Protein 2WZG (pdb70)

B-factor: mean 35.74, std 8.58, range [9.98, 70.54]

Solvent-accessible surface area: 23612 Å² total; per-residue (Å²): 122,120,135,58,38,86,18,72,112,61,0,38,61,5,2,91,123,29,105,138,16,69,6,106,57,0,0,68,66,3,83,115,71,10,63,86,32,0,0,86,10,0,60,131,51,11,0,0,19,31,2,1,54,112,19,27,164,41,83,77,11,56,137,82,0,33,74,5,0,91,18,0,1,131,93,16,0,62,61,3,43,121,79,15,15,26,65,47,1,0,11,4,26,0,0,84,48,30,83,126,77,39,171,59,131,174,30,29,106,10,67,0,2,73,25,98,1,93,27,52,8,67,2,97,1,79,2,44,14,0,2,0,8,52,9,8,103,111,66,112,62,16,0,41,81,128,16,33,67,22,2,65,92,0,47,108,53,1,99,70,6,87,0,28,0,0,11,3,31,93,28,19,54,100,92,2,16,140,74,1,120,64,16,0,134,162,27,113,3,36,34,38,39,0,44,101,26,188,25,145,15,39,0,22,74,24,0,90,30,0,11,87,39,48,59,118,4,7,0,25,24,0,0,11,13,0,0,14,1,0,40,88,7,0,59,42,0,1,5,0,39,11,64,11,68,11,55,72,104,62,43,52,173,56,72,54,2,0,0,0,0,0,0,0,0,1,2,0,0,64,4,30,86,36,82,86,120,115,144,115,83,34,2,32,3,25,12,16,7,5,0,0,0,0,0,70,39,186,49,0,66,86,0,0,68,60,0,3,97,64,0,67,97,13,14,89,70,3,13,92,34,0,130,125,16,41,0,18,102,0,26,34,6,78,98,3,83,160,98,55,73,66,2,25,80,0,0,47,15,0,15,67,10,13,149,32,87,19,0,44,101,0,8,91,9,2,6,55,79,7,0,64,92,6,17,187,11,139,109,104,36,9,117,108,0,56,82,51,39,110,121,28,86,41,78,47,0,6,79,52,1,64,87,26,162,217,63,98,48,178,21,46,86,92,14,4,72,55,1,84,135,48,24,36,43,2,1,61,18,0,3,59,51,0,1,0,36,15,1,1,37,72,14,3,34,10,59,93,58,4,42,38,60,37,162,189,94,133,61,24,45,17,0,41,37,42,4,15,0,2,35,1,1,0,2,0,34,88,17,0,1,1,57,12,117,92,43,32,194,28,71,27,43,77,162,127,133,97,42,49,33,126

InterPro domains:
  IPR031757 Lgt1, glycosyltransferase domain [PF16849] (116-523)
  IPR055021 Glucosyltransferase Lgt1, N-terminal domain [PF22375] (9-108)

Secondary structure (DSSP, 8-state):
-HHHHHHHHHHHHHTTT--SS-HHHHHHHHGGG--HHHHGGGSTTSHHHHHHHHHHTSTTHHHHHHHHHHHIIIIIIHHHHHHT--HHHHHHHHHHH-TTT---PPPP--EETTEE--SS--EEEESSEEEEE---SSTT-SS-HHHHHHHHHHHHHSTT-EEEEEE-GGGS-HHHHHHHHHHHHHHTPEEEEGGG-----THHHHHHHHHHTTTTT--HHHHHHHHTT-TTT-SSEEEE-TTPPB-GGG--TTSEEEESSSEEEEEEEEEPPPBTTTTB-EEEEEEEEEEEEE-SSHHHHHHHHHHHHHHHHHHH-HHHHTTTSGGGGSHHHHHHHHHT--HHHHHHHHHHHHHS--HHHHHHHH-HHHHHHHTT--HHHHHHHHHHGGG--HHHHHHHHHH----HHHHHHHHHHHHHTTHHHHHTHHHHTTTSHHHHHHHTTHHHHTEEE----SSS--S-SHHHHHHHHTBHHHHSSB---SSPPTTEETT--TTS--

CATH classification: 1.10.1740.130 (+1 more: 1.20.120.990)

Organism: Legionella pneumophila (strain Lens) (NCBI:txid297245)

Foldseek 3Di:
DVLLVVQLVLQCVQQPVDPLDDVVVLCVLCVVQGDSLLSVQSHFLHLLVVLLVVLSVDPPSHVVNSVLCNCLRVPQRVVCLVQLADSQLSRQSSCVVCVVRHPDDDQDFAFWLNRTFDSPLPFKAFQQEEEEEDEDQAQAALDDPLLLVLLVQCCVLSVRGAYEYEYANVNHDPVNNVVVVVSCVVSVHHYHHLVDFDAPFPLSVVLVCLNVCSVQQHWNVLSRLSLCLTCSNDAHHKYAHSNWHFQSVLQRPVSMGTFRAQKFFAKAWAWEQQDPDVRFTKIWMATFHNIMTGTNDPRRNVSSNLLSVLLSVCQQPVCVLCCPAPQVQFPQSVVCNVVVPGLSNVRNLLVCLLVPLAPLSVCNGGPLVVLCVLLVADPVLSVVCVVCVVVDDRVRVLVSSVVRVPPSVVSSVVSSVSVVVCSCRNRVCSRCSNSTRVSSCVSTPDRVSRMDGDDDDDGHQHSHDRVSSCVNGRHRASNHRTDDPPDDHHHHYPVHDPTRDD

Radius of gyration: 28.12 Å; Cα contacts (8 Å, |Δi|>4): 866; chains: 1; bounding box: 93×55×51 Å

Sequence (502 aa):
SNELSKLRMRRFFSALNHTSEEIDLHTLFDNLKSNLTLGSSIEHLQEGSSVTYAIIQELLKGADAQKKIESFLKGAIKNVIHPPGVIKGLTPNEINWNVAKAYPEEYYEHEKLPDVTFGGFKVRDSNEFKFKTNVQTSIWFSIKPEELFMPSSKQQEALKRRREQYPGCKIRLIYSSSLLNPEANNRQMKAFAKKQNISSLIDIDSVKTDSPLYPLIKAELANLGMGGNPAAASDLCRWIPELFNEGFYVDIDLPVDSSKIVEGHQITGGVPIMLNMGSIISEPIAPHHRRQEAVCMMNTDIIAYANDRETQVMMDDTTVALHLKNIYDDPYTALKDTPLAQTAFFNNRCEEEGKNNIFELRRKGLQDAFRSDSLLELYVFLGPAKKFKEVFKKLKETQIKYIDDHISEFNEEHDLLLHLISSDNLDFGRAKVMYMDIAKEHYSAFYKPLVEEISGPGAIYNALGGASNFTTTHRRSTGPMLPTTPPRVLQVFCDAHDDKGPFVSDNIARWQTNVRELSWLPS

Structure (mmCIF, N/CA/C/O backbone):
data_2WZG
#
_entry.id   2WZG
#
_cell.length_a   122.750
_cell.length_b   122.750
_cell.length_c   103.416
_cell.angle_alpha   90.00
_cell.angle_beta   90.00
_cell.angle_gamma   120.00
#
_symmetry.space_group_name_H-M   'H 3'
#
loop_
_entity.id
_entity.type
_entity.pdbx_description
1 polymer GLUCOSYLTRANSFERASE
2 non-polymer 'MAGNESIUM ION'
3 non-polymer "URIDINE-5'-DIPHOSPHATE-GLUCOSE"
4 water water
#
loop_
_atom_site.group_PDB
_atom_site.id
_atom_site.type_symbol
_atom_site.label_atom_id
_atom_site.label_alt_id
_atom_site.label_comp_id
_atom_site.label_asym_id
_atom_site.label_entity_id
_atom_site.label_seq_id
_atom_site.pdbx_PDB_ins_code
_atom_site.Cartn_x
_atom_site.Cartn_y
_atom_site.Cartn_z
_atom_site.occupancy
_atom_site.B_iso_or_equiv
_atom_site.auth_seq_id
_atom_site.auth_comp_id
_atom_site.auth_asym_id
_atom_site.auth_atom_id
_atom_site.pdbx_PDB_model_num
ATOM 1 N N . SER A 1 6 ? 15.572 52.248 9.537 1.00 66.38 6 SER A N 1
ATOM 2 C CA .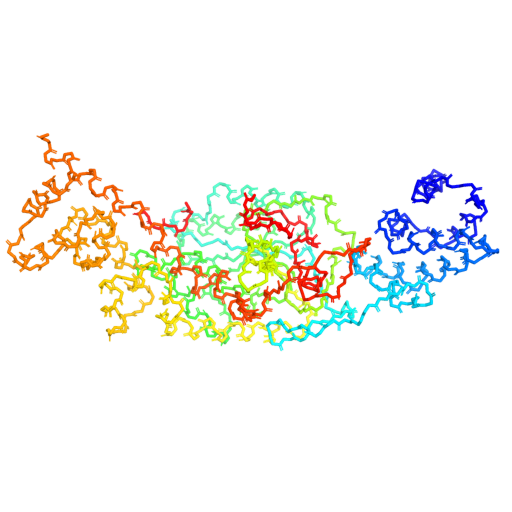 SER A 1 6 ? 16.217 51.651 10.685 1.00 66.19 6 SER A CA 1
ATOM 3 C C . SER A 1 6 ? 15.304 51.516 11.883 1.00 65.80 6 SER A C 1
ATOM 4 O O . SER A 1 6 ? 15.604 50.808 12.808 1.00 66.04 6 SER A O 1
ATOM 7 N N . ASN A 1 7 ? 14.158 52.167 11.824 1.00 65.15 7 ASN A N 1
ATOM 8 C CA . ASN A 1 7 ? 13.016 51.743 12.576 1.00 64.43 7 ASN A CA 1
ATOM 9 C C . ASN A 1 7 ? 12.598 50.459 11.919 1.00 63.36 7 ASN A C 1
ATOM 10 O O . ASN A 1 7 ? 12.193 49.523 12.572 1.00 63.39 7 ASN A O 1
ATOM 15 N N . GLU A 1 8 ? 12.697 50.424 10.599 1.00 61.99 8 GLU A N 1
ATOM 16 C CA . GLU A 1 8 ? 12.313 49.235 9.848 1.00 60.48 8 GLU A CA 1
ATOM 17 C C . GLU A 1 8 ? 13.166 48.059 10.293 1.00 58.83 8 GLU A C 1
ATOM 18 O O . GLU A 1 8 ? 12.656 46.953 10.477 1.00 58.39 8 GLU A O 1
ATOM 24 N N . LEU A 1 9 ? 14.459 48.316 10.498 1.00 56.78 9 LEU A N 1
ATOM 25 C CA . LEU A 1 9 ? 15.382 47.283 10.975 1.00 54.84 9 LEU A CA 1
ATOM 26 C C . LEU A 1 9 ? 15.060 46.874 12.419 1.00 53.37 9 LEU A C 1
ATOM 27 O O . LEU A 1 9 ? 15.073 45.692 12.767 1.00 52.59 9 LEU A O 1
ATOM 32 N N . SER A 1 10 ? 14.763 47.868 13.252 1.00 52.15 10 SER A N 1
ATOM 33 C CA . SER A 1 10 ? 14.394 47.627 14.651 1.00 50.84 10 SER A CA 1
ATOM 34 C C . SER A 1 10 ? 13.112 46.778 14.803 1.00 49.54 10 SER A C 1
ATOM 35 O O . SER A 1 10 ? 13.004 45.935 15.703 1.00 48.91 10 SER A O 1
ATOM 38 N N . LYS A 1 11 ? 12.152 47.000 13.910 1.00 48.39 11 LYS A N 1
ATOM 39 C CA . LYS A 1 11 ? 10.859 46.300 13.953 1.00 47.54 11 LYS A CA 1
ATOM 40 C C . LYS A 1 11 ? 11.071 44.834 13.589 1.00 45.49 11 LYS A C 1
ATOM 41 O O . LYS A 1 11 ? 10.608 43.923 14.266 1.00 44.94 11 LYS A O 1
ATOM 47 N N . LEU A 1 12 ? 11.801 44.631 12.506 1.00 43.55 12 LEU A N 1
ATOM 48 C CA . LEU A 1 12 ? 12.177 43.315 12.066 1.00 41.57 12 LEU A CA 1
ATOM 49 C C . LEU A 1 12 ? 12.907 42.588 13.194 1.00 40.07 12 LEU A C 1
ATOM 50 O O . LEU A 1 12 ? 12.594 41.447 13.517 1.00 39.77 12 LEU A O 1
ATOM 55 N N . ARG A 1 13 ? 13.887 43.241 13.810 1.00 38.70 13 ARG A N 1
ATOM 56 C CA . ARG A 1 13 ? 14.615 42.622 14.925 1.00 37.25 13 ARG A CA 1
ATOM 57 C C . ARG A 1 13 ? 13.676 42.237 16.079 1.00 36.56 13 ARG A C 1
ATOM 58 O O . ARG A 1 13 ? 13.789 41.169 16.658 1.00 34.98 13 ARG A O 1
ATOM 66 N N . MET A 1 14 ? 12.739 43.114 16.416 1.00 37.47 14 MET A N 1
ATOM 67 C CA . MET A 1 14 ? 11.808 42.819 17.506 1.00 37.97 14 MET A CA 1
ATOM 68 C C . MET A 1 14 ? 10.945 41.574 17.202 1.00 36.83 14 MET A C 1
ATOM 69 O O . MET A 1 14 ? 10.730 40.721 18.061 1.00 36.80 14 MET A O 1
ATOM 74 N N . ARG A 1 15 ? 10.436 41.490 15.977 1.00 36.34 15 ARG A N 1
ATOM 75 C CA A ARG A 1 15 ? 9.634 40.341 15.554 0.50 35.62 15 ARG A CA 1
ATOM 76 C CA B ARG A 1 15 ? 9.635 40.334 15.577 0.50 35.43 15 ARG A CA 1
ATOM 77 C C . ARG A 1 15 ? 10.434 39.043 15.617 1.00 34.93 15 ARG A C 1
ATOM 78 O O . ARG A 1 15 ? 9.930 38.012 16.042 1.00 34.40 15 ARG A O 1
ATOM 93 N N . PHE A 1 16 ? 11.695 39.108 15.197 1.00 34.26 16 PHE A N 1
ATOM 94 C CA . PHE A 1 16 ? 12.551 37.921 15.188 1.00 33.63 16 PHE A CA 1
ATOM 95 C C . PHE A 1 16 ? 12.757 37.405 16.596 1.00 33.58 16 PHE A C 1
ATOM 96 O O . PHE A 1 16 ? 12.640 36.208 16.846 1.00 33.23 16 PHE A O 1
ATOM 104 N N . PHE A 1 17 ? 13.066 38.317 17.520 1.00 33.99 17 PHE A N 1
ATOM 105 C CA . PHE A 1 17 ? 13.275 37.955 18.914 1.00 34.76 17 PHE A CA 1
ATOM 106 C C . PHE A 1 17 ? 12.002 37.364 19.542 1.00 35.37 17 PHE A C 1
ATOM 107 O O . PHE A 1 17 ? 12.093 36.368 20.240 1.00 36.07 17 PHE A O 1
ATOM 115 N N . SER A 1 18 ? 10.835 37.963 19.291 1.00 36.62 18 SER A N 1
ATOM 116 C CA . SER A 1 18 ? 9.539 37.351 19.719 1.00 38.17 18 SER A CA 1
ATOM 117 C C . SER A 1 18 ? 9.331 35.969 19.101 1.00 37.99 18 SER A C 1
ATOM 118 O O . SER A 1 18 ? 9.143 34.985 19.808 1.00 37.89 18 SER A O 1
ATOM 121 N N . ALA A 1 19 ? 9.355 35.920 17.767 1.00 38.40 19 ALA A N 1
ATOM 122 C CA . ALA A 1 19 ? 9.160 34.662 17.019 1.00 38.82 19 ALA A CA 1
ATOM 123 C C . ALA A 1 19 ? 9.937 33.513 17.652 1.00 38.97 19 ALA A C 1
ATOM 124 O O . ALA A 1 19 ? 9.403 32.429 17.886 1.00 38.43 19 ALA A O 1
ATOM 126 N N . LEU A 1 20 ? 11.202 33.762 17.953 1.00 39.63 20 LEU A N 1
ATOM 127 C CA . LEU A 1 20 ? 12.066 32.718 18.477 1.00 40.14 20 LEU A CA 1
ATOM 128 C C . LEU A 1 20 ? 12.117 32.704 20.000 1.00 40.49 20 LEU A C 1
ATOM 129 O O . LEU A 1 20 ? 13.048 32.183 20.592 1.00 40.89 20 LEU A O 1
ATOM 134 N N . ASN A 1 21 ? 11.121 33.301 20.634 1.00 41.69 21 ASN A N 1
ATOM 135 C CA . ASN A 1 21 ? 10.918 33.078 22.062 1.00 42.77 21 ASN A CA 1
ATOM 136 C C . ASN A 1 21 ? 11.993 33.685 22.966 1.00 42.84 21 ASN A C 1
ATOM 137 O O . ASN A 1 21 ? 12.223 33.206 24.079 1.00 42.75 21 ASN A O 1
ATOM 142 N N . HIS A 1 22 ? 12.671 34.724 22.487 1.00 43.17 22 HIS A N 1
ATOM 143 C CA . HIS A 1 22 ? 13.720 35.379 23.280 1.00 42.67 22 HIS A CA 1
ATOM 144 C C . HIS A 1 22 ? 14.735 34.423 23.882 1.00 43.01 22 HIS A C 1
ATOM 145 O O . HIS A 1 22 ? 15.338 34.738 24.895 1.00 43.42 22 HIS A O 1
ATOM 152 N N . THR A 1 23 ? 14.951 33.267 23.267 1.00 43.08 23 THR A N 1
ATOM 153 C CA . THR A 1 23 ? 15.879 32.284 23.844 1.00 43.15 23 THR A CA 1
ATOM 154 C C . THR A 1 23 ? 17.317 32.800 24.089 1.00 43.92 23 THR A C 1
ATOM 155 O O . THR A 1 23 ? 17.777 33.757 23.458 1.00 43.82 23 THR A O 1
ATOM 159 N N . SER A 1 24 ? 18.018 32.146 25.010 1.00 44.75 24 SER A N 1
ATOM 160 C CA . SER A 1 24 ? 19.417 32.468 25.309 1.00 45.34 24 SER A CA 1
ATOM 161 C C . SER A 1 24 ? 20.230 31.173 25.340 1.00 45.00 24 SER A C 1
ATOM 162 O O . SER A 1 24 ? 21.321 31.108 25.926 1.00 45.66 24 SER A O 1
ATOM 165 N N . GLU A 1 25 ? 19.672 30.118 24.756 1.00 44.33 25 GLU A N 1
ATOM 166 C CA A GLU A 1 25 ? 20.451 28.917 24.535 0.50 43.95 25 GLU A CA 1
ATOM 167 C CA B GLU A 1 25 ? 20.434 28.907 24.517 0.50 43.85 25 GLU A CA 1
ATOM 168 C C . GLU A 1 25 ? 21.310 29.170 23.300 1.00 43.58 25 GLU A C 1
ATOM 169 O O . GLU A 1 25 ? 22.247 28.438 23.034 1.00 44.18 25 GLU A O 1
ATOM 180 N N . ILE A 1 26 ? 20.976 30.222 22.554 1.00 42.30 26 ILE A N 1
ATOM 181 C CA . ILE A 1 26 ? 21.872 30.755 21.522 1.00 40.88 26 ILE A CA 1
ATOM 182 C C . ILE A 1 26 ? 21.826 32.286 21.541 1.00 40.36 26 ILE A C 1
ATOM 183 O O . ILE A 1 26 ? 21.030 32.896 22.269 1.00 39.77 26 ILE A O 1
ATOM 188 N N . ASP A 1 27 ? 22.682 32.900 20.731 1.00 39.10 27 ASP A N 1
ATOM 189 C CA . ASP A 1 27 ? 22.771 34.339 20.654 1.00 37.94 27 ASP A CA 1
ATOM 190 C C . ASP A 1 27 ? 21.925 34.822 19.489 1.00 36.63 27 ASP A C 1
ATOM 191 O O . ASP A 1 27 ? 22.324 34.717 18.334 1.00 35.40 27 ASP A O 1
ATOM 196 N N . LEU A 1 28 ? 20.754 35.361 19.793 1.00 35.24 28 LEU A N 1
ATOM 197 C CA . LEU A 1 28 ? 19.824 35.738 18.740 1.00 34.75 28 LEU A CA 1
ATOM 198 C C . LEU A 1 28 ? 20.316 36.968 18.035 1.00 34.19 28 LEU A C 1
ATOM 199 O O . LEU A 1 28 ? 19.945 37.230 16.900 1.00 34.30 28 LEU A O 1
ATOM 204 N N . HIS A 1 29 ? 21.153 37.741 18.717 1.00 34.63 29 HIS A N 1
ATOM 205 C CA . HIS A 1 29 ? 21.719 38.934 18.080 1.00 34.59 29 HIS A CA 1
ATOM 206 C C . HIS A 1 29 ? 22.562 38.596 16.889 1.00 33.25 29 HIS A C 1
ATOM 207 O O . HIS A 1 29 ? 22.347 39.135 15.818 1.00 32.96 29 HIS A O 1
ATOM 214 N N . THR A 1 30 ? 23.519 37.705 17.074 1.00 32.66 30 THR A N 1
ATOM 215 C CA . THR A 1 30 ? 24.359 37.320 15.954 1.00 32.44 30 THR A CA 1
ATOM 216 C C . THR A 1 30 ? 23.592 36.474 14.926 1.00 30.93 30 THR A C 1
ATOM 217 O O . THR A 1 30 ? 23.807 36.599 13.741 1.00 30.22 30 THR A O 1
ATOM 221 N N . LEU A 1 31 ? 22.663 35.640 15.369 1.00 30.33 31 LEU A N 1
ATOM 222 C CA . LEU A 1 31 ? 21.832 34.935 14.393 1.00 29.20 31 LEU A CA 1
ATOM 223 C C . LEU A 1 31 ? 21.095 35.932 13.501 1.00 28.78 31 LEU A C 1
ATOM 224 O O . LEU A 1 31 ? 21.165 35.834 12.273 1.00 28.34 31 LEU A O 1
ATOM 229 N N . PHE A 1 32 ? 20.413 36.902 14.119 1.00 28.85 32 PHE A N 1
ATOM 230 C CA . PHE A 1 32 ? 19.645 37.905 13.386 1.00 29.77 32 PHE A CA 1
ATOM 231 C C . PHE A 1 32 ? 20.499 38.640 12.358 1.00 30.10 32 PHE A C 1
ATOM 232 O O . PHE A 1 32 ? 20.113 38.808 11.204 1.00 30.20 32 PHE A O 1
ATOM 240 N N . ASP A 1 33 ? 21.631 39.141 12.841 1.00 30.70 33 ASP A N 1
ATOM 241 C CA . ASP A 1 33 ? 22.605 39.862 12.039 1.00 30.77 33 ASP A CA 1
ATOM 242 C C . ASP A 1 33 ? 23.058 39.032 10.849 1.00 30.74 33 ASP A C 1
ATOM 243 O O . ASP A 1 33 ? 23.285 39.578 9.786 1.00 30.88 33 ASP A O 1
ATOM 248 N N . ASN A 1 34 ? 23.212 37.724 11.049 1.00 31.15 34 ASN A N 1
ATOM 249 C CA . ASN A 1 34 ? 23.673 36.824 9.986 1.00 31.10 34 ASN A CA 1
ATOM 250 C C . ASN A 1 34 ? 22.563 36.420 8.999 1.00 31.81 34 ASN A C 1
ATOM 251 O O . ASN A 1 34 ? 22.853 35.889 7.939 1.00 31.61 34 ASN A O 1
ATOM 256 N N . LEU A 1 35 ? 21.305 36.698 9.337 1.00 32.10 35 LEU A N 1
ATOM 257 C CA . LEU A 1 35 ? 20.178 36.396 8.433 1.00 32.83 35 LEU A CA 1
ATOM 258 C C . LEU A 1 35 ? 19.569 37.639 7.792 1.00 33.94 35 LEU A C 1
ATOM 259 O O . LEU A 1 35 ? 18.854 37.547 6.789 1.00 33.88 35 LEU A O 1
ATOM 264 N N . LYS A 1 36 ? 19.858 38.807 8.371 1.00 35.14 36 LYS A N 1
ATOM 265 C CA . LYS A 1 36 ? 19.081 40.011 8.064 1.00 36.64 36 LYS A CA 1
ATOM 266 C C . LYS A 1 36 ? 19.179 40.475 6.618 1.00 37.48 36 LYS A C 1
ATOM 267 O O . LYS A 1 36 ? 18.253 41.130 6.128 1.00 37.81 36 LYS A O 1
ATOM 273 N N . SER A 1 37 ? 20.274 40.143 5.933 1.00 38.69 37 SER A N 1
ATOM 274 C CA . SER A 1 37 ? 20.400 40.490 4.499 1.00 40.29 37 SER A CA 1
ATOM 275 C C . SER A 1 37 ? 19.250 39.892 3.697 1.00 41.24 37 SER A C 1
ATOM 276 O O . SER A 1 37 ? 18.847 40.436 2.661 1.00 41.86 37 SER A O 1
ATOM 279 N N . ASN A 1 38 ? 18.702 38.798 4.217 1.00 41.99 38 ASN A N 1
ATOM 280 C CA . ASN A 1 38 ? 17.686 38.007 3.547 1.00 43.14 38 ASN A CA 1
ATOM 281 C C . ASN A 1 38 ? 16.446 37.779 4.404 1.00 42.78 38 ASN A C 1
ATOM 282 O O . ASN A 1 38 ? 15.788 36.748 4.278 1.00 43.20 38 ASN A O 1
ATOM 287 N N . LEU A 1 39 ? 16.132 38.716 5.288 1.00 42.29 39 LEU A N 1
ATOM 288 C CA . LEU A 1 39 ? 15.057 38.507 6.250 1.00 41.74 39 LEU A CA 1
ATOM 289 C C . LEU A 1 39 ? 14.029 39.586 6.018 1.00 41.50 39 LEU A C 1
ATOM 290 O O . LEU A 1 39 ? 14.367 40.765 6.063 1.00 41.40 39 LEU A O 1
ATOM 295 N N . THR A 1 40 ? 12.785 39.195 5.744 1.00 40.88 40 THR A N 1
ATOM 296 C CA . THR A 1 40 ? 11.687 40.158 5.661 1.00 39.95 40 THR A CA 1
ATOM 297 C C . THR A 1 40 ? 10.647 39.872 6.748 1.00 39.45 40 THR A C 1
ATOM 298 O O . THR A 1 40 ? 10.649 38.800 7.376 1.00 38.01 40 THR A O 1
ATOM 302 N N . LEU A 1 41 ? 9.790 40.851 7.021 1.00 38.75 41 LEU A N 1
ATOM 303 C CA . LEU A 1 41 ? 8.784 40.681 8.065 1.00 38.28 41 LEU A CA 1
ATOM 304 C C . LEU A 1 41 ? 7.908 39.461 7.720 1.00 37.57 41 LEU A C 1
ATOM 305 O O . LEU A 1 41 ? 7.547 38.659 8.598 1.00 36.80 41 LEU A O 1
ATOM 310 N N . GLY A 1 42 ? 7.615 39.317 6.427 1.00 36.78 42 GLY A N 1
ATOM 311 C CA . GLY A 1 42 ? 6.729 38.265 5.939 1.00 35.91 42 GLY A CA 1
ATOM 312 C C . GLY A 1 42 ? 7.248 36.904 6.335 1.00 35.44 42 GLY A C 1
ATOM 313 O O . GLY A 1 42 ? 6.497 36.019 6.728 1.00 35.83 42 GLY A O 1
ATOM 314 N N . SER A 1 43 ? 8.559 36.746 6.281 1.00 34.27 43 SER A N 1
ATOM 315 C CA A SER A 1 43 ? 9.185 35.458 6.541 0.50 34.33 43 SER A CA 1
ATOM 316 C CA B SER A 1 43 ? 9.162 35.447 6.542 0.50 33.44 43 SER A CA 1
ATOM 317 C C . SER A 1 43 ? 9.127 35.082 8.026 1.00 33.81 43 SER A C 1
ATOM 318 O O . SER A 1 43 ? 9.016 33.899 8.387 1.00 32.63 43 SER A O 1
ATOM 323 N N . ILE A 1 44 ? 9.199 36.096 8.887 1.00 33.99 44 ILE A N 1
ATOM 324 C CA . ILE A 1 44 ? 9.284 35.854 10.316 1.00 34.15 44 ILE A CA 1
ATOM 325 C C . ILE A 1 44 ? 8.051 35.119 10.862 1.00 33.96 44 ILE A C 1
ATOM 326 O O . ILE A 1 44 ? 8.150 34.335 11.814 1.00 33.27 44 ILE A O 1
ATOM 331 N N . GLU A 1 45 ? 6.905 35.327 10.225 1.00 34.20 45 GLU A N 1
ATOM 332 C CA . GLU A 1 45 ? 5.676 34.673 10.648 1.00 34.24 45 GLU A CA 1
ATOM 333 C C . GLU A 1 45 ? 5.867 33.167 10.704 1.00 33.32 45 GLU A C 1
ATOM 334 O O . GLU A 1 45 ? 5.342 32.487 11.575 1.00 32.52 45 GLU A O 1
ATOM 340 N N . HIS A 1 46 ? 6.654 32.657 9.768 1.00 32.47 46 HIS A N 1
ATOM 341 C CA . HIS A 1 46 ? 6.829 31.221 9.602 1.00 31.47 46 HIS A CA 1
ATOM 342 C C . HIS A 1 46 ? 7.934 30.640 10.446 1.00 31.49 46 HIS A C 1
ATOM 343 O O . HIS A 1 46 ? 8.267 29.467 10.309 1.00 30.49 46 HIS A O 1
ATOM 350 N N . LEU A 1 47 ? 8.487 31.475 11.325 1.00 30.93 47 LEU A N 1
ATOM 351 C CA . LEU A 1 47 ? 9.476 31.046 12.304 1.00 31.99 47 LEU A CA 1
ATOM 352 C C . LEU A 1 47 ? 8.875 30.923 13.713 1.00 32.08 47 LEU A C 1
ATOM 353 O O . LEU A 1 47 ? 9.559 30.464 14.631 1.00 33.32 47 LEU A O 1
ATOM 358 N N . GLN A 1 48 ? 7.612 31.324 13.886 1.00 32.43 48 GLN A N 1
ATOM 359 C CA . GLN A 1 48 ? 6.952 31.354 15.205 1.00 32.78 48 GLN A CA 1
ATOM 360 C C . GLN A 1 48 ? 6.577 29.987 15.771 1.00 33.16 48 GLN A C 1
ATOM 361 O O . GLN A 1 48 ? 6.396 29.020 15.035 1.00 32.87 48 GLN A O 1
ATOM 367 N N . GLU A 1 49 ? 6.432 29.932 17.088 1.00 33.10 49 GLU A N 1
ATOM 368 C CA . GLU A 1 49 ? 5.965 28.740 17.772 1.00 34.34 49 GLU A CA 1
ATOM 369 C C . GLU A 1 49 ? 4.677 28.233 17.114 1.00 34.08 49 GLU A C 1
ATOM 370 O O . GLU A 1 49 ? 3.788 29.019 16.796 1.00 33.87 49 GLU A O 1
ATOM 376 N N . GLY A 1 50 ? 4.587 26.926 16.900 1.00 34.02 50 GLY A N 1
ATOM 377 C CA . GLY A 1 50 ? 3.493 26.367 16.109 1.00 34.22 50 GLY A CA 1
ATOM 378 C C . GLY A 1 50 ? 3.920 26.032 14.688 1.00 33.53 50 GLY A C 1
ATOM 379 O O . GLY A 1 50 ? 3.228 25.283 13.995 1.00 34.29 50 GLY A O 1
ATOM 380 N N . SER A 1 51 ? 5.056 26.592 14.247 1.00 32.49 51 SER A N 1
ATOM 381 C CA A SER A 1 51 ? 5.551 26.316 12.905 0.50 31.27 51 SER A CA 1
ATOM 382 C CA B SER A 1 51 ? 5.619 26.347 12.922 0.50 32.03 51 SER A CA 1
ATOM 383 C C . SER A 1 51 ? 6.457 25.087 12.874 1.00 30.96 51 SER A C 1
ATOM 384 O O . SER A 1 51 ? 6.999 24.670 13.873 1.00 31.33 51 SER A O 1
ATOM 389 N N . VAL A 1 52 ? 6.585 24.499 11.697 1.00 30.50 52 VAL A N 1
ATOM 390 C CA . VAL A 1 52 ? 7.515 23.411 11.502 1.00 29.02 52 VAL A CA 1
ATOM 391 C C . VAL A 1 52 ? 8.938 23.970 11.722 1.00 28.43 52 VAL A C 1
ATOM 392 O O . VAL A 1 52 ? 9.763 23.326 12.370 1.00 27.22 52 VAL A O 1
ATOM 396 N N . THR A 1 53 ? 9.199 25.180 11.214 1.00 27.91 53 THR A N 1
ATOM 397 C CA . THR A 1 53 ? 10.555 25.780 11.316 1.00 28.43 53 THR A CA 1
ATOM 398 C C . THR A 1 53 ? 10.939 25.966 12.790 1.00 28.53 53 THR A C 1
ATOM 399 O O . THR A 1 53 ? 12.038 25.587 13.238 1.00 28.66 53 THR A O 1
ATOM 403 N N . TYR A 1 54 ? 10.003 26.501 13.560 1.00 28.88 54 TYR A N 1
ATOM 404 C CA . TYR A 1 54 ? 10.161 26.592 15.004 1.00 28.43 54 TYR A CA 1
ATOM 405 C C . TYR A 1 54 ? 10.470 25.242 15.682 1.00 29.03 54 TYR A C 1
ATOM 406 O O . TYR A 1 54 ? 11.324 25.155 16.574 1.00 28.97 54 TYR A O 1
ATOM 415 N N . ALA A 1 55 ? 9.765 24.185 15.286 1.00 28.70 55 ALA A N 1
ATOM 416 C CA . ALA A 1 55 ? 9.934 22.895 15.927 1.00 28.78 55 ALA A CA 1
ATOM 417 C C . ALA A 1 55 ? 11.353 22.348 15.735 1.00 28.77 55 ALA A C 1
ATOM 418 O O . ALA A 1 55 ? 11.918 21.709 16.634 1.00 28.38 55 ALA A O 1
ATOM 420 N N . ILE A 1 56 ? 11.905 22.582 14.548 1.00 28.86 56 ILE A N 1
ATOM 421 C CA . ILE A 1 56 ? 13.242 22.086 14.214 1.00 28.83 56 ILE A CA 1
ATOM 422 C C . ILE A 1 56 ? 14.269 22.870 15.024 1.00 29.40 56 ILE A C 1
ATOM 423 O O . ILE A 1 56 ? 15.178 22.297 15.585 1.00 30.30 56 ILE A O 1
ATOM 428 N N . ILE A 1 57 ? 14.095 24.183 15.102 1.00 29.99 57 ILE A N 1
ATOM 429 C CA . ILE A 1 57 ? 14.959 25.012 15.942 1.00 30.69 57 ILE A CA 1
ATOM 430 C C . ILE A 1 57 ? 15.029 24.461 17.356 1.00 31.16 57 ILE A C 1
ATOM 431 O O . ILE A 1 57 ? 16.119 24.298 17.901 1.00 30.85 57 ILE A O 1
ATOM 436 N N . GLN A 1 58 ? 13.876 24.120 17.940 1.00 32.09 58 GLN A N 1
ATOM 437 C CA . GLN A 1 58 ? 13.857 23.626 19.321 1.00 32.44 58 GLN A CA 1
ATOM 438 C C . GLN A 1 58 ? 14.661 22.343 19.475 1.00 33.48 58 GLN A C 1
ATOM 439 O O . GLN A 1 58 ? 15.303 22.112 20.510 1.00 32.87 58 GLN A O 1
ATOM 445 N N . GLU A 1 59 ? 14.631 21.486 18.451 1.00 34.73 59 GLU A N 1
ATOM 446 C CA . GLU A 1 59 ? 15.428 20.270 18.514 1.00 35.52 59 GLU A CA 1
ATOM 447 C C . GLU A 1 59 ? 16.912 20.548 18.296 1.00 35.69 59 GLU A C 1
ATOM 448 O O . GLU A 1 59 ? 17.763 19.949 18.945 1.00 35.69 59 GLU A O 1
ATOM 454 N N . LEU A 1 60 ? 17.220 21.463 17.390 1.00 36.50 60 LEU A N 1
ATOM 455 C CA . LEU A 1 60 ? 18.611 21.836 17.139 1.00 37.68 60 LEU A CA 1
ATOM 456 C C . LEU A 1 60 ? 19.238 22.483 18.368 1.00 38.51 60 LEU A C 1
ATOM 457 O O . LEU A 1 60 ? 20.420 22.276 18.646 1.00 38.71 60 LEU A O 1
ATOM 462 N N . LEU A 1 61 ? 18.445 23.265 19.096 1.00 39.71 61 LEU A N 1
ATOM 463 C CA . LEU A 1 61 ? 18.878 23.874 20.360 1.00 41.77 61 LEU A CA 1
ATOM 464 C C . LEU A 1 61 ? 19.460 22.885 21.381 1.00 43.13 61 LEU A C 1
ATOM 465 O O . LEU A 1 61 ? 20.341 23.244 22.167 1.00 44.06 61 LEU A O 1
ATOM 470 N N . LYS A 1 62 ? 18.946 21.659 21.402 1.00 44.56 62 LYS A N 1
ATOM 471 C CA . LYS A 1 62 ? 19.353 20.687 22.407 1.00 46.21 62 LYS A CA 1
ATOM 472 C C . LYS A 1 62 ? 20.654 20.021 22.021 1.00 46.77 62 LYS A C 1
ATOM 473 O O . LYS A 1 62 ? 21.176 19.197 22.757 1.00 47.13 62 LYS A O 1
ATOM 479 N N . GLY A 1 63 ? 21.168 20.375 20.851 1.00 47.52 63 GLY A N 1
ATOM 480 C CA . GLY A 1 63 ? 22.320 19.687 20.299 1.00 48.04 63 GLY A CA 1
ATOM 481 C C . GLY A 1 63 ? 23.554 20.560 20.260 1.00 48.27 63 GLY A C 1
ATOM 482 O O . GLY A 1 63 ? 23.496 21.761 20.553 1.00 48.61 63 GLY A O 1
ATOM 483 N N . ALA A 1 64 ? 24.674 19.950 19.887 1.00 48.41 64 ALA A N 1
ATOM 484 C CA . ALA A 1 64 ? 25.951 20.647 19.821 1.00 48.00 64 ALA A CA 1
ATOM 485 C C . ALA A 1 64 ? 25.978 21.545 18.600 1.00 47.45 64 ALA A C 1
ATOM 486 O O . ALA A 1 64 ? 25.272 21.287 17.610 1.00 47.77 64 ALA A O 1
ATOM 488 N N . ASP A 1 65 ? 26.763 22.617 18.674 1.00 46.26 65 ASP A N 1
ATOM 489 C CA . ASP A 1 65 ? 27.007 23.436 17.490 1.00 45.04 65 ASP A CA 1
ATOM 490 C C . ASP A 1 65 ? 25.715 24.097 17.011 1.00 43.30 65 ASP A C 1
ATOM 491 O O . ASP A 1 65 ? 25.567 24.420 15.832 1.00 43.07 65 ASP A O 1
ATOM 496 N N . ALA A 1 66 ? 24.809 24.340 17.949 1.00 41.46 66 ALA A N 1
ATOM 497 C CA . ALA A 1 66 ? 23.466 24.830 17.642 1.00 39.49 66 ALA A CA 1
ATOM 498 C C . ALA A 1 66 ? 23.429 26.193 16.969 1.00 38.74 66 ALA A C 1
ATOM 499 O O . ALA A 1 66 ? 22.611 26.416 16.076 1.00 38.37 66 ALA A O 1
ATOM 501 N N . GLN A 1 67 ? 24.290 27.110 17.406 1.00 37.67 67 GLN A N 1
ATOM 502 C CA . GLN A 1 67 ? 24.390 28.430 16.783 1.00 37.16 67 GLN A CA 1
ATOM 503 C C . GLN A 1 67 ? 24.603 28.306 15.274 1.00 37.49 67 GLN A C 1
ATOM 504 O O . GLN A 1 67 ? 23.873 28.889 14.467 1.00 37.15 67 GLN A O 1
ATOM 510 N N . LYS A 1 68 ? 25.630 27.552 14.891 1.00 36.65 68 LYS A N 1
ATOM 511 C CA . LYS A 1 68 ? 25.950 27.361 13.478 1.00 36.94 68 LYS A CA 1
ATOM 512 C C . LYS A 1 68 ? 24.911 26.531 12.709 1.00 35.14 68 LYS A C 1
ATOM 513 O O . LYS A 1 68 ? 24.537 26.889 11.607 1.00 34.71 68 LYS A O 1
ATOM 519 N N . LYS A 1 69 ? 24.463 25.430 13.304 1.00 34.65 69 LYS A N 1
ATOM 520 C CA . LYS A 1 69 ? 23.474 24.556 12.674 1.00 34.47 69 LYS A CA 1
ATOM 521 C C . LYS A 1 69 ? 22.151 25.303 12.417 1.00 33.50 69 LYS A C 1
ATOM 522 O O . LYS A 1 69 ? 21.526 25.154 11.361 1.00 32.11 69 LYS A O 1
ATOM 528 N N . ILE A 1 70 ? 21.735 26.109 13.393 1.00 33.21 70 ILE A N 1
ATOM 529 C CA . ILE A 1 70 ? 20.480 26.828 13.257 1.00 32.58 70 ILE A CA 1
ATOM 530 C C . ILE A 1 70 ? 20.615 27.949 12.214 1.00 32.18 70 ILE A C 1
ATOM 531 O O . ILE A 1 70 ? 19.695 28.177 11.404 1.00 31.29 70 ILE A O 1
ATOM 536 N N . GLU A 1 71 ? 21.765 28.634 12.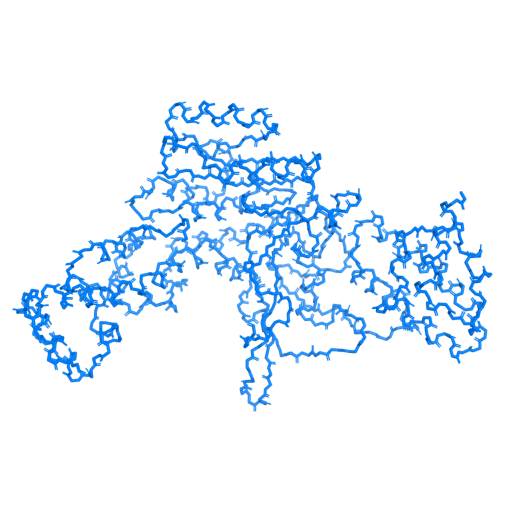205 1.00 31.50 71 GLU A N 1
ATOM 537 C CA . GLU A 1 71 ? 21.993 29.643 11.177 1.00 31.95 71 GLU A CA 1
ATOM 538 C C . GLU A 1 71 ? 21.923 29.035 9.775 1.00 31.48 71 GLU A C 1
ATOM 539 O O . GLU A 1 71 ? 21.296 29.582 8.862 1.00 31.21 71 GLU A O 1
ATOM 545 N N . SER A 1 72 ? 22.605 27.918 9.567 1.00 31.68 72 SER A N 1
ATOM 546 C CA . SER A 1 72 ? 22.615 27.395 8.200 1.00 32.26 72 SER A CA 1
ATOM 547 C C . SER A 1 72 ? 21.264 26.791 7.803 1.00 31.35 72 SER A C 1
ATOM 548 O O . SER A 1 72 ? 20.845 26.904 6.650 1.00 32.00 72 SER A O 1
ATOM 551 N N . PHE A 1 73 ? 20.579 26.172 8.760 1.00 30.71 73 PHE A N 1
ATOM 552 C CA . PHE A 1 73 ? 19.193 25.718 8.563 1.00 29.85 73 PHE A CA 1
ATOM 553 C C . PHE A 1 73 ? 18.319 26.883 8.111 1.00 29.73 73 PHE A C 1
ATOM 554 O O . PHE A 1 73 ? 17.658 26.827 7.052 1.00 28.48 73 PHE A O 1
ATOM 562 N N . LEU A 1 74 ? 18.350 27.967 8.886 1.00 29.42 74 LEU A N 1
ATOM 563 C CA . LEU A 1 74 ? 17.496 29.127 8.600 1.00 29.75 74 LEU A CA 1
ATOM 564 C C . LEU A 1 74 ? 17.868 29.844 7.310 1.00 29.76 74 LEU A C 1
ATOM 565 O O . LEU A 1 74 ? 17.004 30.247 6.533 1.00 29.53 74 LEU A O 1
ATOM 570 N N . LYS A 1 75 ? 19.157 29.974 7.035 1.00 29.46 75 LYS A N 1
ATOM 571 C CA . LYS A 1 75 ? 19.543 30.593 5.778 1.00 30.48 75 LYS A CA 1
ATOM 572 C C . LYS A 1 75 ? 18.912 29.908 4.584 1.00 30.00 75 LYS A C 1
ATOM 573 O O . LYS A 1 75 ? 18.310 30.557 3.725 1.00 29.97 75 LYS A O 1
ATOM 579 N N . GLY A 1 76 ? 19.094 28.595 4.509 1.00 30.22 76 GLY A N 1
ATOM 580 C CA . GLY A 1 76 ? 18.472 27.797 3.428 1.00 30.85 76 GLY A CA 1
ATOM 581 C C . GLY A 1 76 ? 16.948 27.762 3.460 1.00 29.86 76 GLY A C 1
ATOM 582 O O . GLY A 1 76 ? 16.291 27.909 2.416 1.00 29.85 76 GLY A O 1
ATOM 583 N N . ALA A 1 77 ? 16.382 27.543 4.651 1.00 29.96 77 ALA A N 1
ATOM 584 C CA . ALA A 1 77 ? 14.920 27.424 4.783 1.00 29.47 77 ALA A CA 1
ATOM 585 C C . ALA A 1 77 ? 14.283 28.723 4.351 1.00 30.13 77 ALA A C 1
ATOM 586 O O . ALA A 1 77 ? 13.300 28.740 3.596 1.00 30.39 77 ALA A O 1
ATOM 588 N N . ILE A 1 78 ? 14.856 29.837 4.789 1.00 29.89 78 ILE A N 1
ATOM 589 C CA . ILE A 1 78 ? 14.329 31.124 4.348 1.00 30.11 78 ILE A CA 1
ATOM 590 C C . ILE A 1 78 ? 14.484 31.367 2.840 1.00 30.57 78 ILE A C 1
ATOM 591 O O . ILE A 1 78 ? 13.527 31.751 2.154 1.00 31.09 78 ILE A O 1
ATOM 596 N N . LYS A 1 79 ? 15.684 31.145 2.318 1.00 30.51 79 LYS A N 1
ATOM 597 C CA . LYS A 1 79 ? 15.959 31.472 0.927 1.00 31.69 79 LYS A CA 1
ATOM 598 C C . LYS A 1 79 ? 15.272 30.515 -0.039 1.00 31.19 79 LYS A C 1
ATOM 599 O O . LYS A 1 79 ? 14.752 30.936 -1.063 1.00 31.16 79 LYS A O 1
ATOM 605 N N . ASN A 1 80 ? 15.247 29.239 0.304 1.00 30.50 80 ASN A N 1
ATOM 606 C CA . ASN A 1 80 ? 14.798 28.230 -0.641 1.00 31.44 80 ASN A CA 1
ATOM 607 C C . ASN A 1 80 ? 13.310 27.866 -0.496 1.00 31.05 80 ASN A C 1
ATOM 608 O O . ASN A 1 80 ? 12.688 27.445 -1.477 1.00 31.38 80 ASN A O 1
ATOM 613 N N . VAL A 1 81 ? 12.737 28.058 0.699 1.00 30.15 81 VAL A N 1
ATOM 614 C CA . VAL A 1 81 ? 11.378 27.579 0.973 1.00 29.62 81 VAL A CA 1
ATOM 615 C C . VAL A 1 81 ? 10.421 28.679 1.415 1.00 29.83 81 VAL A C 1
ATOM 616 O O . VAL A 1 81 ? 9.392 28.918 0.771 1.00 29.95 81 VAL A O 1
ATOM 620 N N . ILE A 1 82 ? 10.766 29.358 2.506 1.00 29.90 82 ILE A N 1
ATOM 621 C CA . ILE A 1 82 ? 9.853 30.299 3.139 1.00 30.13 82 ILE A CA 1
ATOM 622 C C . ILE A 1 82 ? 9.650 31.553 2.309 1.00 30.73 82 ILE A C 1
ATOM 623 O O . ILE A 1 82 ? 8.502 31.925 1.990 1.00 30.59 82 ILE A O 1
ATOM 628 N N . HIS A 1 83 ? 10.751 32.204 1.926 1.00 30.97 83 HIS A N 1
ATOM 629 C CA . HIS A 1 83 ? 10.606 33.436 1.179 1.00 31.14 83 HIS A CA 1
ATOM 630 C C . HIS A 1 83 ? 9.878 33.233 -0.167 1.00 30.46 83 HIS A C 1
ATOM 631 O O . HIS A 1 83 ? 8.954 33.977 -0.503 1.00 30.58 83 HIS A O 1
ATOM 638 N N . PRO A 1 84 ? 10.304 32.237 -0.951 1.00 30.30 84 PRO A N 1
ATOM 639 C CA A PRO A 1 84 ? 9.586 32.030 -2.203 0.50 30.32 84 PRO A CA 1
ATOM 640 C CA B PRO A 1 84 ? 9.595 31.991 -2.205 0.50 30.30 84 PRO A CA 1
ATOM 641 C C . PRO A 1 84 ? 8.105 31.711 -1.967 1.00 30.25 84 PRO A C 1
ATOM 642 O O . PRO A 1 84 ? 7.259 32.142 -2.747 1.00 30.29 84 PRO A O 1
ATOM 649 N N . GLY A 1 85 ? 7.793 31.001 -0.885 1.00 30.41 85 GLY A N 1
ATOM 650 C CA . GLY A 1 85 ? 6.399 30.675 -0.572 1.00 30.57 85 GLY A CA 1
ATOM 651 C C . GLY A 1 85 ? 5.572 31.868 -0.146 1.00 31.23 85 GLY A C 1
ATOM 652 O O . GLY A 1 85 ? 4.403 31.986 -0.521 1.00 30.68 85 GLY A O 1
ATOM 653 N N . VAL A 1 86 ? 6.146 32.740 0.683 1.00 32.43 86 VAL A N 1
ATOM 654 C CA . VAL A 1 86 ? 5.464 33.984 1.050 1.00 32.79 86 VAL A CA 1
ATOM 655 C C . VAL A 1 86 ? 5.149 34.791 -0.213 1.00 34.02 86 VAL A C 1
ATOM 656 O O . VAL A 1 86 ? 4.014 35.206 -0.432 1.00 33.62 86 VAL A O 1
ATOM 660 N N . ILE A 1 87 ? 6.150 34.959 -1.082 1.00 35.06 87 ILE A N 1
ATOM 661 C CA . ILE A 1 87 ? 5.985 35.703 -2.347 1.00 35.84 87 ILE A CA 1
ATOM 662 C C . ILE A 1 87 ? 4.881 35.130 -3.254 1.00 35.52 87 ILE A C 1
ATOM 663 O O . ILE A 1 87 ? 4.204 35.875 -3.967 1.00 34.90 87 ILE A O 1
ATOM 668 N N . LYS A 1 88 ? 4.716 33.813 -3.200 1.00 34.84 88 LYS A N 1
ATOM 669 C CA . LYS A 1 88 ? 3.836 33.078 -4.087 1.00 34.95 88 LYS A CA 1
ATOM 670 C C . LYS A 1 88 ? 2.391 33.080 -3.579 1.00 34.24 88 LYS A C 1
ATOM 671 O O . LYS A 1 88 ? 1.453 32.762 -4.327 1.00 34.80 88 LYS A O 1
ATOM 677 N N . GLY A 1 89 ? 2.220 33.450 -2.315 1.00 33.74 89 GLY A N 1
ATOM 678 C CA . GLY A 1 89 ? 0.899 33.536 -1.682 1.00 32.75 89 GLY A CA 1
ATOM 679 C C . GLY A 1 89 ? 0.555 32.277 -0.908 1.00 32.23 89 GLY A C 1
ATOM 680 O O . GLY A 1 89 ? -0.626 32.000 -0.616 1.00 32.00 89 GLY A O 1
ATOM 681 N N . LEU A 1 90 ? 1.589 31.506 -0.573 1.00 30.53 90 LEU A N 1
ATOM 682 C CA . LEU A 1 90 ? 1.442 30.294 0.228 1.00 30.53 90 LEU A CA 1
ATOM 683 C C . LEU A 1 90 ? 0.987 30.595 1.652 1.00 30.02 90 LEU A C 1
ATOM 684 O O . LEU A 1 90 ? 1.374 31.620 2.228 1.00 29.12 90 LEU A O 1
ATOM 689 N N . THR A 1 91 ? 0.150 29.714 2.216 1.00 28.94 91 THR A N 1
ATOM 690 C CA . THR A 1 91 ? -0.251 29.831 3.597 1.00 28.69 91 THR A CA 1
ATOM 691 C C . THR A 1 91 ? 0.783 29.274 4.545 1.00 28.62 91 THR A C 1
ATOM 692 O O . THR A 1 91 ? 1.664 28.524 4.151 1.00 28.62 91 THR A O 1
ATOM 696 N N . PRO A 1 92 ? 0.657 29.622 5.818 1.00 28.05 92 PRO A N 1
ATOM 697 C CA . PRO A 1 92 ? 1.500 29.018 6.844 1.00 28.17 92 PRO A CA 1
ATOM 698 C C . PRO A 1 92 ? 1.495 27.487 6.795 1.00 27.64 92 PRO A C 1
ATOM 699 O O . PRO A 1 92 ? 2.559 26.883 6.977 1.00 25.95 92 PRO A O 1
ATOM 703 N N . ASN A 1 93 ? 0.309 26.886 6.622 1.00 26.33 93 ASN A N 1
ATOM 704 C CA . ASN A 1 93 ? 0.167 25.434 6.505 1.00 26.39 93 ASN A CA 1
ATOM 705 C C . ASN A 1 93 ? 1.034 24.924 5.366 1.00 25.98 93 ASN A C 1
ATOM 706 O O . ASN A 1 93 ? 1.787 23.943 5.513 1.00 26.38 93 ASN A O 1
ATOM 711 N N . GLU A 1 94 ? 0.895 25.589 4.224 1.00 25.43 94 GLU A N 1
ATOM 712 C CA . GLU A 1 94 ? 1.561 25.203 2.984 1.00 26.44 94 GLU A CA 1
ATOM 713 C C . GLU A 1 94 ? 3.076 25.354 3.050 1.00 26.46 94 GLU A C 1
ATOM 714 O O . GLU A 1 94 ? 3.815 24.538 2.507 1.00 26.07 94 GLU A O 1
ATOM 720 N N . ILE A 1 95 ? 3.533 26.414 3.704 1.00 26.94 95 ILE A N 1
ATOM 721 C CA . ILE A 1 95 ? 4.973 26.606 3.943 1.00 26.77 95 ILE A CA 1
ATOM 722 C C . ILE A 1 95 ? 5.475 25.562 4.942 1.00 26.67 95 ILE A C 1
ATOM 723 O O . ILE A 1 95 ? 6.566 25.036 4.793 1.00 27.16 95 ILE A O 1
ATOM 728 N N . ASN A 1 96 ? 4.670 25.249 5.960 1.00 26.48 96 ASN A N 1
ATOM 729 C CA . ASN A 1 96 ? 5.055 24.219 6.930 1.00 26.51 96 ASN A CA 1
ATOM 730 C C . ASN A 1 96 ? 5.333 22.882 6.241 1.00 26.79 96 ASN A C 1
ATOM 731 O O . ASN A 1 96 ? 6.342 22.212 6.517 1.00 26.97 96 ASN A O 1
ATOM 736 N N . TRP A 1 97 ? 4.426 22.482 5.358 1.00 25.97 97 TRP A N 1
ATOM 737 C CA . TRP A 1 97 ? 4.596 21.245 4.615 1.00 26.54 97 TRP A CA 1
ATOM 738 C C . TRP A 1 97 ? 5.840 21.308 3.710 1.00 26.67 97 TRP A C 1
ATOM 739 O O . TRP A 1 97 ? 6.632 20.370 3.669 1.00 27.14 97 TRP A O 1
ATOM 750 N N . ASN A 1 98 ? 6.025 22.418 3.004 1.00 26.68 98 ASN A N 1
ATOM 751 C CA . ASN A 1 98 ? 7.208 22.596 2.145 1.00 26.65 98 ASN A CA 1
ATOM 752 C C . ASN A 1 98 ? 8.529 22.552 2.901 1.00 27.42 98 ASN A C 1
ATOM 753 O O . ASN A 1 98 ? 9.516 22.036 2.383 1.00 26.96 98 ASN A O 1
ATOM 758 N N . VAL A 1 99 ? 8.555 23.100 4.120 1.00 27.23 99 VAL A N 1
ATOM 759 C CA . VAL A 1 99 ? 9.738 22.978 4.990 1.00 28.12 99 VAL A CA 1
ATOM 760 C C . VAL A 1 99 ? 9.994 21.532 5.433 1.00 28.43 99 VAL A C 1
ATOM 761 O O . VAL A 1 99 ? 11.108 21.045 5.329 1.00 28.03 99 VAL A O 1
ATOM 765 N N . ALA A 1 100 ? 8.972 20.841 5.929 1.00 29.30 100 ALA A N 1
ATOM 766 C CA . ALA A 1 100 ? 9.085 19.418 6.250 1.00 29.68 100 ALA A CA 1
ATOM 767 C C . ALA A 1 100 ? 9.646 18.581 5.075 1.00 29.97 100 ALA A C 1
ATOM 768 O O . ALA A 1 100 ? 10.526 17.725 5.259 1.00 30.04 100 ALA A O 1
ATOM 770 N N . LYS A 1 101 ? 9.102 18.805 3.882 1.00 30.36 101 LYS A N 1
ATOM 771 C CA . LYS A 1 101 ? 9.541 18.112 2.673 1.00 30.64 101 LYS A CA 1
ATOM 772 C C . LYS A 1 101 ? 11.013 18.433 2.340 1.00 31.07 101 LYS A C 1
ATOM 773 O O . LYS A 1 101 ? 11.789 17.561 1.952 1.00 30.70 101 LYS A O 1
ATOM 779 N N . ALA A 1 102 ? 11.390 19.689 2.510 1.00 30.76 102 ALA A N 1
ATOM 780 C CA . ALA A 1 102 ? 12.758 20.118 2.205 1.00 30.84 102 ALA A CA 1
ATOM 781 C C . ALA A 1 102 ? 13.797 19.667 3.243 1.00 31.03 102 ALA A C 1
ATOM 782 O O . ALA A 1 102 ? 14.991 19.705 2.969 1.00 31.72 102 ALA A O 1
ATOM 784 N N . TYR A 1 103 ? 13.356 19.270 4.434 1.00 30.55 103 TYR A N 1
ATOM 785 C CA . TYR A 1 103 ? 14.274 18.878 5.522 1.00 30.93 103 TYR A CA 1
ATOM 786 C C . TYR A 1 103 ? 13.865 17.588 6.227 1.00 31.29 103 TYR A C 1
ATOM 787 O O . TYR A 1 103 ? 13.630 17.579 7.432 1.00 31.75 103 TYR A O 1
ATOM 796 N N . PRO A 1 104 ? 13.802 16.482 5.481 1.00 31.84 104 PRO A N 1
ATOM 797 C CA . PRO A 1 104 ? 13.489 15.208 6.129 1.00 32.38 104 PRO A CA 1
ATOM 798 C C . PRO A 1 104 ? 14.492 14.809 7.223 1.00 32.79 104 PRO A C 1
ATOM 799 O O . PRO A 1 104 ? 14.111 14.070 8.144 1.00 33.63 104 PRO A O 1
ATOM 803 N N . GLU A 1 105 ? 15.731 15.310 7.187 1.00 32.98 105 GLU A N 1
ATOM 804 C CA A GLU A 1 105 ? 16.706 14.992 8.248 0.50 33.36 105 GLU A CA 1
ATOM 805 C CA B GLU A 1 105 ? 16.704 14.993 8.248 0.50 32.86 105 GLU A CA 1
ATOM 806 C C . GLU A 1 105 ? 16.322 15.638 9.571 1.00 33.25 105 GLU A C 1
ATOM 807 O O . GLU A 1 105 ? 16.826 15.241 10.634 1.00 33.64 105 GLU A O 1
ATOM 818 N N . TYR A 1 106 ? 15.445 16.641 9.505 1.00 32.89 106 TYR A N 1
ATOM 819 C CA . TYR A 1 106 ? 15.054 17.393 10.692 1.00 33.02 106 TYR A CA 1
ATOM 820 C C . TYR A 1 106 ? 13.577 17.246 11.038 1.00 33.72 106 TYR A C 1
ATOM 821 O O . TYR A 1 106 ? 13.154 17.670 12.109 1.00 33.46 106 TYR A O 1
ATOM 830 N N . TYR A 1 107 ? 12.781 16.695 10.125 1.00 34.46 107 TYR A N 1
ATOM 831 C CA . TYR A 1 107 ? 11.354 16.563 10.389 1.00 35.27 107 TYR A CA 1
ATOM 832 C C . TYR A 1 107 ? 10.786 15.285 9.809 1.00 35.94 107 TYR A C 1
ATOM 833 O O . TYR A 1 107 ? 10.750 15.092 8.594 1.00 36.72 107 TYR A O 1
ATOM 842 N N . GLU A 1 108 ? 10.349 14.403 10.695 1.00 36.32 108 GLU A N 1
ATOM 843 C CA . GLU A 1 108 ? 9.840 13.124 10.283 1.00 37.51 108 GLU A CA 1
ATOM 844 C C . GLU A 1 108 ? 8.393 13.309 9.842 1.00 38.28 108 GLU A C 1
ATOM 845 O O . GLU A 1 108 ? 7.593 13.869 10.575 1.00 38.36 108 GLU A O 1
ATOM 851 N N . HIS A 1 109 ? 8.045 12.869 8.644 1.00 38.89 109 HIS A N 1
ATOM 852 C CA . HIS A 1 109 ? 6.673 13.079 8.190 1.00 39.94 109 HIS A CA 1
ATOM 853 C C . HIS A 1 109 ? 6.247 12.037 7.150 1.00 41.00 109 HIS A C 1
ATOM 854 O O . HIS A 1 109 ? 7.081 11.517 6.401 1.00 40.02 109 HIS A O 1
ATOM 861 N N . GLU A 1 110 ? 4.946 11.747 7.096 1.00 41.96 110 GLU A N 1
ATOM 862 C CA . GLU A 1 110 ? 4.440 10.781 6.119 1.00 43.21 110 GLU A CA 1
ATOM 863 C C . GLU A 1 110 ? 4.320 11.385 4.728 1.00 42.85 110 GLU A C 1
ATOM 864 O O . GLU A 1 110 ? 4.414 12.601 4.561 1.00 43.20 110 GLU A O 1
ATOM 870 N N . LYS A 1 111 ? 4.136 10.513 3.747 1.00 42.16 111 LYS A N 1
ATOM 871 C CA . LYS A 1 111 ? 3.870 10.877 2.367 1.00 42.17 111 LYS A CA 1
ATOM 872 C C . LYS A 1 111 ? 2.564 11.678 2.249 1.00 41.25 111 LYS A C 1
ATOM 873 O O . LYS A 1 111 ? 1.724 11.656 3.151 1.00 40.25 111 LYS A O 1
ATOM 879 N N . LEU A 1 112 ? 2.417 12.383 1.129 1.00 40.24 112 LEU A N 1
ATOM 880 C CA . LEU A 1 112 ? 1.159 13.020 0.753 1.00 39.51 112 LEU A CA 1
ATOM 881 C C . LEU A 1 112 ? 0.202 11.896 0.382 1.00 39.25 112 LEU A C 1
ATOM 882 O O . LEU A 1 112 ? 0.483 11.132 -0.519 1.00 38.99 112 LEU A O 1
ATOM 887 N N . PRO A 1 113 ? -0.921 11.770 1.101 1.00 39.62 113 PRO A N 1
ATOM 888 C CA . PRO A 1 113 ? -1.848 10.712 0.725 1.00 39.96 113 PRO A CA 1
ATOM 889 C C . PRO A 1 113 ? -2.521 11.000 -0.591 1.00 40.09 113 PRO A C 1
ATOM 890 O O . PRO A 1 113 ? -2.573 12.152 -1.057 1.00 39.95 113 PRO A O 1
ATOM 894 N N . ASP A 1 114 ? -3.015 9.931 -1.196 1.00 40.49 114 ASP A N 1
ATOM 895 C CA . ASP A 1 114 ? -3.722 10.030 -2.442 1.00 41.15 114 ASP A CA 1
ATOM 896 C C . ASP A 1 114 ? -5.190 10.379 -2.178 1.00 40.31 114 ASP A C 1
ATOM 897 O O . ASP A 1 114 ? -5.936 9.583 -1.600 1.00 41.19 114 ASP A O 1
ATOM 902 N N . VAL A 1 115 ? -5.574 11.591 -2.570 1.00 39.12 115 VAL A N 1
ATOM 903 C CA . VAL A 1 115 ? -6.911 12.107 -2.371 1.00 38.30 115 VAL A CA 1
ATOM 904 C C . VAL A 1 115 ? -7.444 12.574 -3.706 1.00 37.84 115 VAL A C 1
ATOM 905 O O . VAL A 1 115 ? -6.788 13.345 -4.399 1.00 38.15 115 VAL A O 1
ATOM 909 N N . THR A 1 116 ? -8.618 12.092 -4.100 1.00 37.44 116 THR A N 1
ATOM 910 C CA . THR A 1 116 ? -9.214 12.594 -5.324 1.00 37.21 116 THR A CA 1
ATOM 911 C C . THR A 1 116 ? -10.376 13.572 -5.033 1.00 36.34 116 THR A C 1
ATOM 912 O O . THR A 1 116 ? -11.108 13.417 -4.049 1.00 36.36 116 THR A O 1
ATOM 916 N N . PHE A 1 117 ? -10.470 14.617 -5.856 1.00 34.56 117 PHE A N 1
ATOM 917 C CA . PHE A 1 117 ? -11.398 15.717 -5.620 1.00 33.62 117 PHE A CA 1
ATOM 918 C C . PHE A 1 117 ? -11.890 16.169 -6.982 1.00 33.43 117 PHE A C 1
ATOM 919 O O . PHE A 1 117 ? -11.106 16.646 -7.789 1.00 33.26 117 PHE A O 1
ATOM 927 N N . GLY A 1 118 ? -13.176 15.992 -7.260 1.00 33.27 118 GLY A N 1
ATOM 928 C CA . GLY A 1 118 ? -13.693 16.286 -8.604 1.00 34.40 118 GLY A CA 1
ATOM 929 C C . GLY A 1 118 ? -12.906 15.605 -9.737 1.00 35.25 118 GLY A C 1
ATOM 930 O O . GLY A 1 118 ? -12.562 16.241 -10.735 1.00 35.39 118 GLY A O 1
ATOM 931 N N . GLY A 1 119 ? -12.615 14.321 -9.574 1.00 35.64 119 GLY A N 1
ATOM 932 C CA . GLY A 1 119 ? -11.845 13.568 -10.547 1.00 36.58 119 GLY A CA 1
ATOM 933 C C . GLY A 1 119 ? -10.369 13.947 -10.702 1.00 37.19 119 GLY A C 1
ATOM 934 O O . GLY A 1 119 ? -9.714 13.501 -11.643 1.00 36.90 119 GLY A O 1
ATOM 935 N N . PHE A 1 120 ? -9.850 14.769 -9.788 1.00 36.78 120 PHE A N 1
ATOM 936 C CA . PHE A 1 120 ? -8.446 15.209 -9.817 1.00 36.74 120 PHE A CA 1
ATOM 937 C C . PHE A 1 120 ? -7.735 14.732 -8.565 1.00 34.99 120 PHE A C 1
ATOM 938 O O . PHE A 1 120 ? -8.313 14.732 -7.485 1.00 34.44 120 PHE A O 1
ATOM 946 N N . LYS A 1 121 ? -6.466 14.368 -8.700 1.00 33.29 121 LYS A N 1
ATOM 947 C CA . LYS A 1 121 ? -5.700 13.979 -7.539 1.00 32.45 121 LYS A CA 1
ATOM 948 C C . LYS A 1 121 ? -5.133 15.261 -6.928 1.00 31.23 121 LYS A C 1
ATOM 949 O O . LYS A 1 121 ? -4.416 15.988 -7.596 1.00 30.97 121 LYS A O 1
ATOM 955 N N . VAL A 1 122 ? -5.452 15.522 -5.663 1.00 30.38 122 VAL A N 1
ATOM 956 C CA . VAL A 1 122 ? -4.987 16.757 -5.016 1.00 29.01 122 VAL A CA 1
ATOM 957 C C . VAL A 1 122 ? -3.462 16.800 -4.981 1.00 29.87 122 VAL A C 1
ATOM 958 O O . VAL A 1 122 ? -2.817 15.840 -4.566 1.00 29.30 122 VAL A O 1
ATOM 962 N N . ARG A 1 123 ? -2.896 17.925 -5.412 1.00 30.36 123 ARG A N 1
ATOM 963 C CA . ARG A 1 123 ? -1.454 18.099 -5.431 1.00 31.15 123 ARG A CA 1
ATOM 964 C C . ARG A 1 123 ? -0.904 19.033 -4.348 1.00 31.14 123 ARG A C 1
ATOM 965 O O . ARG A 1 123 ? -1.629 19.858 -3.786 1.00 30.05 123 ARG A O 1
ATOM 973 N N . ASP A 1 124 ? 0.394 18.901 -4.078 1.00 30.60 124 ASP A N 1
ATOM 974 C CA . ASP A 1 124 ? 1.054 19.753 -3.100 1.00 30.77 124 ASP A CA 1
ATOM 975 C C . ASP A 1 124 ? 2.090 20.666 -3.752 1.00 30.74 124 ASP A C 1
ATOM 976 O O . ASP A 1 124 ? 2.913 21.267 -3.060 1.00 29.72 124 ASP A O 1
ATOM 981 N N . SER A 1 125 ? 1.995 20.785 -5.078 1.00 30.82 125 SER A N 1
ATOM 982 C CA . SER A 1 125 ? 2.905 21.571 -5.886 1.00 31.43 125 SER A CA 1
ATOM 983 C C . SER A 1 125 ? 2.661 23.087 -5.734 1.00 32.05 125 SER A C 1
ATOM 984 O O . SER A 1 125 ? 3.482 23.907 -6.182 1.00 30.60 125 SER A O 1
ATOM 987 N N . ASN A 1 126 ? 1.518 23.456 -5.146 1.00 31.52 126 ASN A N 1
ATOM 988 C CA . ASN A 1 126 ? 1.098 24.865 -5.104 1.00 32.43 126 ASN A CA 1
ATOM 989 C C . ASN A 1 126 ? 0.908 25.485 -6.484 1.00 33.07 126 ASN A C 1
ATOM 990 O O . ASN A 1 126 ? 1.082 26.684 -6.663 1.00 33.53 126 ASN A O 1
ATOM 995 N N . GLU A 1 127 ? 0.540 24.670 -7.467 1.00 33.53 127 GLU A N 1
ATOM 996 C CA . GLU A 1 127 ? 0.668 25.092 -8.846 1.00 34.53 127 GLU A CA 1
ATOM 997 C C . GLU A 1 127 ? -0.543 25.824 -9.395 1.00 33.92 127 GLU A C 1
ATOM 998 O O . GLU A 1 127 ? -0.416 26.596 -10.347 1.00 33.61 127 GLU A O 1
ATOM 1004 N N . PHE A 1 128 ? -1.722 25.590 -8.813 1.00 33.04 128 PHE A N 1
ATOM 1005 C CA . PHE A 1 128 ? -2.887 26.335 -9.264 1.00 32.63 128 PHE A CA 1
ATOM 1006 C C . PHE A 1 128 ? -2.945 27.682 -8.567 1.00 32.95 128 PHE A C 1
ATOM 1007 O O . PHE A 1 128 ? -2.822 27.767 -7.349 1.00 32.99 128 PHE A O 1
ATOM 1015 N N . LYS A 1 129 ? -3.142 28.730 -9.350 1.00 33.68 129 LYS A N 1
ATOM 1016 C CA . LYS A 1 129 ? -3.099 30.094 -8.829 1.00 34.51 129 LYS A CA 1
ATOM 1017 C C . LYS A 1 129 ? -4.422 30.817 -9.009 1.00 33.97 129 LYS A C 1
ATOM 1018 O O . LYS A 1 129 ? -5.074 30.696 -10.052 1.00 34.21 129 LYS A O 1
ATOM 1024 N N . PHE A 1 130 ? -4.786 31.587 -7.992 1.00 33.51 130 PHE A N 1
ATOM 1025 C CA . PHE A 1 130 ? -6.104 32.174 -7.878 1.00 33.74 130 PHE A CA 1
ATOM 1026 C C . PHE A 1 130 ? -5.991 33.658 -7.534 1.00 34.84 130 PHE A C 1
ATOM 1027 O O . PHE A 1 130 ? -5.319 34.034 -6.554 1.00 35.26 130 PHE A O 1
ATOM 1035 N N . LYS A 1 131 ? -6.652 34.500 -8.327 1.00 35.60 131 LYS A N 1
ATOM 1036 C CA . LYS A 1 131 ? -6.788 35.933 -8.014 1.00 36.07 131 LYS A CA 1
ATOM 1037 C C . LYS A 1 131 ? -7.865 36.193 -6.952 1.00 36.72 131 LYS A C 1
ATOM 1038 O O . LYS A 1 131 ? -9.009 35.740 -7.094 1.00 36.73 131 LYS A O 1
ATOM 1044 N N . THR A 1 132 ? -7.494 36.903 -5.882 1.00 36.32 132 THR A N 1
ATOM 1045 C CA . THR A 1 132 ? -8.437 37.291 -4.843 1.00 36.01 132 THR A CA 1
ATOM 1046 C C . THR A 1 132 ? -9.068 38.664 -5.135 1.00 36.76 132 THR A C 1
ATOM 1047 O O . THR A 1 132 ? -10.054 39.040 -4.504 1.00 37.09 132 THR A O 1
ATOM 1051 N N . ASN A 1 133 ? -8.523 39.387 -6.110 1.00 37.28 133 ASN A N 1
ATOM 1052 C CA . ASN A 1 133 ? -8.996 40.750 -6.437 1.00 38.19 133 ASN A CA 1
ATOM 1053 C C . ASN A 1 133 ? -10.062 40.819 -7.533 1.00 37.47 133 ASN A C 1
ATOM 1054 O O . ASN A 1 133 ? -10.468 41.915 -7.937 1.00 38.28 133 ASN A O 1
ATOM 1059 N N . VAL A 1 134 ? -10.506 39.663 -8.024 1.00 36.35 134 VAL A N 1
ATOM 1060 C CA . VAL A 1 134 ? -11.547 39.589 -9.049 1.00 33.94 134 VAL A CA 1
ATOM 1061 C C . VAL A 1 134 ? -12.681 38.749 -8.453 1.00 33.27 134 VAL A C 1
ATOM 1062 O O . VAL A 1 134 ? -12.471 37.584 -8.112 1.00 31.50 134 VAL A O 1
ATOM 1066 N N . GLN A 1 135 ? -13.863 39.355 -8.321 1.00 32.25 135 GLN A N 1
ATOM 1067 C CA . GLN A 1 135 ? -14.989 38.760 -7.589 1.00 32.49 135 GLN A CA 1
ATOM 1068 C C . GLN A 1 135 ? -16.285 38.939 -8.363 1.00 31.69 135 GLN A C 1
ATOM 1069 O O . GLN A 1 135 ? -16.549 40.023 -8.907 1.00 31.61 135 GLN A O 1
ATOM 1075 N N . THR A 1 136 ? -17.087 37.877 -8.409 1.00 30.06 136 THR A N 1
ATOM 1076 C CA . THR A 1 136 ? -18.314 37.851 -9.172 1.00 29.30 136 THR A CA 1
ATOM 1077 C C . THR A 1 136 ? -19.426 37.404 -8.236 1.00 28.84 136 THR A C 1
ATOM 1078 O O . THR A 1 136 ? -19.259 36.456 -7.471 1.00 26.31 136 THR A O 1
ATOM 1082 N N . SER A 1 137 ? -20.544 38.123 -8.297 1.00 28.35 137 SER A N 1
ATOM 1083 C CA . SER A 1 137 ? -21.711 37.838 -7.487 1.00 28.23 137 SER A CA 1
ATOM 1084 C C . SER A 1 137 ? -22.908 37.840 -8.431 1.00 28.19 137 SER A C 1
ATOM 1085 O O . SER A 1 137 ? -22.792 38.213 -9.615 1.00 28.33 137 SER A O 1
ATOM 1088 N N . ILE A 1 138 ? -24.050 37.391 -7.935 1.00 27.23 138 ILE A N 1
ATOM 1089 C CA . ILE A 1 138 ? -25.186 37.175 -8.796 1.00 27.37 138 ILE A CA 1
ATOM 1090 C C . ILE A 1 138 ? -26.443 37.706 -8.086 1.00 27.71 138 ILE A C 1
ATOM 1091 O O . ILE A 1 138 ? -26.652 37.430 -6.906 1.00 27.77 138 ILE A O 1
ATOM 1096 N N . TRP A 1 139 ? -27.252 38.496 -8.793 1.00 27.94 139 TRP A N 1
ATOM 1097 C CA . TRP A 1 139 ? -28.569 38.872 -8.277 1.00 27.73 139 TRP A CA 1
ATOM 1098 C C . TRP A 1 139 ? -29.644 38.792 -9.340 1.00 27.39 139 TRP A C 1
ATOM 1099 O O . TRP A 1 139 ? -29.675 39.607 -10.271 1.00 28.07 139 TRP A O 1
ATOM 1110 N N . PHE A 1 140 ? -30.526 37.811 -9.180 1.00 26.68 140 PHE A N 1
ATOM 1111 C CA . PHE A 1 140 ? -31.715 37.684 -10.041 1.00 27.40 140 PHE A CA 1
ATOM 1112 C C . PHE A 1 140 ? -32.922 38.116 -9.241 1.00 27.12 140 PHE A C 1
ATOM 1113 O O . PHE A 1 140 ? -33.220 37.522 -8.205 1.00 27.49 140 PHE A O 1
ATOM 1121 N N . SER A 1 141 ? -33.600 39.167 -9.703 1.00 27.95 141 SER A N 1
ATOM 1122 C CA . SER A 1 141 ? -34.695 39.737 -8.942 1.00 29.09 141 SER A CA 1
ATOM 1123 C C . SER A 1 141 ? -36.019 39.039 -9.217 1.00 29.28 141 SER A C 1
ATOM 1124 O O . SER A 1 141 ? -36.355 38.781 -10.380 1.00 29.51 141 SER A O 1
ATOM 1127 N N . ILE A 1 142 ? -36.763 38.732 -8.150 1.00 28.98 142 ILE A N 1
ATOM 1128 C CA . ILE A 1 142 ? -38.094 38.159 -8.323 1.00 30.05 142 ILE A CA 1
ATOM 1129 C C . ILE A 1 142 ? -39.179 39.237 -8.375 1.00 30.92 142 ILE A C 1
ATOM 1130 O O . ILE A 1 142 ? -40.364 38.934 -8.601 1.00 30.63 142 ILE A O 1
ATOM 1135 N N . LYS A 1 143 ? -38.763 40.491 -8.203 1.00 31.68 143 LYS A N 1
ATOM 1136 C CA . LYS A 1 143 ? -39.659 41.634 -8.337 1.00 32.74 143 LYS A CA 1
ATOM 1137 C C . LYS A 1 143 ? -39.165 42.504 -9.467 1.00 32.99 143 LYS A C 1
ATOM 1138 O O . LYS A 1 143 ? -38.090 43.092 -9.362 1.00 33.06 143 LYS A O 1
ATOM 1144 N N . PRO A 1 144 ? -39.942 42.579 -10.565 1.00 33.70 144 PRO A N 1
ATOM 1145 C CA . PRO A 1 144 ? -39.543 43.337 -11.771 1.00 34.11 144 PRO A CA 1
ATOM 1146 C C . PRO A 1 144 ? -39.302 44.831 -11.521 1.00 34.50 144 PRO A C 1
ATOM 1147 O O . PRO A 1 144 ? -38.604 45.490 -12.292 1.00 34.46 144 PRO A O 1
ATOM 1151 N N . GLU A 1 145 ? -39.865 45.345 -10.433 1.00 34.94 145 GLU A N 1
ATOM 1152 C CA A GLU A 1 145 ? -39.763 46.768 -10.114 0.50 35.16 145 GLU A CA 1
ATOM 1153 C CA B GLU A 1 145 ? -39.772 46.760 -10.101 0.50 35.47 145 GLU A CA 1
ATOM 1154 C C . GLU A 1 145 ? -38.449 47.078 -9.421 1.00 35.40 145 GLU A C 1
ATOM 1155 O O . GLU A 1 145 ? -38.003 48.225 -9.425 1.00 36.20 145 GLU A O 1
ATOM 1166 N N . LEU A 1 146 ? -37.834 46.053 -8.828 1.00 34.91 146 LEU A N 1
ATOM 1167 C CA . LEU A 1 146 ? -36.643 46.218 -7.999 1.00 35.01 146 LEU A CA 1
ATOM 1168 C C . LEU A 1 146 ? -35.395 45.563 -8.595 1.00 34.78 146 LEU A C 1
ATOM 1169 O O . LEU A 1 146 ? -35.322 44.337 -8.652 1.00 35.05 146 LEU A O 1
ATOM 1174 N N . PHE A 1 147 ? -34.402 46.348 -9.016 1.00 34.85 147 PHE A N 1
ATOM 1175 C CA . PHE A 1 147 ? -33.199 45.723 -9.609 1.00 34.47 147 PHE A CA 1
ATOM 1176 C C . PHE A 1 147 ? -32.435 44.854 -8.580 1.00 34.35 147 PHE A C 1
ATOM 1177 O O . PHE A 1 147 ? -31.871 43.807 -8.937 1.00 33.90 147 PHE A O 1
ATOM 1185 N N . MET A 1 148 ? -32.486 45.280 -7.313 1.00 33.59 148 MET A N 1
ATOM 1186 C CA . MET A 1 148 ? -31.705 44.724 -6.206 1.00 33.87 148 MET A CA 1
ATOM 1187 C C . MET A 1 148 ? -32.154 45.452 -4.947 1.00 33.34 148 MET A C 1
ATOM 1188 O O . MET A 1 148 ? -32.268 46.692 -4.958 1.00 33.58 148 MET A O 1
ATOM 1193 N N . PRO A 1 149 ? -32.413 44.707 -3.856 1.00 32.57 149 PRO A N 1
ATOM 1194 C CA . PRO A 1 149 ? -32.801 45.376 -2.619 1.00 32.18 149 PRO A CA 1
ATOM 1195 C C . PRO A 1 149 ? -31.643 46.186 -1.993 1.00 32.38 149 PRO A C 1
ATOM 1196 O O . PRO A 1 149 ? -30.474 46.031 -2.370 1.00 32.40 149 PRO A O 1
ATOM 1200 N N . SER A 1 150 ? -31.979 47.053 -1.057 1.00 32.22 150 SER A N 1
ATOM 1201 C CA A SER A 1 150 ? -30.984 47.905 -0.401 0.50 32.59 150 SER A CA 1
ATOM 1202 C CA B SER A 1 150 ? -30.976 47.912 -0.437 0.50 32.06 150 SER A CA 1
ATOM 1203 C C . SER A 1 150 ? -29.835 47.128 0.223 1.00 32.16 150 SER A C 1
ATOM 1204 O O . SER A 1 150 ? -28.674 47.499 0.068 1.00 32.25 150 SER A O 1
ATOM 1209 N N . LYS A 1 151 ? -30.173 46.057 0.942 1.00 32.22 151 LYS A N 1
ATOM 1210 C CA . LYS A 1 151 ? -29.185 45.223 1.613 1.00 32.76 151 LYS A CA 1
ATOM 1211 C C . LYS A 1 151 ? -28.100 44.743 0.640 1.00 32.86 151 LYS A C 1
ATOM 1212 O O . LYS A 1 151 ? -26.911 44.949 0.878 1.00 33.77 151 LYS A O 1
ATOM 1218 N N . GLN A 1 152 ? -28.507 44.137 -0.472 1.00 31.91 152 G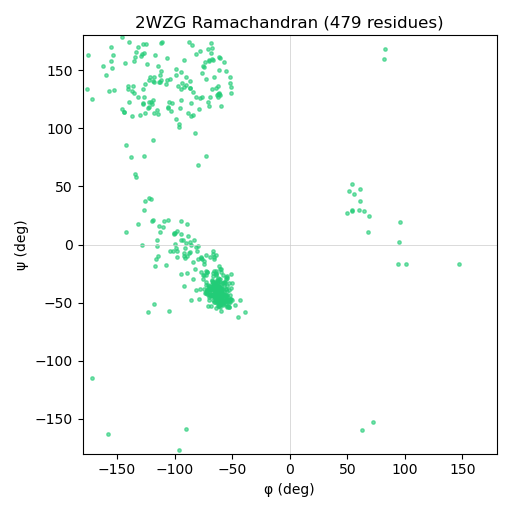LN A N 1
ATOM 1219 C CA . GLN A 1 152 ? -27.554 43.705 -1.495 1.00 31.33 152 GLN A CA 1
ATOM 1220 C C . GLN A 1 152 ? -26.772 44.875 -2.123 1.00 31.55 152 GLN A C 1
ATOM 1221 O O . GLN A 1 152 ? -25.574 44.767 -2.366 1.00 30.67 152 GLN A O 1
ATOM 1227 N N . GLN A 1 153 ? -27.437 45.999 -2.378 1.00 32.56 153 GLN A N 1
ATOM 1228 C CA . GLN A 1 153 ? -26.718 47.174 -2.883 1.00 33.31 153 GLN A CA 1
ATOM 1229 C C . GLN A 1 153 ? -25.656 47.629 -1.885 1.00 33.70 153 GLN A C 1
ATOM 1230 O O . GLN A 1 153 ? -24.537 47.957 -2.275 1.00 35.05 153 GLN A O 1
ATOM 1236 N N . GLU A 1 154 ? -26.002 47.667 -0.605 1.00 33.80 154 GLU A N 1
ATOM 1237 C CA . GLU A 1 154 ? -25.064 48.157 0.411 1.00 34.27 154 GLU A CA 1
ATOM 1238 C C . GLU A 1 154 ? -23.878 47.204 0.552 1.00 33.78 154 GLU A C 1
ATOM 1239 O O . GLU A 1 154 ? -22.744 47.636 0.736 1.00 32.63 154 GLU A O 1
ATOM 1245 N N . ALA A 1 155 ? -24.152 45.905 0.442 1.00 33.52 155 ALA A N 1
ATOM 1246 C CA . ALA A 1 155 ? -23.101 44.898 0.532 1.00 33.66 155 ALA A CA 1
ATOM 1247 C C . ALA A 1 155 ? -22.065 45.136 -0.548 1.00 34.14 155 ALA A C 1
ATOM 1248 O O . ALA A 1 155 ? -20.871 45.069 -0.284 1.00 34.73 155 ALA A O 1
ATOM 1250 N N . LEU A 1 156 ? -22.521 45.415 -1.765 1.00 34.08 156 LEU A N 1
ATOM 1251 C CA . LEU A 1 156 ? -21.620 45.686 -2.867 1.00 35.08 156 LEU A CA 1
ATOM 1252 C C . LEU A 1 156 ? -20.790 46.959 -2.656 1.00 35.99 156 LEU A C 1
ATOM 1253 O O . LEU A 1 156 ? -19.595 46.964 -2.933 1.00 36.01 156 LEU A O 1
ATOM 1258 N N . LYS A 1 157 ? -21.428 48.028 -2.178 1.00 37.51 157 LYS A N 1
ATOM 1259 C CA . LYS A 1 157 ? -20.716 49.263 -1.845 1.00 38.98 157 LYS A CA 1
ATOM 1260 C C . LYS A 1 157 ? -19.680 48.995 -0.760 1.00 39.71 157 LYS A C 1
ATOM 1261 O O . LYS A 1 157 ? -18.527 49.398 -0.875 1.00 40.23 157 LYS A O 1
ATOM 1267 N N . ARG A 1 158 ? -20.088 48.302 0.292 1.00 40.72 158 ARG A N 1
ATOM 1268 C CA . ARG A 1 158 ? -19.161 47.932 1.355 1.00 41.98 158 ARG A CA 1
ATOM 1269 C C . ARG A 1 158 ? -17.935 47.200 0.812 1.00 42.71 158 ARG A C 1
ATOM 1270 O O . ARG A 1 158 ? -16.805 47.536 1.154 1.00 42.84 158 ARG A O 1
ATOM 1278 N N . ARG A 1 159 ? -18.144 46.196 -0.032 1.00 43.38 159 ARG A N 1
ATOM 1279 C CA . ARG A 1 159 ? -17.002 45.467 -0.568 1.00 44.48 159 ARG A CA 1
ATOM 1280 C C . ARG A 1 159 ? -16.003 46.316 -1.347 1.00 45.74 159 ARG A C 1
ATOM 1281 O O . ARG A 1 159 ? -14.797 46.143 -1.182 1.00 45.94 159 ARG A O 1
ATOM 1289 N N . ARG A 1 160 ? -16.496 47.199 -2.211 1.00 47.41 160 ARG A N 1
ATOM 1290 C CA . ARG A 1 160 ? -15.633 48.082 -2.988 1.00 49.33 160 ARG A CA 1
ATOM 1291 C C . ARG A 1 160 ? -14.747 48.912 -2.054 1.00 50.12 160 ARG A C 1
ATOM 1292 O O . ARG A 1 160 ? -13.584 49.182 -2.355 1.00 50.29 160 ARG A O 1
ATOM 1300 N N . GLU A 1 161 ? -15.288 49.285 -0.902 1.00 51.38 161 GLU A N 1
ATOM 1301 C CA . GLU A 1 161 ? -14.546 50.102 0.048 1.00 52.57 161 GLU A CA 1
ATOM 1302 C C . GLU A 1 161 ? -13.557 49.276 0.849 1.00 53.17 161 GLU A C 1
ATOM 1303 O O . GLU A 1 161 ? -12.405 49.670 1.012 1.00 53.62 161 GLU A O 1
ATOM 1309 N N . GLN A 1 162 ? -14.026 48.141 1.364 1.00 53.76 162 GLN A N 1
ATOM 1310 C CA . GLN A 1 162 ? -13.199 47.232 2.145 1.00 54.06 162 GLN A CA 1
ATOM 1311 C C . GLN A 1 162 ? -12.183 46.453 1.280 1.00 53.96 162 GLN A C 1
ATOM 1312 O O . GLN A 1 162 ? -11.292 45.782 1.811 1.00 54.21 162 GLN A O 1
ATOM 1318 N N . TYR A 1 163 ? -12.294 46.552 -0.043 1.00 53.52 163 TYR A N 1
ATOM 1319 C CA . TYR A 1 163 ? -11.360 45.815 -0.876 1.00 53.05 163 TYR A CA 1
ATOM 1320 C C . TYR A 1 163 ? -10.673 46.512 -2.052 1.00 53.38 163 TYR A C 1
ATOM 1321 O O . TYR A 1 163 ? -10.987 46.222 -3.207 1.00 53.29 163 TYR A O 1
ATOM 1330 N N . PRO A 1 164 ? -9.937 47.591 -1.792 1.00 53.38 164 PRO A N 1
ATOM 1331 C CA . PRO A 1 164 ? -10.527 48.868 -2.068 1.00 53.11 164 PRO A CA 1
ATOM 1332 C C . PRO A 1 164 ? -10.433 48.946 -3.618 1.00 52.49 164 PRO A C 1
ATOM 1333 O O . PRO A 1 164 ? -11.260 49.606 -4.261 1.00 52.90 164 PRO A O 1
ATOM 1337 N N . GLY A 1 165 ? -9.450 48.240 -4.204 1.00 51.50 165 GLY A N 1
ATOM 1338 C CA . GLY A 1 165 ? -9.314 48.141 -5.668 1.00 50.33 165 GLY A CA 1
ATOM 1339 C C . GLY A 1 165 ? -9.701 46.826 -6.368 1.00 50.01 165 GLY A C 1
ATOM 1340 O O . GLY A 1 165 ? -9.268 46.568 -7.499 1.00 49.36 165 GLY A O 1
ATOM 1341 N N . CYS A 1 166 ? -10.531 45.998 -5.734 1.00 49.34 166 CYS A N 1
ATOM 1342 C CA . CYS A 1 166 ? -11.036 44.764 -6.393 1.00 49.03 166 CYS A CA 1
ATOM 1343 C C . CYS A 1 166 ? -11.846 45.019 -7.682 1.00 47.66 166 CYS A C 1
ATOM 1344 O O . CYS A 1 166 ? -12.350 46.118 -7.911 1.00 48.03 166 CYS A O 1
ATOM 1347 N N . LYS A 1 167 ? -11.978 44.000 -8.526 1.00 45.61 167 LYS A N 1
ATOM 1348 C CA . LYS A 1 167 ? -12.868 44.097 -9.680 1.00 43.61 167 LYS A CA 1
ATOM 1349 C C . LYS A 1 167 ? -14.135 43.279 -9.434 1.00 41.79 167 LYS A C 1
ATOM 1350 O O . LYS A 1 167 ? -14.066 42.073 -9.297 1.00 40.86 167 LYS A O 1
ATOM 1356 N N . ILE A 1 168 ? -15.281 43.952 -9.408 1.00 40.19 168 ILE A N 1
ATOM 1357 C CA . ILE A 1 168 ? -16.561 43.322 -9.091 1.00 38.27 168 ILE A CA 1
ATOM 1358 C C . ILE A 1 168 ? -17.403 43.127 -10.355 1.00 37.85 168 ILE A C 1
ATOM 1359 O O . ILE A 1 168 ? -17.681 44.076 -11.097 1.00 37.73 168 ILE A O 1
ATOM 1364 N N . ARG A 1 169 ? -17.781 41.884 -10.617 1.00 36.27 169 ARG A N 1
ATOM 1365 C CA . ARG A 1 169 ? -18.649 41.572 -11.719 1.00 35.47 169 ARG A CA 1
ATOM 1366 C C . ARG A 1 169 ? -19.969 41.100 -11.138 1.00 34.55 169 ARG A C 1
ATOM 1367 O O . ARG A 1 169 ? -19.998 40.415 -10.138 1.00 34.26 169 ARG A O 1
ATOM 1375 N N . LEU A 1 170 ? -21.065 41.481 -11.768 1.00 34.06 170 LEU A N 1
ATOM 1376 C CA . LEU A 1 170 ? -22.376 41.088 -11.282 1.00 32.55 170 LEU A CA 1
ATOM 1377 C C . LEU A 1 170 ? -23.177 40.456 -12.388 1.00 32.24 170 LEU A C 1
ATOM 1378 O O . LEU A 1 170 ? -23.435 41.077 -13.415 1.00 31.63 170 LEU A O 1
ATOM 1383 N N . ILE A 1 171 ? -23.601 39.217 -12.184 1.00 31.61 171 ILE A N 1
ATOM 1384 C CA . ILE A 1 171 ? -24.504 38.603 -13.144 1.00 30.18 171 ILE A CA 1
ATOM 1385 C C . ILE A 1 171 ? -25.955 38.872 -12.704 1.00 30.35 171 ILE A C 1
ATOM 1386 O O . ILE A 1 171 ? -26.293 38.755 -11.522 1.00 29.37 171 ILE A O 1
ATOM 1391 N N . TYR A 1 172 ? -26.791 39.252 -13.658 1.00 30.00 172 TYR A N 1
ATOM 1392 C CA . TYR A 1 172 ? -28.197 39.511 -13.407 1.00 30.38 172 TYR A CA 1
ATOM 1393 C C . TYR A 1 172 ? -28.971 39.081 -14.657 1.00 30.65 172 TYR A C 1
ATOM 1394 O O . TYR A 1 172 ? -28.384 38.629 -15.653 1.00 31.01 172 TYR A O 1
ATOM 1403 N N . SER A 1 173 ? -30.290 39.221 -14.616 1.00 30.67 173 SER A N 1
ATOM 1404 C CA . SER A 1 173 ? -31.103 38.955 -15.794 1.00 30.84 173 SER A CA 1
ATOM 1405 C C . SER A 1 173 ? -31.935 40.199 -16.153 1.00 31.63 173 SER A C 1
ATOM 1406 O O . SER A 1 173 ? -32.774 40.652 -15.365 1.00 32.14 173 SER A O 1
ATOM 1409 N N . SER A 1 174 ? -31.698 40.765 -17.333 1.00 32.59 174 SER A N 1
ATOM 1410 C CA . SER A 1 174 ? -32.482 41.922 -17.777 1.00 33.07 174 SER A CA 1
ATOM 1411 C C . SER A 1 174 ? -33.982 41.608 -17.999 1.00 32.98 174 SER A C 1
ATOM 1412 O O . SER A 1 174 ? -34.845 42.444 -17.725 1.00 32.32 174 SER A O 1
ATOM 1415 N N . SER A 1 175 ? -34.293 40.408 -18.476 1.00 33.71 175 SER A N 1
ATOM 1416 C CA . SER A 1 175 ? -35.690 40.057 -18.714 1.00 34.62 175 SER A CA 1
ATOM 1417 C C . SER A 1 175 ? -36.514 39.892 -17.439 1.00 34.71 175 SER A C 1
ATOM 1418 O O . SER A 1 175 ? -37.736 39.813 -17.504 1.00 34.84 175 SER A O 1
ATOM 1421 N N . LEU A 1 176 ? -35.865 39.868 -16.274 1.00 34.33 176 LEU A N 1
ATOM 1422 C CA . LEU A 1 176 ? -36.575 39.774 -15.004 1.00 34.45 176 LEU A CA 1
ATOM 1423 C C . LEU A 1 176 ? -36.934 41.164 -14.469 1.00 35.09 176 LEU A C 1
ATOM 1424 O O . LEU A 1 176 ? -37.700 41.299 -13.490 1.00 35.19 176 LEU A O 1
ATOM 1429 N N . LEU A 1 177 ? -36.379 42.190 -15.116 1.00 35.59 177 LEU A N 1
ATOM 1430 C CA . LEU A 1 177 ? -36.588 43.573 -14.705 1.00 36.09 177 LEU A CA 1
ATOM 1431 C C . LEU A 1 177 ? -37.388 44.356 -15.753 1.00 36.92 177 LEU A C 1
ATOM 1432 O O . LEU A 1 177 ? -37.163 44.205 -16.956 1.00 37.40 177 LEU A O 1
ATOM 1437 N N . ASN A 1 178 ? -38.306 45.197 -15.284 1.00 37.65 178 ASN A N 1
ATOM 1438 C CA . ASN A 1 178 ? -38.962 46.171 -16.160 1.00 37.92 178 ASN A CA 1
ATOM 1439 C C . ASN A 1 178 ? -37.938 47.226 -16.624 1.00 38.43 178 ASN A C 1
ATOM 1440 O O . ASN A 1 178 ? -36.811 47.252 -16.126 1.00 38.71 178 ASN A O 1
ATOM 1445 N N . PRO A 1 179 ? -38.302 48.068 -17.611 1.00 38.99 179 PRO A N 1
ATOM 1446 C CA . PRO A 1 179 ? -37.316 48.972 -18.234 1.00 39.28 179 PRO A CA 1
ATOM 1447 C C . PRO A 1 179 ? -36.693 49.994 -17.286 1.00 39.17 179 PRO A C 1
ATOM 1448 O O . PRO A 1 179 ? -35.523 50.350 -17.456 1.00 39.58 179 PRO A O 1
ATOM 1452 N N . GLU A 1 180 ? -37.454 50.459 -16.304 1.00 39.31 180 GLU A N 1
ATOM 1453 C CA . GLU A 1 180 ? -36.928 51.412 -15.326 1.00 39.94 180 GLU A CA 1
ATOM 1454 C C . GLU A 1 180 ? -35.953 50.739 -14.331 1.00 39.35 180 GLU A C 1
ATOM 1455 O O . GLU A 1 180 ? -34.895 51.290 -13.999 1.00 39.53 180 GLU A O 1
ATOM 1461 N N . ALA A 1 181 ? -36.299 49.538 -13.878 1.00 38.63 181 ALA A N 1
ATOM 1462 C CA . ALA A 1 181 ? -35.387 48.758 -13.044 1.00 37.92 181 ALA A CA 1
ATOM 1463 C C . ALA A 1 181 ? -34.065 48.456 -13.771 1.00 37.38 181 ALA A C 1
ATOM 1464 O O . ALA A 1 181 ? -33.000 48.492 -13.181 1.00 37.12 181 ALA A O 1
ATOM 1466 N N . ASN A 1 182 ? -34.138 48.149 -15.054 1.00 37.04 182 ASN A N 1
ATOM 1467 C CA A ASN A 1 182 ? -32.925 47.863 -15.808 0.50 37.61 182 ASN A CA 1
ATOM 1468 C CA B ASN A 1 182 ? -32.950 47.886 -15.863 0.50 37.45 182 ASN A CA 1
ATOM 1469 C C . ASN A 1 182 ? -32.064 49.109 -16.028 1.00 37.93 182 ASN A C 1
ATOM 1470 O O . ASN A 1 182 ? -30.837 49.025 -16.041 1.00 37.91 182 ASN A O 1
ATOM 1479 N N . ARG A 1 183 ? -32.715 50.254 -16.193 1.00 38.86 183 ARG A N 1
ATOM 1480 C CA . ARG A 1 183 ? -32.045 51.520 -16.286 1.00 40.23 183 ARG A CA 1
ATOM 1481 C C . ARG A 1 183 ? -31.341 51.744 -14.955 1.00 40.69 183 ARG A C 1
ATOM 1482 O O . ARG A 1 183 ? -30.173 52.150 -14.916 1.00 41.75 183 ARG A O 1
ATOM 1490 N N . GLN A 1 184 ? -32.040 51.467 -13.855 1.00 40.59 184 GLN A N 1
ATOM 1491 C CA . GLN A 1 184 ? -31.442 51.648 -12.537 1.00 40.81 184 GLN A CA 1
ATOM 1492 C C . GLN A 1 184 ? -30.256 50.700 -12.302 1.00 40.55 184 GLN A C 1
ATOM 1493 O O . GLN A 1 184 ? -29.241 51.088 -11.722 1.00 40.38 184 GLN A O 1
ATOM 1499 N N . MET A 1 185 ? -30.389 49.459 -12.749 1.00 40.31 185 MET A N 1
ATOM 1500 C CA . MET A 1 185 ? -29.283 48.519 -12.630 1.00 40.38 185 MET A CA 1
ATOM 1501 C C . MET A 1 185 ? -28.044 49.057 -13.338 1.00 40.36 185 MET A C 1
ATOM 1502 O O . MET A 1 185 ? -26.968 49.113 -12.751 1.00 40.04 185 MET A O 1
ATOM 1507 N N . LYS A 1 186 ? -28.195 49.453 -14.599 1.00 40.94 186 LYS A N 1
ATOM 1508 C CA . LYS A 1 186 ? -27.062 49.948 -15.384 1.00 41.67 186 LYS A CA 1
ATOM 1509 C C . LYS A 1 186 ? -26.406 51.172 -14.754 1.00 41.57 186 LYS A C 1
ATOM 1510 O O . LYS A 1 186 ? -25.171 51.271 -14.707 1.00 41.59 186 LYS A O 1
ATOM 1516 N N . ALA A 1 187 ? -27.233 52.081 -14.237 1.00 41.84 187 ALA A N 1
ATOM 1517 C CA . ALA A 1 187 ? -26.727 53.273 -13.550 1.00 41.82 187 ALA A CA 1
ATOM 1518 C C . ALA A 1 187 ? -25.918 52.883 -12.323 1.00 42.07 187 ALA A C 1
ATOM 1519 O O . ALA A 1 187 ? -24.800 53.362 -12.127 1.00 41.76 187 ALA A O 1
ATOM 1521 N N . PHE A 1 188 ? -26.500 52.019 -11.493 1.00 42.36 188 PHE A N 1
ATOM 1522 C CA . PHE A 1 188 ? -25.826 51.494 -10.307 1.00 42.25 188 PHE A CA 1
ATOM 1523 C C . PHE A 1 188 ? -24.449 50.873 -10.627 1.00 42.37 188 PHE A C 1
ATOM 1524 O O . PHE A 1 188 ? -23.434 51.226 -10.008 1.00 41.76 188 PHE A O 1
ATOM 1532 N N . ALA A 1 189 ? -24.412 49.939 -11.576 1.00 42.62 189 ALA A N 1
ATOM 1533 C CA . ALA A 1 189 ? -23.168 49.255 -11.893 1.00 43.29 189 ALA A CA 1
ATOM 1534 C C . ALA A 1 189 ? -22.120 50.249 -12.391 1.00 44.31 189 ALA A C 1
ATOM 1535 O O . ALA A 1 189 ? -21.003 50.314 -11.883 1.00 43.47 189 ALA A O 1
ATOM 1537 N N . LYS A 1 190 ? -22.453 51.048 -13.390 1.00 45.50 190 LYS A N 1
ATOM 1538 C CA . LYS A 1 190 ? -21.358 51.829 -13.922 1.00 47.01 190 LYS A CA 1
ATOM 1539 C C . LYS A 1 190 ? -20.947 52.924 -12.954 1.00 46.71 190 LYS A C 1
ATOM 1540 O O . LYS A 1 190 ? -19.796 53.329 -12.929 1.00 46.88 190 LYS A O 1
ATOM 1546 N N . LYS A 1 191 ? -21.867 53.312 -12.085 1.00 46.73 191 LYS A N 1
ATOM 1547 C CA . LYS A 1 191 ? -21.518 54.165 -10.969 1.00 47.12 191 LYS A CA 1
ATOM 1548 C C . LYS A 1 191 ? -20.574 53.488 -9.982 1.00 47.12 191 LYS A C 1
ATOM 1549 O O . LYS A 1 191 ? -19.658 54.130 -9.469 1.00 46.92 191 LYS A O 1
ATOM 1555 N N . GLN A 1 192 ? -20.811 52.203 -9.693 1.00 46.63 192 GLN A N 1
ATOM 1556 C CA . GLN A 1 192 ? -19.978 51.471 -8.736 1.00 46.45 192 GLN A CA 1
ATOM 1557 C C . GLN A 1 192 ? -18.751 50.870 -9.420 1.00 45.89 192 GLN A C 1
ATOM 1558 O O . GLN A 1 192 ? -17.961 50.179 -8.777 1.00 45.80 192 GLN A O 1
ATOM 1564 N N . ASN A 1 193 ? -18.610 51.125 -10.720 1.00 44.99 193 ASN A N 1
ATOM 1565 C CA . ASN A 1 193 ? -17.575 50.502 -11.552 1.00 44.54 193 ASN A CA 1
ATOM 1566 C C . ASN A 1 193 ? -17.679 48.977 -11.473 1.00 43.89 193 ASN A C 1
ATOM 1567 O O . ASN A 1 193 ? -16.675 48.271 -11.346 1.00 44.12 193 ASN A O 1
ATOM 1572 N N . ILE A 1 194 ? -18.909 48.476 -11.547 1.00 42.71 194 ILE A N 1
ATOM 1573 C CA . ILE A 1 194 ? -19.149 47.031 -11.535 1.00 41.05 194 ILE A CA 1
ATOM 1574 C C . ILE A 1 194 ? -19.305 46.607 -12.976 1.00 40.20 194 ILE A C 1
ATOM 1575 O O . ILE A 1 194 ? -19.949 47.302 -13.754 1.00 40.47 194 ILE A O 1
ATOM 1580 N N . SER A 1 195 ? -18.690 45.491 -13.347 1.00 39.51 195 SER A N 1
ATOM 1581 C CA A SER A 1 195 ? -18.909 44.910 -14.666 0.50 39.53 195 SER A CA 1
ATOM 1582 C CA B SER A 1 195 ? -18.917 44.919 -14.666 0.50 39.34 195 SER A CA 1
ATOM 1583 C C . SER A 1 195 ? -20.185 44.065 -14.654 1.00 39.28 195 SER A C 1
ATOM 1584 O O . SER A 1 195 ? -20.272 43.089 -13.923 1.00 39.34 195 SER A O 1
ATOM 1589 N N . LEU A 1 196 ? -21.166 44.459 -15.460 1.00 39.10 196 LEU A N 1
ATOM 1590 C CA . LEU A 1 196 ? -22.473 43.813 -15.491 1.00 38.90 196 LEU A CA 1
ATOM 1591 C C . LEU A 1 196 ? -22.466 42.670 -16.523 1.00 39.00 196 LEU A C 1
ATOM 1592 O O . LEU A 1 196 ? -21.908 42.807 -17.613 1.00 39.09 196 LEU A O 1
ATOM 1597 N N . ILE A 1 197 ? -23.051 41.527 -16.168 1.00 38.43 197 ILE A N 1
ATOM 1598 C CA . ILE A 1 197 ? -23.255 40.460 -17.145 1.00 37.44 197 ILE A CA 1
ATOM 1599 C C . ILE A 1 197 ? -24.723 40.043 -17.183 1.00 37.44 197 ILE A C 1
ATOM 1600 O O . ILE A 1 197 ? -25.230 39.506 -16.205 1.00 37.08 197 ILE A O 1
ATOM 1605 N N . ASP A 1 198 ? -25.402 40.303 -18.294 1.00 36.46 198 ASP A N 1
ATOM 1606 C CA . ASP A 1 198 ? -26.771 39.837 -18.489 1.00 36.46 198 ASP A CA 1
ATOM 1607 C C . ASP A 1 198 ? -26.778 38.362 -18.875 1.00 36.08 198 ASP A C 1
ATOM 1608 O O . ASP A 1 198 ? -26.243 37.978 -19.911 1.00 35.95 198 ASP A O 1
ATOM 1613 N N . ILE A 1 199 ? -27.373 37.538 -18.016 1.00 36.00 199 ILE A N 1
ATOM 1614 C CA . ILE A 1 199 ? -27.423 36.099 -18.206 1.00 35.27 199 ILE A CA 1
ATOM 1615 C C . ILE A 1 199 ? -28.229 35.775 -19.459 1.00 36.15 199 ILE A C 1
ATOM 1616 O O . ILE A 1 199 ? -28.034 34.742 -20.108 1.00 36.13 199 ILE A O 1
ATOM 1621 N N . ASP A 1 200 ? -29.110 36.695 -19.822 1.00 36.91 200 ASP A N 1
ATOM 1622 C CA . ASP A 1 200 ? -30.036 36.478 -20.926 1.00 37.67 200 ASP A CA 1
ATOM 1623 C C . ASP A 1 200 ? -29.364 36.271 -22.273 1.00 38.57 200 ASP A C 1
ATOM 1624 O O . ASP A 1 200 ? -29.908 35.595 -23.144 1.00 37.35 200 ASP A O 1
ATOM 1629 N N . SER A 1 201 ? -28.187 36.866 -22.425 1.00 39.87 201 SER A N 1
ATOM 1630 C CA . SER A 1 201 ? -27.479 36.837 -23.691 1.00 41.46 201 SER A CA 1
ATOM 1631 C C . SER A 1 201 ? -26.011 36.584 -23.440 1.00 41.15 201 SER A C 1
ATOM 1632 O O . SER A 1 201 ? -25.184 37.496 -23.496 1.00 41.74 201 SER A O 1
ATOM 1635 N N . VAL A 1 202 ? -25.727 35.321 -23.131 1.00 40.79 202 VAL A N 1
ATOM 1636 C CA . VAL A 1 202 ? -24.387 34.783 -22.886 1.00 39.63 202 VAL A CA 1
ATOM 1637 C C . VAL A 1 202 ? -24.109 33.720 -23.955 1.00 38.97 202 VAL A C 1
ATOM 1638 O O . VAL A 1 202 ? -25.000 32.958 -24.335 1.00 38.61 202 VAL A O 1
ATOM 1642 N N . LYS A 1 203 ? -22.889 33.686 -24.480 1.00 37.65 203 LYS A N 1
ATOM 1643 C CA . LYS A 1 203 ? -22.533 32.661 -25.437 1.00 37.03 203 LYS A CA 1
ATOM 1644 C C . LYS A 1 203 ? -21.852 31.496 -24.718 1.00 35.90 203 LYS A C 1
ATOM 1645 O O . LYS A 1 203 ? -20.806 31.670 -24.103 1.00 36.19 203 LYS A O 1
ATOM 1651 N N . THR A 1 204 ? -22.458 30.312 -24.772 1.00 34.17 204 THR A N 1
ATOM 1652 C CA . THR A 1 204 ? -21.878 29.134 -24.140 1.00 32.71 204 THR A CA 1
ATOM 1653 C C . THR A 1 204 ? -22.521 27.896 -24.728 1.00 32.19 204 THR A C 1
ATOM 1654 O O . THR A 1 204 ? -23.663 27.954 -25.168 1.00 31.29 204 THR A O 1
ATOM 1658 N N . ASP A 1 205 ? -21.789 26.786 -24.705 1.00 32.31 205 ASP A N 1
ATOM 1659 C CA . ASP A 1 205 ? -22.289 25.456 -25.057 1.00 33.13 205 ASP A CA 1
ATOM 1660 C C . ASP A 1 205 ? -22.628 24.629 -23.807 1.00 32.96 205 ASP A C 1
ATOM 1661 O O . ASP A 1 205 ? -22.841 23.418 -23.895 1.00 33.41 205 ASP A O 1
ATOM 1666 N N . SER A 1 206 ? -22.627 25.254 -22.634 1.00 31.79 206 SER A N 1
ATOM 1667 C CA . SER A 1 206 ? -22.924 24.499 -21.421 1.00 30.58 206 SER A CA 1
ATOM 1668 C C . SER A 1 206 ? -24.348 23.943 -21.411 1.00 29.75 206 SER A C 1
ATOM 1669 O O . SER A 1 206 ? -25.281 24.656 -21.710 1.00 30.19 206 SER A O 1
ATOM 1672 N N . PRO A 1 207 ? -24.511 22.673 -21.037 1.00 29.83 207 PRO A N 1
ATOM 1673 C CA . PRO A 1 207 ? -25.862 22.132 -20.869 1.00 29.78 207 PRO A CA 1
ATOM 1674 C C . PRO A 1 207 ? -26.598 22.806 -19.702 1.00 29.44 207 PRO A C 1
ATOM 1675 O O . PRO A 1 207 ? -27.807 22.603 -19.533 1.00 30.04 207 PRO A O 1
ATOM 1679 N N . LEU A 1 208 ? -25.875 23.593 -18.896 1.00 28.33 208 LEU A N 1
ATOM 1680 C CA . LEU A 1 208 ? -26.474 24.245 -17.735 1.00 27.68 208 LEU A CA 1
ATOM 1681 C C . LEU A 1 208 ? -27.187 25.508 -18.138 1.00 27.92 208 LEU A C 1
ATOM 1682 O O . LEU A 1 208 ? -28.079 25.957 -17.447 1.00 27.37 208 LEU A O 1
ATOM 1687 N N . TYR A 1 209 ? -26.827 26.061 -19.290 1.00 28.73 209 TYR A N 1
ATOM 1688 C CA . TYR A 1 209 ? -27.422 27.323 -19.724 1.00 29.38 209 TYR A CA 1
ATOM 1689 C C . TYR A 1 209 ? -28.969 27.276 -19.891 1.00 29.17 209 TYR A C 1
ATOM 1690 O O . TYR A 1 209 ? -29.693 28.115 -19.322 1.00 29.22 209 TYR A O 1
ATOM 1699 N N . PRO A 1 210 ? -29.491 26.285 -20.629 1.00 28.69 210 PRO A N 1
ATOM 1700 C CA . PRO A 1 210 ? -30.954 26.289 -20.683 1.00 28.67 210 PRO A CA 1
ATOM 1701 C C . PRO A 1 210 ? -31.636 26.049 -19.321 1.00 28.58 210 PRO A C 1
ATOM 1702 O O . PRO A 1 210 ? -32.761 26.510 -19.117 1.00 28.77 210 PRO A O 1
ATOM 1706 N N . LEU A 1 211 ? -30.953 25.362 -18.406 1.00 27.54 211 LEU A N 1
ATOM 1707 C CA . LEU A 1 211 ? -31.490 25.055 -17.076 1.00 26.74 211 LEU A CA 1
ATOM 1708 C C . LEU A 1 211 ? -31.634 26.331 -16.266 1.00 26.43 211 LEU A C 1
ATOM 1709 O O . LEU A 1 211 ? -32.645 26.524 -15.641 1.00 25.76 211 LEU A O 1
ATOM 1714 N N . ILE A 1 212 ? -30.626 27.201 -16.320 1.00 26.01 212 ILE A N 1
ATOM 1715 C CA . ILE A 1 212 ? -30.685 28.544 -15.707 1.00 26.69 212 ILE A CA 1
ATOM 1716 C C . ILE A 1 212 ? -31.856 29.383 -16.253 1.00 27.88 212 ILE A C 1
ATOM 1717 O O . ILE A 1 212 ? -32.650 29.994 -15.500 1.00 26.81 212 ILE A O 1
ATOM 1722 N N . LYS A 1 213 ? -31.973 29.391 -17.570 1.00 27.48 213 LYS A N 1
ATOM 1723 C CA . LYS A 1 213 ? -32.991 30.174 -18.236 1.00 29.48 213 LYS A CA 1
ATOM 1724 C C . LYS A 1 213 ? -34.383 29.696 -17.838 1.00 28.50 213 LYS A C 1
ATOM 1725 O O . LYS A 1 213 ? -35.314 30.500 -17.672 1.00 28.97 213 LYS A O 1
ATOM 1731 N N . ALA A 1 214 ? -34.500 28.393 -17.656 1.00 28.19 214 ALA A N 1
ATOM 1732 C CA . ALA A 1 214 ? -35.760 27.777 -17.235 1.00 27.97 214 ALA A CA 1
ATOM 1733 C C . ALA A 1 214 ? -36.103 28.045 -15.790 1.00 27.89 214 ALA A C 1
ATOM 1734 O O . ALA A 1 214 ? -37.264 28.298 -15.488 1.00 27.99 214 ALA A O 1
ATOM 1736 N N . GLU A 1 215 ? -35.109 27.987 -14.891 1.00 27.07 215 GLU A N 1
ATOM 1737 C CA . GLU A 1 215 ? -35.345 28.344 -13.490 1.00 27.43 215 GLU A CA 1
ATOM 1738 C C . GLU A 1 215 ? -35.946 29.746 -13.438 1.00 27.58 215 GLU A C 1
ATOM 1739 O O . GLU A 1 215 ? -36.923 29.998 -12.727 1.00 28.07 215 GLU A O 1
ATOM 1745 N N . LEU A 1 216 ? -35.350 30.667 -14.179 1.00 27.84 216 LEU A N 1
ATOM 1746 C CA . LEU A 1 216 ? -35.799 32.055 -14.146 1.00 27.59 216 LEU A CA 1
ATOM 1747 C C . LEU A 1 216 ? -37.143 32.234 -14.846 1.00 28.24 216 LEU A C 1
ATOM 1748 O O . LEU A 1 216 ? -38.022 32.958 -14.350 1.00 28.49 216 LEU A O 1
ATOM 1753 N N . ALA A 1 217 ? -37.296 31.581 -15.997 1.00 28.67 217 ALA A N 1
ATOM 1754 C CA . ALA A 1 217 ? -38.542 31.665 -16.759 1.00 29.89 217 ALA A CA 1
ATOM 1755 C C . ALA A 1 217 ? -39.707 31.090 -15.923 1.00 30.10 217 ALA A C 1
ATOM 1756 O O . ALA A 1 217 ? -40.855 31.567 -15.988 1.00 31.13 217 ALA A O 1
ATOM 1758 N N . ASN A 1 218 ? -39.402 30.094 -15.101 1.00 29.55 218 ASN A N 1
ATOM 1759 C CA . ASN A 1 218 ? -40.408 29.480 -14.265 1.00 29.12 218 ASN A CA 1
ATOM 1760 C C . ASN A 1 218 ? -40.634 30.069 -12.903 1.00 27.78 218 ASN A C 1
ATOM 1761 O O . ASN A 1 218 ? -41.250 29.410 -12.081 1.00 28.09 218 ASN A O 1
ATOM 1766 N N . LEU A 1 219 ? -40.190 31.300 -12.654 1.00 27.72 219 LEU A N 1
ATOM 1767 C CA . LEU A 1 219 ? -40.450 31.916 -11.338 1.00 27.70 219 LEU A CA 1
ATOM 1768 C C . LEU A 1 219 ? -41.955 32.035 -11.180 1.00 28.27 219 LEU A C 1
ATOM 1769 O O . LEU A 1 219 ? -42.624 32.553 -12.067 1.00 27.49 219 LEU A O 1
ATOM 1774 N N . GLY A 1 220 ? -42.491 31.564 -10.050 1.00 28.66 220 GLY A N 1
ATOM 1775 C CA . GLY A 1 220 ? -43.938 31.542 -9.865 1.00 28.87 220 GLY A CA 1
ATOM 1776 C C . GLY A 1 220 ? -44.558 30.211 -10.269 1.00 29.60 220 GLY A C 1
ATOM 1777 O O . GLY A 1 220 ? -45.705 29.932 -9.929 1.00 29.59 220 GLY A O 1
ATOM 1778 N N . MET A 1 221 ? -43.805 29.414 -11.030 1.00 29.77 221 MET A N 1
ATOM 1779 C CA . MET A 1 221 ? -44.206 28.082 -11.496 1.00 29.28 221 MET A CA 1
ATOM 1780 C C . MET A 1 221 ? -43.164 27.026 -11.118 1.00 28.93 221 MET A C 1
ATOM 1781 O O . MET A 1 221 ? -42.887 26.115 -11.897 1.00 28.91 221 MET A O 1
ATOM 1786 N N . GLY A 1 222 ? -42.566 27.143 -9.936 1.00 28.34 222 GLY A N 1
ATOM 1787 C CA . GLY A 1 222 ? -41.624 26.114 -9.459 1.00 27.95 222 GLY A CA 1
ATOM 1788 C C . GLY A 1 222 ? -40.148 26.386 -9.735 1.00 28.29 222 GLY A C 1
ATOM 1789 O O . GLY A 1 222 ? -39.291 25.559 -9.438 1.00 28.75 222 GLY A O 1
ATOM 1790 N N . GLY A 1 223 ? -39.846 27.530 -10.336 1.00 28.65 223 GLY A N 1
ATOM 1791 C CA . GLY A 1 223 ? -38.451 27.916 -10.567 1.00 27.99 223 GLY A CA 1
ATOM 1792 C C . GLY A 1 223 ? -37.908 28.592 -9.322 1.00 27.08 223 GLY A C 1
ATOM 1793 O O . GLY A 1 223 ? -38.653 28.892 -8.392 1.00 28.12 223 GLY A O 1
ATOM 1794 N N . ASN A 1 224 ? -36.612 28.855 -9.286 1.00 26.70 224 ASN A N 1
ATOM 1795 C CA . ASN A 1 224 ? -36.017 29.407 -8.072 1.00 25.31 224 ASN A CA 1
ATOM 1796 C C . ASN A 1 224 ? -34.785 30.225 -8.449 1.00 24.86 224 ASN A C 1
ATOM 1797 O O . ASN A 1 224 ? -33.943 29.771 -9.242 1.00 23.34 224 ASN A O 1
ATOM 1802 N N . PRO A 1 225 ? -34.675 31.434 -7.884 1.00 24.36 225 PRO A N 1
ATOM 1803 C CA . PRO A 1 225 ? -33.559 32.302 -8.315 1.00 24.04 225 PRO A CA 1
ATOM 1804 C C . PRO A 1 225 ? -32.212 31.862 -7.722 1.00 23.53 225 PRO A C 1
ATOM 1805 O O . PRO A 1 225 ? -31.141 32.107 -8.332 1.00 24.87 225 PRO A O 1
ATOM 1809 N N . ALA A 1 226 ? -32.234 31.267 -6.532 1.00 23.27 226 ALA A N 1
ATOM 1810 C CA . ALA A 1 226 ? -30.996 30.778 -5.936 1.00 22.70 226 ALA A CA 1
ATOM 1811 C C . ALA A 1 226 ? -30.500 29.559 -6.730 1.00 22.28 226 ALA A C 1
ATOM 1812 O O . ALA A 1 226 ? -29.283 29.383 -6.906 1.00 22.26 226 ALA A O 1
ATOM 1814 N N . ALA A 1 227 ? -31.429 28.722 -7.222 1.00 22.06 227 ALA A N 1
ATOM 1815 C CA . ALA A 1 227 ? -31.012 27.568 -8.037 1.00 21.39 227 ALA A CA 1
ATOM 1816 C C . ALA A 1 227 ? -30.333 28.067 -9.318 1.00 21.11 227 ALA A C 1
ATOM 1817 O O . ALA A 1 227 ? -29.311 27.508 -9.736 1.00 20.91 227 ALA A O 1
ATOM 1819 N N . ALA A 1 228 ? -30.885 29.114 -9.928 1.00 21.76 228 ALA A N 1
ATOM 1820 C CA . ALA A 1 228 ? -30.268 29.706 -11.142 1.00 22.31 228 ALA A CA 1
ATOM 1821 C C . ALA A 1 228 ? -28.866 30.223 -10.850 1.00 22.73 228 ALA A C 1
ATOM 1822 O O . ALA A 1 228 ? -27.926 29.981 -11.612 1.00 24.83 228 ALA A O 1
ATOM 1824 N N . SER A 1 229 ? -28.726 30.935 -9.733 1.00 22.68 229 SER A N 1
ATOM 1825 C CA . SER A 1 229 ? -27.439 31.433 -9.295 1.00 22.71 229 SER A CA 1
ATOM 1826 C C . SER A 1 229 ? -26.441 30.281 -9.069 1.00 22.38 229 SER A C 1
ATOM 1827 O O . SER A 1 229 ? -25.268 30.398 -9.425 1.00 21.45 229 SER A O 1
ATOM 1830 N N . ASP A 1 230 ? -26.932 29.164 -8.529 1.00 22.91 230 ASP A N 1
ATOM 1831 C CA . ASP A 1 230 ? -26.112 27.993 -8.208 1.00 23.17 230 ASP A CA 1
ATOM 1832 C C . ASP A 1 230 ? -25.478 27.466 -9.482 1.00 23.77 230 ASP A C 1
ATOM 1833 O O . ASP A 1 230 ? -24.313 27.077 -9.507 1.00 23.42 230 ASP A O 1
ATOM 1838 N N . LEU A 1 231 ? -26.269 27.444 -10.544 1.00 24.08 231 LEU A N 1
ATOM 1839 C CA . LEU A 1 231 ? -25.879 26.777 -11.757 1.00 24.44 231 LEU A CA 1
ATOM 1840 C C . LEU A 1 231 ? -24.871 27.631 -12.561 1.00 24.18 231 LEU A C 1
ATOM 1841 O O . LEU A 1 231 ? -23.919 27.114 -13.111 1.00 22.30 231 LEU A O 1
ATOM 1846 N N . CYS A 1 232 ? -25.070 28.947 -12.571 1.00 25.39 232 CYS A N 1
ATOM 1847 C CA . CYS A 1 232 ? -24.184 29.885 -13.286 1.00 24.76 232 CYS A CA 1
ATOM 1848 C C . CYS A 1 232 ? -22.736 29.625 -12.937 1.00 25.54 232 CYS A C 1
ATOM 1849 O O . CYS A 1 232 ? -21.841 29.792 -13.788 1.00 23.78 232 CYS A O 1
ATOM 1852 N N . ARG A 1 233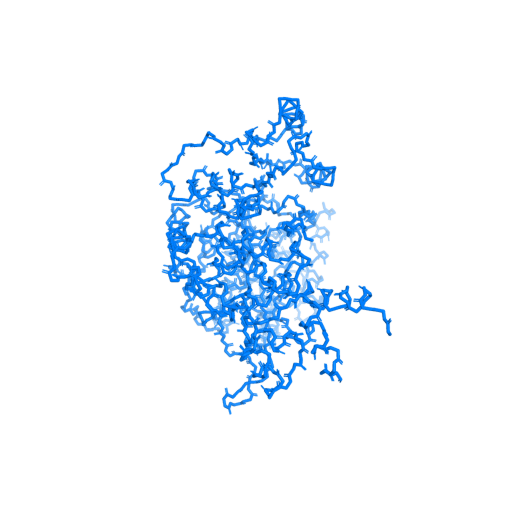 ? -22.515 29.196 -11.683 1.00 25.08 233 ARG A N 1
ATOM 1853 C CA . ARG A 1 233 ? -21.163 29.015 -11.153 1.00 26.02 233 ARG A CA 1
ATOM 1854 C C . ARG A 1 233 ? -20.352 27.905 -11.790 1.00 26.67 233 ARG A C 1
ATOM 1855 O O . ARG A 1 233 ? -19.138 27.783 -11.525 1.00 27.65 233 ARG A O 1
ATOM 1863 N N . TRP A 1 234 ? -20.995 27.100 -12.636 1.00 26.77 234 TRP A N 1
ATOM 1864 C CA . TRP A 1 234 ? -20.289 26.001 -13.271 1.00 26.90 234 TRP A CA 1
ATOM 1865 C C . TRP A 1 234 ? -20.278 26.126 -14.768 1.00 26.84 234 TRP A C 1
ATOM 1866 O O . TRP A 1 234 ? -20.100 25.129 -15.473 1.00 26.81 234 TRP A O 1
ATOM 1877 N N . ILE A 1 235 ? -20.493 27.352 -15.243 1.00 27.31 235 ILE A N 1
ATOM 1878 C CA . ILE A 1 235 ? -20.359 27.656 -16.658 1.00 26.82 235 ILE A CA 1
ATOM 1879 C C . ILE A 1 235 ? -19.036 28.392 -16.977 1.00 27.27 235 ILE A C 1
ATOM 1880 O O . ILE A 1 235 ? -18.816 29.514 -16.534 1.00 26.74 235 ILE A O 1
ATOM 1885 N N . PRO A 1 236 ? -18.148 27.741 -17.740 1.00 27.57 236 PRO A N 1
ATOM 1886 C CA . PRO A 1 236 ? -16.783 28.247 -17.938 1.00 28.64 236 PRO A CA 1
ATOM 1887 C C . PRO A 1 236 ? -16.698 29.653 -18.551 1.00 29.03 236 PRO A C 1
ATOM 1888 O O . PRO A 1 236 ? -15.809 30.430 -18.189 1.00 29.27 236 PRO A O 1
ATOM 1892 N N . GLU A 1 237 ? -17.635 30.001 -19.425 1.00 29.89 237 GLU A N 1
ATOM 1893 C CA . GLU A 1 237 ? -17.652 31.339 -19.978 1.00 30.92 237 GLU A CA 1
ATOM 1894 C C . GLU A 1 237 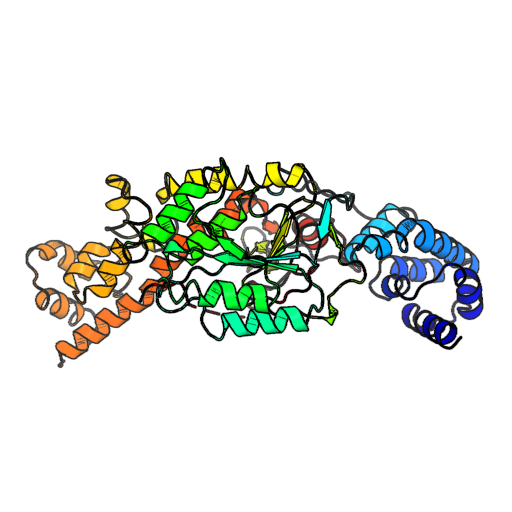? -17.972 32.386 -18.909 1.00 30.90 237 GLU A C 1
ATOM 1895 O O . GLU A 1 237 ? -17.606 33.543 -19.056 1.00 30.70 237 GLU A O 1
ATOM 1901 N N . LEU A 1 238 ? -18.650 31.995 -17.826 1.00 30.70 238 LEU A N 1
ATOM 1902 C CA . LEU A 1 238 ? -18.971 32.951 -16.759 1.00 31.00 238 LEU A CA 1
ATOM 1903 C C . LEU A 1 238 ? -17.914 33.001 -15.641 1.00 31.40 238 LEU A C 1
ATOM 1904 O O . LEU A 1 238 ? -17.658 34.048 -15.054 1.00 32.38 238 LEU A O 1
ATOM 1909 N N . PHE A 1 239 ? -17.333 31.859 -15.319 1.00 31.04 239 PHE A N 1
ATOM 1910 C CA . PHE A 1 239 ? -16.361 31.777 -14.242 1.00 31.10 239 PHE A CA 1
ATOM 1911 C C . PHE A 1 239 ? -15.130 31.051 -14.779 1.00 31.79 239 PHE A C 1
ATOM 1912 O O . PHE A 1 239 ? -15.194 29.854 -15.129 1.00 31.41 239 PHE A O 1
ATOM 1920 N N . ASN A 1 240 ? -14.034 31.797 -14.904 1.00 31.72 240 ASN A N 1
ATOM 1921 C CA . ASN A 1 240 ? -12.761 31.214 -15.303 1.00 32.50 240 ASN A CA 1
ATOM 1922 C C . ASN A 1 240 ? -11.577 31.843 -14.577 1.00 32.39 240 ASN A C 1
ATOM 1923 O O . ASN A 1 240 ? -10.427 31.581 -14.890 1.00 32.73 240 ASN A O 1
ATOM 1928 N N . GLU A 1 241 ? -11.864 32.637 -13.554 1.00 32.41 241 GLU A N 1
ATOM 1929 C CA . GLU A 1 241 ? -10.810 33.224 -12.744 1.00 31.75 241 GLU A CA 1
ATOM 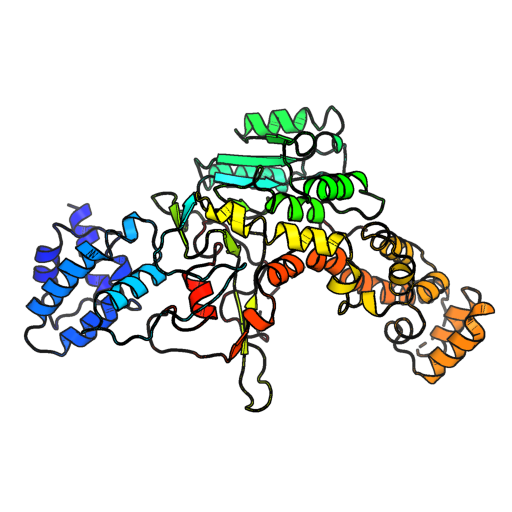1930 C C . GLU A 1 241 ? -11.455 33.974 -11.603 1.00 31.05 241 GLU A C 1
ATOM 1931 O O . GLU A 1 241 ? -12.663 34.245 -11.636 1.00 30.24 241 GLU A O 1
ATOM 1937 N N . GLY A 1 242 ? -10.657 34.277 -10.578 1.00 30.15 242 GLY A N 1
ATOM 1938 C CA . GLY A 1 242 ? -11.152 35.007 -9.425 1.00 29.92 242 GLY A CA 1
ATOM 1939 C C . GLY A 1 242 ? -12.057 34.143 -8.557 1.00 29.88 242 GLY A C 1
ATOM 1940 O O . GLY A 1 242 ? -11.946 32.908 -8.535 1.00 28.89 242 GLY A O 1
ATOM 1941 N N . PHE A 1 243 ? -12.975 34.802 -7.862 1.00 29.46 243 PHE A N 1
ATOM 1942 C CA . PHE A 1 243 ? -13.853 34.131 -6.929 1.00 29.01 243 PHE A CA 1
ATOM 1943 C C . PHE A 1 243 ? -15.310 34.338 -7.321 1.00 28.39 243 PHE A C 1
ATOM 1944 O O . PHE A 1 243 ? -15.691 35.414 -7.789 1.00 28.26 243 PHE A O 1
ATOM 1952 N N . TYR A 1 244 ? -16.121 33.308 -7.100 1.00 27.55 244 TYR A N 1
ATOM 1953 C CA . TYR A 1 244 ? -17.538 33.523 -6.929 1.00 26.44 244 TYR A CA 1
ATOM 1954 C C . TYR A 1 244 ? -17.740 33.827 -5.451 1.00 26.41 244 TYR A C 1
ATOM 1955 O O . TYR A 1 244 ? -17.155 33.160 -4.600 1.00 26.95 244 TYR A O 1
ATOM 1964 N N . VAL A 1 245 ? -18.540 34.847 -5.129 1.00 27.03 245 VAL A N 1
ATOM 1965 C CA . VAL A 1 245 ? -18.926 35.060 -3.735 1.00 27.41 245 VAL A CA 1
ATOM 1966 C C . VAL A 1 245 ? -20.398 35.494 -3.583 1.00 27.93 245 VAL A C 1
ATOM 1967 O O . VAL A 1 245 ? -20.873 36.345 -4.350 1.00 27.55 245 VAL A O 1
ATOM 1971 N N . ASP A 1 246 ? -21.106 34.916 -2.610 1.00 28.17 246 ASP A N 1
ATOM 1972 C CA . ASP A 1 246 ? -22.492 35.278 -2.366 1.00 30.11 246 ASP A CA 1
ATOM 1973 C C . ASP A 1 246 ? -22.499 36.802 -2.229 1.00 31.71 246 ASP A C 1
ATOM 1974 O O . ASP A 1 246 ? -21.618 37.391 -1.590 1.00 32.40 246 ASP A O 1
ATOM 1979 N N . ILE A 1 247 ? -23.492 37.448 -2.811 1.00 33.31 247 ILE A N 1
ATOM 1980 C CA . ILE A 1 247 ? -23.500 38.907 -2.875 1.00 34.98 247 ILE A CA 1
ATOM 1981 C C . ILE A 1 247 ? -23.352 39.519 -1.482 1.00 36.47 247 ILE A C 1
ATOM 1982 O O . ILE A 1 247 ? -22.783 40.612 -1.344 1.00 37.41 247 ILE A O 1
ATOM 1987 N N . ASP A 1 248 ? -23.829 38.798 -0.473 1.00 37.88 248 ASP A N 1
ATOM 1988 C CA . ASP A 1 248 ? -23.900 39.283 0.907 1.00 40.20 248 ASP A CA 1
ATOM 1989 C C . ASP A 1 248 ? -22.670 39.013 1.806 1.00 40.21 248 ASP A C 1
ATOM 1990 O O . ASP A 1 248 ? -22.685 39.333 2.993 1.00 40.37 248 ASP A O 1
ATOM 1995 N N . LEU A 1 249 ? -21.632 38.395 1.262 1.00 39.75 249 LEU A N 1
ATOM 1996 C CA . LEU A 1 249 ? -20.469 38.070 2.089 1.00 39.72 249 LEU A CA 1
ATOM 1997 C C . LEU A 1 249 ? -19.602 39.293 2.379 1.00 39.81 249 LEU A C 1
ATOM 1998 O O . LEU A 1 249 ? -19.216 40.024 1.473 1.00 39.51 249 LEU A O 1
ATOM 2002 N N . PRO A 1 250 ? -19.319 39.536 3.661 1.00 40.22 250 PRO A N 1
ATOM 2003 C CA . PRO A 1 250 ? -18.394 40.622 4.012 1.00 40.76 250 PRO A CA 1
ATOM 2004 C C . PRO A 1 250 ? -16.941 40.232 3.719 1.00 40.94 250 PRO A C 1
ATOM 2005 O O . PRO A 1 250 ? -16.610 39.046 3.732 1.00 40.60 250 PRO A O 1
ATOM 2009 N N . VAL A 1 251 ? -16.097 41.233 3.469 1.00 41.27 251 VAL A N 1
ATOM 2010 C CA . VAL A 1 251 ? -14.653 41.051 3.328 1.00 41.58 251 VAL A CA 1
ATOM 2011 C C . VAL A 1 251 ? -13.967 41.318 4.666 1.00 42.44 251 VAL A C 1
ATOM 2012 O O . VAL A 1 251 ? -14.274 42.300 5.350 1.00 41.65 251 VAL A O 1
ATOM 2016 N N . ASP A 1 252 ? -13.058 40.437 5.062 1.00 43.04 252 ASP A N 1
ATOM 2017 C CA . ASP A 1 252 ? -12.215 40.705 6.220 1.00 44.76 252 ASP A CA 1
ATOM 2018 C C . ASP A 1 252 ? -10.884 41.288 5.726 1.00 45.33 252 ASP A C 1
ATOM 2019 O O . ASP A 1 252 ? -10.031 40.558 5.245 1.00 45.36 252 ASP A O 1
ATOM 2024 N N . SER A 1 253 ? -10.714 42.607 5.807 1.00 46.56 253 SER A N 1
ATOM 2025 C CA . SER A 1 253 ? -9.542 43.247 5.180 1.00 47.33 253 SER A CA 1
ATOM 2026 C C . SER A 1 253 ? -8.188 42.748 5.737 1.00 47.47 253 SER A C 1
ATOM 2027 O O . SER A 1 253 ? -7.191 42.707 5.013 1.00 47.31 253 SER A O 1
ATOM 2030 N N . SER A 1 254 ? -8.168 42.344 7.004 1.00 47.96 254 SER A N 1
ATOM 2031 C CA . SER A 1 254 ? -6.967 41.756 7.601 1.00 48.46 254 SER A CA 1
ATOM 2032 C C . SER A 1 254 ? -6.561 40.433 6.946 1.00 48.78 254 SER A C 1
ATOM 2033 O O . SER A 1 254 ? -5.486 39.892 7.232 1.00 49.23 254 SER A O 1
ATOM 2036 N N . LYS A 1 255 ? -7.422 39.904 6.081 1.00 48.56 255 LYS A N 1
ATOM 2037 C CA . LYS A 1 255 ? -7.136 38.651 5.389 1.00 48.50 255 LYS A CA 1
ATOM 2038 C C . LYS A 1 255 ? -6.668 38.866 3.949 1.00 48.21 255 LYS A C 1
ATOM 2039 O O . LYS A 1 255 ? -6.280 37.916 3.267 1.00 48.04 255 LYS A O 1
ATOM 2045 N N . ILE A 1 256 ? -6.695 40.111 3.488 1.00 48.22 256 ILE A N 1
ATOM 2046 C CA . ILE A 1 256 ? -6.261 40.420 2.127 1.00 48.59 256 ILE A CA 1
ATOM 2047 C C . ILE A 1 256 ? -4.746 40.294 1.971 1.00 49.17 256 ILE A C 1
ATOM 2048 O O . ILE A 1 256 ? -3.980 40.938 2.692 1.00 49.42 256 ILE A O 1
ATOM 2053 N N . VAL A 1 257 ? -4.310 39.451 1.040 1.00 49.37 257 VAL A N 1
ATOM 2054 C CA . VAL A 1 257 ? -2.884 39.166 0.923 1.00 49.64 257 VAL A CA 1
ATOM 2055 C C . VAL A 1 257 ? -2.244 40.145 -0.024 1.00 49.72 257 VAL A C 1
ATOM 2056 O O . VAL A 1 257 ? -2.847 40.556 -1.020 1.00 49.84 257 VAL A O 1
ATOM 2060 N N . GLU A 1 258 ? -1.016 40.513 0.302 1.00 49.60 258 GLU A N 1
ATOM 2061 C CA . GLU A 1 258 ? -0.313 41.559 -0.410 1.00 49.56 258 GLU A CA 1
ATOM 2062 C C . GLU A 1 258 ? -0.284 41.408 -1.934 1.00 48.36 258 GLU A C 1
ATOM 2063 O O . GLU A 1 258 ? -0.354 42.399 -2.659 1.00 48.44 258 GLU A O 1
ATOM 2069 N N . GLY A 1 259 ? -0.160 40.182 -2.423 1.00 46.88 259 GLY A N 1
ATOM 2070 C CA . GLY A 1 259 ? -0.070 39.969 -3.858 1.00 45.32 259 GLY A CA 1
ATOM 2071 C C . GLY A 1 259 ? -1.406 39.662 -4.521 1.00 44.17 259 GLY A C 1
ATOM 2072 O O . GLY A 1 259 ? -1.452 39.389 -5.716 1.00 43.85 259 GLY A O 1
ATOM 2073 N N . HIS A 1 260 ? -2.497 39.701 -3.756 1.00 43.27 260 HIS A N 1
ATOM 2074 C CA . HIS A 1 260 ? -3.828 39.385 -4.321 1.00 42.63 260 HIS A CA 1
ATOM 2075 C C . HIS A 1 260 ? -3.859 38.001 -5.029 1.00 41.53 260 HIS A C 1
ATOM 2076 O O . HIS A 1 260 ? -4.621 37.777 -5.985 1.00 41.51 260 HIS A O 1
ATOM 2083 N N . GLN A 1 261 ? -3.015 37.085 -4.550 1.00 39.45 261 GLN A N 1
ATOM 2084 C CA . GLN A 1 261 ? -2.908 35.756 -5.127 1.00 37.83 261 GLN A CA 1
ATOM 2085 C C . GLN A 1 261 ? -2.738 34.689 -4.052 1.00 36.37 261 GLN A C 1
ATOM 2086 O O . GLN A 1 261 ? -1.945 34.826 -3.116 1.00 35.60 261 GLN A O 1
ATOM 2092 N N . ILE A 1 262 ? -3.504 33.617 -4.196 1.00 34.68 262 ILE A N 1
ATOM 2093 C CA . ILE A 1 262 ? -3.336 32.449 -3.369 1.00 33.14 262 ILE A CA 1
ATOM 2094 C C . ILE A 1 262 ? -3.122 31.239 -4.293 1.00 31.60 262 ILE A C 1
ATOM 2095 O O . ILE A 1 262 ? -3.244 31.358 -5.514 1.00 31.60 262 ILE A O 1
ATOM 2100 N N . THR A 1 263 ? -2.791 30.091 -3.723 1.00 30.14 263 THR A N 1
ATOM 2101 C CA . THR A 1 263 ? -2.625 28.907 -4.549 1.00 29.28 263 THR A CA 1
ATOM 2102 C C . THR A 1 263 ? -3.461 27.760 -4.029 1.00 29.15 263 THR A C 1
ATOM 2103 O O . THR A 1 263 ? -4.062 27.852 -2.950 1.00 28.92 263 THR A O 1
ATOM 2107 N N . GLY A 1 264 ? -3.500 26.672 -4.791 1.00 27.97 264 GLY A N 1
ATOM 2108 C CA . GLY A 1 264 ? -4.217 25.494 -4.325 1.00 28.74 264 GLY A CA 1
ATOM 2109 C C . GLY A 1 264 ? -3.678 24.242 -4.977 1.00 28.82 264 GLY A C 1
ATOM 2110 O O . GLY A 1 264 ? -2.871 24.328 -5.912 1.00 28.58 264 GLY A O 1
ATOM 2111 N N . GLY A 1 265 ? -4.118 23.094 -4.476 1.00 28.05 265 GLY A N 1
ATOM 2112 C CA . GLY A 1 265 ? -3.694 21.811 -5.016 1.00 28.42 265 GLY A CA 1
ATOM 2113 C C . GLY A 1 265 ? -4.726 21.219 -5.955 1.00 28.32 265 GLY A C 1
ATOM 2114 O O . GLY A 1 265 ? -4.539 20.116 -6.451 1.00 28.44 265 GLY A O 1
ATOM 2115 N N . VAL A 1 266 ? -5.830 21.939 -6.157 1.00 27.65 266 VAL A N 1
ATOM 2116 C CA . VAL A 1 266 ? -6.821 21.622 -7.199 1.00 27.59 266 VAL A CA 1
ATOM 2117 C C . VAL A 1 266 ? -7.175 22.919 -7.910 1.00 27.88 266 VAL A C 1
ATOM 2118 O O . VAL A 1 266 ? -6.929 24.000 -7.380 1.00 27.97 266 VAL A O 1
ATOM 2122 N N . PRO A 1 267 ? -7.746 22.830 -9.122 1.00 27.05 267 PRO A N 1
ATOM 2123 C CA . PRO A 1 267 ? -8.046 24.057 -9.866 1.00 26.98 267 PRO A CA 1
ATOM 2124 C C . PRO A 1 267 ? -9.342 24.788 -9.457 1.00 26.97 267 PRO A C 1
ATOM 2125 O O . PRO A 1 267 ? -9.589 25.873 -9.944 1.00 26.76 267 PRO A O 1
ATOM 2129 N N . ILE A 1 268 ? -10.137 24.213 -8.553 1.00 27.07 268 ILE A N 1
ATOM 2130 C CA . ILE A 1 268 ? -11.363 24.885 -8.058 1.00 26.62 268 ILE A CA 1
ATOM 2131 C C . ILE A 1 268 ? -11.431 24.609 -6.565 1.00 26.61 268 ILE A C 1
ATOM 2132 O O . ILE A 1 268 ? -11.427 23.475 -6.136 1.00 27.23 268 ILE A O 1
ATOM 2137 N N . MET A 1 269 ? -11.470 25.662 -5.776 1.00 26.08 269 MET A N 1
ATOM 2138 C CA . MET A 1 269 ? -11.526 25.522 -4.343 1.00 25.86 269 MET A CA 1
ATOM 2139 C C . MET A 1 269 ? -12.897 26.005 -3.844 1.00 26.22 269 MET A C 1
ATOM 2140 O O . MET A 1 269 ? -13.512 26.896 -4.445 1.00 25.53 269 MET A O 1
ATOM 2145 N N . LEU A 1 270 ? -13.360 25.411 -2.756 1.00 26.79 270 LEU A N 1
ATOM 2146 C CA . LEU A 1 270 ? -14.671 25.757 -2.191 1.00 28.28 270 LEU A CA 1
ATOM 2147 C C . LEU A 1 270 ? -14.531 26.116 -0.723 1.00 27.69 270 LEU A C 1
ATOM 2148 O O . LEU A 1 270 ? -13.543 25.788 -0.102 1.00 28.42 270 LEU A O 1
ATOM 2153 N N . ASN A 1 271 ? -15.551 26.746 -0.166 1.00 27.43 271 ASN A N 1
ATOM 2154 C CA . ASN A 1 271 ? -15.664 26.863 1.264 1.00 27.68 271 ASN A CA 1
ATOM 2155 C C . ASN A 1 271 ? -15.748 25.441 1.870 1.00 27.90 271 ASN A C 1
ATOM 2156 O O . ASN A 1 271 ? -16.530 24.617 1.430 1.00 27.28 271 ASN A O 1
ATOM 2161 N N . MET A 1 272 ? -14.905 25.153 2.858 1.00 28.54 272 MET A N 1
ATOM 2162 C CA . MET A 1 272 ? -14.898 23.856 3.524 1.00 28.92 272 MET A CA 1
ATOM 2163 C C . MET A 1 272 ? -14.803 23.929 5.041 1.00 29.60 272 MET A C 1
ATOM 2164 O O . MET A 1 272 ? -14.318 24.927 5.626 1.00 30.52 272 MET A O 1
ATOM 2169 N N . GLY A 1 273 ? -15.239 22.848 5.680 1.00 29.39 273 GLY A N 1
ATOM 2170 C CA . GLY A 1 273 ? -15.034 22.668 7.116 1.00 28.77 273 GLY A CA 1
ATOM 2171 C C . GLY A 1 273 ? -15.141 21.172 7.340 1.00 28.29 273 GLY A C 1
ATOM 2172 O O . GLY A 1 273 ? -15.044 20.400 6.392 1.00 28.23 273 GLY A O 1
ATOM 2173 N N . SER A 1 274 ? -15.332 20.746 8.577 1.00 29.07 274 SER A N 1
ATOM 2174 C CA . SER A 1 274 ? -15.637 19.344 8.834 1.00 29.72 274 SER A CA 1
ATOM 2175 C C . SER A 1 274 ? -16.399 19.153 10.150 1.00 30.43 274 SER A C 1
ATOM 2176 O O . SER A 1 274 ? -16.356 19.992 11.055 1.00 29.96 274 SER A O 1
ATOM 2179 N N . ILE A 1 275 ? -17.099 18.030 10.234 1.00 30.59 275 ILE A N 1
ATOM 2180 C CA . ILE A 1 275 ? -17.892 17.703 11.391 1.00 31.85 275 ILE A CA 1
ATOM 2181 C C . ILE A 1 275 ? -17.403 16.358 11.964 1.00 32.12 275 ILE A C 1
ATOM 2182 O O . ILE A 1 275 ? -17.331 15.350 11.259 1.00 31.90 275 ILE A O 1
ATOM 2187 N N . ILE A 1 276 ? -17.018 16.385 13.234 1.00 32.55 276 ILE A N 1
ATOM 2188 C CA . ILE A 1 276 ? -16.627 15.202 13.987 1.00 33.42 276 ILE A CA 1
ATOM 2189 C C . ILE A 1 276 ? -17.873 14.557 14.586 1.00 33.39 276 ILE A C 1
ATOM 2190 O O . ILE A 1 276 ? -18.504 15.103 15.495 1.00 34.06 276 ILE A O 1
ATOM 2195 N N . SER A 1 277 ? -18.226 13.393 14.072 1.00 33.81 277 SER A N 1
ATOM 2196 C CA . SER A 1 277 ? -19.463 12.731 14.459 1.00 34.49 277 SER A CA 1
ATOM 2197 C C . SER A 1 277 ? -19.429 12.249 15.896 1.00 35.62 277 SER A C 1
ATOM 2198 O O . SER A 1 277 ? -18.391 12.272 16.558 1.00 35.05 277 SER A O 1
ATOM 2201 N N . GLU A 1 278 ? -20.575 11.765 16.359 1.00 37.07 278 GLU A N 1
ATOM 2202 C CA . GLU A 1 278 ? -20.596 10.959 17.580 1.00 38.74 278 GLU A CA 1
ATOM 2203 C C . GLU A 1 278 ? -19.860 9.638 17.253 1.00 38.95 278 GLU A C 1
ATOM 2204 O O . GLU A 1 278 ? -19.737 9.265 16.078 1.00 38.62 278 GLU A O 1
ATOM 2210 N N . PRO A 1 279 ? -19.374 8.925 18.284 1.00 39.47 279 PRO A N 1
ATOM 2211 C CA . PRO A 1 279 ? -18.780 7.611 18.063 1.00 39.45 279 PRO A CA 1
ATOM 2212 C C . PRO A 1 279 ? -19.689 6.692 17.267 1.00 39.31 279 PRO A C 1
ATOM 2213 O O . PRO A 1 279 ? -20.921 6.758 17.389 1.00 39.18 279 PRO A O 1
ATOM 2217 N N . ILE A 1 280 ? -19.086 5.865 16.422 1.00 39.02 280 ILE A N 1
ATOM 2218 C CA . ILE A 1 280 ? -19.858 4.921 15.631 1.00 39.47 280 ILE A CA 1
ATOM 2219 C C . ILE A 1 280 ? -19.301 3.515 15.784 1.00 39.76 280 ILE A C 1
ATOM 2220 O O . ILE A 1 280 ? -18.168 3.343 16.222 1.00 39.69 280 ILE A O 1
ATOM 2225 N N . ALA A 1 281 ? -20.095 2.520 15.399 1.00 40.78 281 ALA A N 1
ATOM 2226 C CA . ALA A 1 281 ? -19.642 1.124 15.404 1.00 41.28 281 ALA A CA 1
ATOM 2227 C C . ALA A 1 281 ? -18.545 0.901 14.366 1.00 41.79 281 ALA A C 1
ATOM 2228 O O . ALA A 1 281 ? -18.422 1.671 13.412 1.00 41.07 281 ALA A O 1
ATOM 2230 N N . PRO A 1 282 ? -17.736 -0.165 14.548 1.00 42.83 282 PRO A N 1
ATOM 2231 C CA . PRO A 1 282 ? -17.789 -1.109 15.659 1.00 43.15 282 PRO A CA 1
ATOM 2232 C C . PRO A 1 282 ? -16.780 -0.801 16.758 1.00 43.78 282 PRO A C 1
ATOM 2233 O O . PRO A 1 282 ? -16.771 -1.493 17.774 1.00 44.05 282 PRO A O 1
ATOM 2237 N N . HIS A 1 283 ? -15.915 0.192 16.549 1.00 44.36 283 HIS A N 1
ATOM 2238 C CA . HIS A 1 283 ? -14.877 0.522 17.543 1.00 44.94 283 HIS A CA 1
ATOM 2239 C C . HIS A 1 283 ? -15.207 1.721 18.417 1.00 44.85 283 HIS A C 1
ATOM 2240 O O . HIS A 1 283 ? -14.364 2.193 19.189 1.00 45.02 283 HIS A O 1
ATOM 2247 N N . HIS A 1 284 ? -16.439 2.204 18.313 1.00 45.05 284 HIS A N 1
ATOM 2248 C CA . HIS A 1 284 ? -16.872 3.360 19.097 1.00 44.89 284 HIS A CA 1
ATOM 2249 C C . HIS A 1 284 ? -15.902 4.524 18.871 1.00 44.91 284 HIS A C 1
ATOM 2250 O O . HIS A 1 284 ? -15.379 5.125 19.815 1.00 45.15 284 HIS A O 1
ATOM 2257 N N . ARG A 1 285 ? -15.671 4.832 17.598 1.00 44.27 285 ARG A N 1
ATOM 2258 C CA . ARG A 1 285 ? -14.696 5.832 17.214 1.00 43.91 285 ARG A CA 1
ATOM 2259 C C . ARG A 1 285 ? -15.398 6.916 16.396 1.00 42.76 285 ARG A C 1
ATOM 2260 O O . ARG A 1 285 ? -16.293 6.616 15.621 1.00 42.18 285 ARG A O 1
ATOM 2268 N N . ARG A 1 286 ? -15.004 8.171 16.604 1.00 41.71 286 ARG A N 1
ATOM 2269 C CA . ARG A 1 286 ? -15.576 9.303 15.879 1.00 40.76 286 ARG A CA 1
ATOM 2270 C C . ARG A 1 286 ? -15.040 9.398 14.445 1.00 39.50 286 ARG A C 1
ATOM 2271 O O . ARG A 1 286 ? -13.904 9.016 14.164 1.00 39.20 286 ARG A O 1
ATOM 2279 N N . GLN A 1 287 ? -15.875 9.879 13.532 1.00 37.99 287 GLN A N 1
ATOM 2280 C CA . GLN A 1 287 ? -15.446 10.074 12.161 1.00 36.83 287 GLN A CA 1
ATOM 2281 C C . GLN A 1 287 ? -15.405 11.560 11.830 1.00 35.69 287 GLN A C 1
ATOM 2282 O O . GLN A 1 287 ? -16.196 12.360 12.351 1.00 36.04 287 GLN A O 1
ATOM 2288 N N . GLU A 1 288 ? -14.460 11.952 10.996 1.00 34.08 288 GLU A N 1
ATOM 2289 C CA . GLU A 1 288 ? -14.437 13.328 10.549 1.00 33.26 288 GLU A CA 1
ATOM 2290 C C . GLU A 1 288 ? -15.004 13.346 9.155 1.00 32.03 288 GLU A C 1
ATOM 2291 O O . GLU A 1 288 ? -14.499 12.666 8.273 1.00 32.69 288 GLU A O 1
ATOM 2297 N N . ALA A 1 289 ? -16.075 14.111 8.959 1.00 31.42 289 ALA A N 1
ATOM 2298 C CA . ALA A 1 289 ? -16.691 14.226 7.647 1.00 30.66 289 ALA A CA 1
ATOM 2299 C C . ALA A 1 289 ? -16.545 15.654 7.154 1.00 30.97 289 ALA A C 1
ATOM 2300 O O . ALA A 1 289 ? -17.077 16.597 7.754 1.00 30.88 289 ALA A O 1
ATOM 2302 N N . VAL A 1 290 ? -15.800 15.808 6.067 1.00 30.45 290 VAL A N 1
ATOM 2303 C CA . VAL A 1 290 ? -15.565 17.111 5.491 1.00 30.93 290 VAL A CA 1
ATOM 2304 C C . VAL A 1 290 ? -16.896 17.642 4.930 1.00 30.95 290 VAL A C 1
ATOM 2305 O O . VAL A 1 290 ? -17.660 16.908 4.291 1.00 31.57 290 VAL A O 1
ATOM 2309 N N . CYS A 1 291 ? -17.201 18.900 5.225 1.00 30.48 291 CYS A N 1
ATOM 2310 C CA . CYS A 1 291 ? -18.394 19.534 4.696 1.00 30.93 291 CYS A CA 1
ATOM 2311 C C . CYS A 1 291 ? -17.968 20.668 3.768 1.00 30.40 291 CYS A C 1
ATOM 2312 O O . CYS A 1 291 ? -16.874 21.225 3.905 1.00 29.59 291 CYS A O 1
ATOM 2315 N N . MET A 1 292 ? -18.816 20.996 2.803 1.00 30.56 292 MET A N 1
ATOM 2316 C CA A MET A 1 292 ? -18.483 22.079 1.894 0.50 30.47 292 MET A CA 1
ATOM 2317 C CA B MET A 1 292 ? -18.490 22.029 1.821 0.50 30.35 292 MET A CA 1
ATOM 2318 C C . MET A 1 292 ? -19.664 22.949 1.515 1.00 30.09 292 MET A C 1
ATOM 2319 O O . MET A 1 292 ? -20.829 22.563 1.679 1.00 30.12 292 MET A O 1
ATOM 2328 N N . ASN A 1 293 ? -19.348 24.146 1.046 1.00 28.64 293 ASN A N 1
ATOM 2329 C CA . ASN A 1 293 ? -20.357 25.104 0.682 1.00 28.07 293 ASN A CA 1
ATOM 2330 C C . ASN A 1 293 ? -19.892 25.880 -0.552 1.00 27.21 293 ASN A C 1
ATOM 2331 O O . ASN A 1 293 ? -18.693 26.001 -0.812 1.00 25.94 293 ASN A O 1
ATOM 2336 N N . THR A 1 294 ? -20.863 26.420 -1.276 1.00 26.93 294 THR A N 1
ATOM 2337 C CA . THR A 1 294 ? -20.632 27.058 -2.567 1.00 26.59 294 THR A CA 1
ATOM 2338 C C . THR A 1 294 ? -20.820 28.558 -2.522 1.00 26.21 294 THR A C 1
ATOM 2339 O O . THR A 1 294 ? -20.911 29.226 -3.567 1.00 25.51 294 THR A O 1
ATOM 2343 N N . ASP A 1 295 ? -20.845 29.088 -1.310 1.00 26.71 295 ASP A N 1
ATOM 2344 C CA . ASP A 1 295 ? -20.948 30.517 -1.128 1.00 26.60 295 ASP A CA 1
ATOM 2345 C C . ASP A 1 295 ? -19.640 31.260 -1.399 1.00 26.59 295 ASP A C 1
ATOM 2346 O O . ASP A 1 295 ? -19.625 32.499 -1.489 1.00 26.74 295 ASP A O 1
ATOM 2351 N N . ILE A 1 296 ? -18.554 30.501 -1.508 1.00 25.44 296 ILE A N 1
ATOM 2352 C CA . ILE A 1 296 ? -17.228 31.007 -1.822 1.00 24.50 296 ILE A CA 1
ATOM 2353 C C . ILE A 1 296 ? -16.552 29.931 -2.668 1.00 24.16 296 ILE A C 1
ATOM 2354 O O . ILE A 1 296 ? -16.347 28.806 -2.203 1.00 22.63 296 ILE A O 1
ATOM 2359 N N . ILE A 1 297 ? -16.236 30.280 -3.909 1.00 24.58 297 ILE A N 1
ATOM 2360 C CA . ILE A 1 297 ? -15.608 29.345 -4.874 1.00 24.77 297 ILE A CA 1
ATOM 2361 C C . ILE A 1 297 ? -14.486 30.104 -5.568 1.00 24.64 297 ILE A C 1
ATOM 2362 O O . ILE A 1 297 ? -14.669 31.232 -6.031 1.00 24.31 297 ILE A O 1
ATOM 2367 N N . ALA A 1 298 ? -13.315 29.502 -5.608 1.00 24.65 298 ALA A N 1
ATOM 2368 C CA . ALA A 1 298 ? -12.196 30.128 -6.305 1.00 25.70 298 ALA A CA 1
ATOM 2369 C C . ALA A 1 298 ? -11.818 29.317 -7.538 1.00 25.71 298 ALA A C 1
ATOM 2370 O O . ALA A 1 298 ? -11.779 28.087 -7.493 1.00 26.15 298 ALA A O 1
ATOM 2372 N N . TYR A 1 299 ? -11.513 30.023 -8.622 1.00 26.37 299 TYR A N 1
ATOM 2373 C CA . TYR A 1 299 ? -11.273 29.426 -9.927 1.00 27.37 299 TYR A CA 1
ATOM 2374 C C . TYR A 1 299 ? -9.862 29.760 -10.396 1.00 28.59 299 TYR A C 1
ATOM 2375 O O . TYR A 1 299 ? -9.504 30.941 -10.513 1.00 27.25 299 TYR A O 1
ATOM 2384 N N . ALA A 1 300 ? -9.072 28.715 -10.641 1.00 30.01 300 ALA A N 1
ATOM 2385 C CA . ALA A 1 300 ? -7.681 28.878 -11.049 1.00 31.96 300 ALA A CA 1
ATOM 2386 C C . ALA A 1 300 ? -7.576 29.358 -12.472 1.00 33.31 300 ALA A C 1
ATOM 2387 O O . ALA A 1 300 ? -8.358 28.956 -13.332 1.00 32.80 300 ALA A O 1
ATOM 2389 N N . ASN A 1 301 ? -6.603 30.236 -12.715 1.00 35.40 301 ASN A N 1
ATOM 2390 C CA . ASN A 1 301 ? -6.200 30.586 -14.076 1.00 37.06 301 ASN A CA 1
ATOM 2391 C C . ASN A 1 301 ? -5.437 29.452 -14.734 1.00 38.20 301 ASN A C 1
ATOM 2392 O O . ASN A 1 301 ? -4.209 29.531 -14.862 1.00 38.32 301 ASN A O 1
ATOM 2397 N N . ASP A 1 302 ? -6.163 28.415 -15.154 1.00 38.80 302 ASP A N 1
ATOM 2398 C CA . ASP A 1 302 ? -5.576 27.169 -15.625 1.00 40.31 302 ASP A CA 1
ATOM 2399 C C . ASP A 1 302 ? -6.560 26.367 -16.491 1.00 40.21 302 ASP A C 1
ATOM 2400 O O . ASP A 1 302 ? -7.760 26.351 -16.227 1.00 40.04 302 ASP A O 1
ATOM 2405 N N . ARG A 1 303 ? -6.049 25.666 -17.496 1.00 40.37 303 ARG A N 1
ATOM 2406 C CA . ARG A 1 303 ? -6.884 24.767 -18.308 1.00 40.63 303 ARG A CA 1
ATOM 2407 C C . ARG A 1 303 ? -7.631 23.701 -17.490 1.00 39.47 303 ARG A C 1
ATOM 2408 O O . ARG A 1 303 ? -8.738 23.296 -17.845 1.00 39.64 303 ARG A O 1
ATOM 2416 N N . GLU A 1 304 ? -7.030 23.251 -16.396 1.00 38.11 304 GLU A N 1
ATOM 2417 C CA . GLU A 1 304 ? -7.648 22.227 -15.565 1.00 37.33 304 GLU A CA 1
ATOM 2418 C C . GLU A 1 304 ? -8.970 22.735 -14.937 1.00 35.78 304 GLU A C 1
ATOM 2419 O O . GLU A 1 304 ? -9.838 21.947 -14.577 1.00 35.86 304 GLU A O 1
ATOM 2425 N N . THR A 1 305 ? -9.120 24.050 -14.822 1.00 33.62 305 THR A N 1
ATOM 2426 C CA . THR A 1 305 ? -10.362 24.616 -14.305 1.00 31.88 305 THR A CA 1
ATOM 2427 C C . THR A 1 305 ? -11.580 24.232 -15.162 1.00 31.60 305 THR A C 1
ATOM 2428 O O . THR A 1 305 ? -12.577 23.757 -14.619 1.00 30.63 305 THR A O 1
ATOM 2432 N N . GLN A 1 306 ? -11.491 24.416 -16.483 1.00 31.04 306 GLN A N 1
ATOM 2433 C CA . GLN A 1 306 ? -12.589 24.025 -17.387 1.00 30.92 306 GLN A CA 1
ATOM 2434 C C . GLN A 1 306 ? -12.899 22.531 -17.278 1.00 29.83 306 GLN A C 1
ATOM 2435 O O . GLN A 1 306 ? -14.069 22.131 -17.273 1.00 29.96 306 GLN A O 1
ATOM 2441 N N . VAL A 1 307 ? -11.856 21.711 -17.191 1.00 29.64 307 VAL A N 1
ATOM 2442 C CA . VAL A 1 307 ? -12.018 20.262 -17.108 1.00 29.40 307 VAL A CA 1
ATOM 2443 C C . VAL A 1 307 ? -12.826 19.841 -15.871 1.00 29.51 307 VAL A C 1
ATOM 2444 O O . VAL A 1 307 ? -13.840 19.113 -15.989 1.00 28.77 307 VAL A O 1
ATOM 2448 N N . MET A 1 308 ? -12.384 20.308 -14.692 1.00 28.04 308 MET A N 1
ATOM 2449 C CA . MET A 1 308 ? -13.061 20.011 -13.435 1.00 28.02 308 MET A CA 1
ATOM 2450 C C . MET A 1 308 ? -14.463 20.577 -13.467 1.00 27.08 308 MET A C 1
ATOM 2451 O O . MET A 1 308 ? -15.406 19.910 -13.064 1.00 27.66 308 MET A O 1
ATOM 2456 N N . MET A 1 309 ? -14.602 21.793 -13.988 1.00 26.26 309 MET A N 1
ATOM 2457 C CA . MET A 1 309 ? -15.903 22.415 -14.122 1.00 26.82 309 MET A CA 1
ATOM 2458 C C . MET A 1 309 ? -16.878 21.576 -14.944 1.00 26.77 309 MET A C 1
ATOM 2459 O O . MET A 1 309 ? -18.062 21.460 -14.617 1.00 24.68 309 MET A O 1
ATOM 2464 N N . ASP A 1 310 ? -16.383 20.986 -16.024 1.00 27.54 310 ASP A N 1
ATOM 2465 C CA A ASP A 1 310 ? -17.261 20.201 -16.885 0.50 27.71 310 ASP A CA 1
ATOM 2466 C CA B ASP A 1 310 ? -17.241 20.213 -16.913 0.50 28.36 310 ASP A CA 1
ATOM 2467 C C . ASP A 1 310 ? -17.753 18.913 -16.253 1.00 28.38 310 ASP A C 1
ATOM 2468 O O . ASP A 1 310 ? -18.887 18.505 -16.496 1.00 29.36 310 ASP A O 1
ATOM 2477 N N . THR A 1 311 ? -16.921 18.263 -15.432 1.00 28.17 311 THR A N 1
ATOM 2478 C CA A THR A 1 311 ? -17.323 17.095 -14.644 0.50 27.89 311 THR A CA 1
ATOM 2479 C CA B THR A 1 311 ? -17.391 17.077 -14.715 0.50 27.91 311 THR A CA 1
ATOM 2480 C C . THR A 1 311 ? -18.533 17.421 -13.751 1.00 28.24 311 THR A C 1
ATOM 2481 O O . THR A 1 311 ? -19.531 16.683 -13.670 1.00 26.98 311 THR A O 1
ATOM 2488 N N . VAL A 1 312 ? -18.420 18.544 -13.049 1.00 27.31 312 VAL A N 1
ATOM 2489 C CA . VAL A 1 312 ? -19.496 19.002 -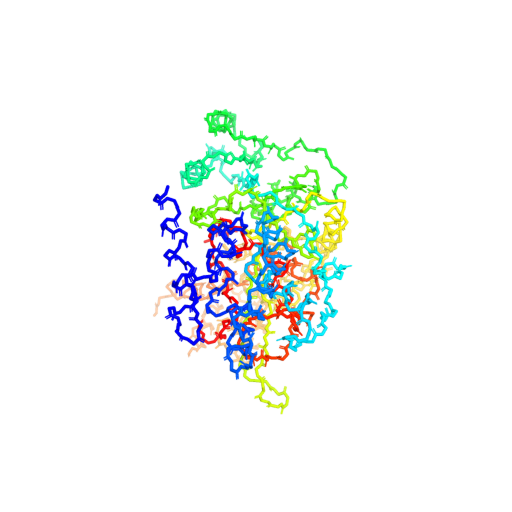12.189 1.00 27.83 312 VAL A CA 1
ATOM 2490 C C . VAL A 1 312 ? -20.746 19.314 -13.007 1.00 26.95 312 VAL A C 1
ATOM 2491 O O . VAL A 1 312 ? -21.852 18.908 -12.637 1.00 26.75 312 VAL A O 1
ATOM 2495 N N . ALA A 1 313 ? -20.577 20.070 -14.084 1.00 25.72 313 ALA A N 1
ATOM 2496 C CA . ALA A 1 313 ? -21.699 20.434 -14.943 1.00 26.72 313 ALA A CA 1
ATOM 2497 C C . ALA A 1 313 ? -22.414 19.208 -15.492 1.00 26.56 313 ALA A C 1
ATOM 2498 O O . ALA A 1 313 ? -23.646 19.195 -15.550 1.00 27.18 313 ALA A O 1
ATOM 2500 N N . LEU A 1 314 ? -21.664 18.190 -15.912 1.00 26.47 314 LEU A N 1
ATOM 2501 C CA . LEU A 1 314 ? -22.321 16.991 -16.445 1.00 27.08 314 LEU A CA 1
ATOM 2502 C C . LEU A 1 314 ? -23.150 16.325 -15.340 1.00 26.90 314 LEU A C 1
ATOM 2503 O O . LEU A 1 314 ? -24.240 15.803 -15.581 1.00 25.58 314 LEU A O 1
ATOM 2508 N N . HIS A 1 315 ? -22.628 16.327 -14.121 1.00 27.51 315 HIS A N 1
ATOM 2509 C CA . HIS A 1 315 ? -23.388 15.789 -13.011 1.00 27.55 315 HIS A CA 1
ATOM 2510 C C . HIS A 1 315 ? -24.666 16.577 -12.720 1.00 27.49 315 HIS A C 1
ATOM 2511 O O . HIS A 1 315 ? -25.716 15.989 -12.469 1.00 27.06 315 HIS A O 1
ATOM 2518 N N . LEU A 1 316 ? -24.568 17.905 -12.728 1.00 27.13 316 LEU A N 1
ATOM 2519 C CA . LEU A 1 316 ? -25.724 18.767 -12.491 1.00 26.29 316 LEU A CA 1
ATOM 2520 C C . LEU A 1 316 ? -26.791 18.516 -13.568 1.00 26.25 316 LEU A C 1
ATOM 2521 O O . LEU A 1 316 ? -27.995 18.417 -13.272 1.00 24.91 316 LEU A O 1
ATOM 2526 N N . LYS A 1 317 ? -26.344 18.430 -14.813 1.00 25.76 317 LYS A N 1
ATOM 2527 C CA . LYS A 1 317 ? -27.223 18.134 -15.946 1.00 27.66 317 LYS A CA 1
ATOM 2528 C C . LYS A 1 317 ? -27.990 16.794 -15.722 1.00 27.87 317 LYS A C 1
ATOM 2529 O O . LYS A 1 317 ? -29.219 16.718 -15.912 1.00 27.72 317 LYS A O 1
ATOM 2535 N N . ASN A 1 318 ? -27.258 15.761 -15.320 1.00 28.11 318 ASN A N 1
ATOM 2536 C CA . ASN A 1 318 ? -27.837 14.431 -14.998 1.00 29.26 318 ASN A CA 1
ATOM 2537 C C . ASN A 1 318 ? -28.927 14.519 -13.924 1.00 29.46 318 ASN A C 1
ATOM 2538 O O . ASN A 1 318 ? -30.004 13.893 -14.047 1.00 29.10 318 ASN A O 1
ATOM 2543 N N . ILE A 1 319 ? -28.645 15.296 -12.870 1.00 28.54 319 ILE A N 1
ATOM 2544 C CA . ILE A 1 319 ? -29.612 15.540 -11.793 1.00 27.87 319 ILE A CA 1
ATOM 2545 C C . ILE A 1 319 ? -30.887 16.229 -12.289 1.00 27.69 319 ILE A C 1
ATOM 2546 O O . ILE A 1 319 ? -31.993 15.814 -11.915 1.00 27.26 319 ILE A O 1
ATOM 2551 N N . TYR A 1 320 ? -30.749 17.284 -13.107 1.00 26.17 320 TYR A N 1
ATOM 2552 C CA . TYR A 1 320 ? -31.934 18.003 -13.585 1.00 26.52 320 TYR A CA 1
ATOM 2553 C C . TYR A 1 320 ? -32.773 17.112 -14.498 1.00 28.25 320 TYR A C 1
ATOM 2554 O O . TYR A 1 320 ? -34.017 17.203 -14.537 1.00 27.97 320 TYR A O 1
ATOM 2563 N N . ASP A 1 321 ? -32.069 16.273 -15.251 1.00 28.39 321 ASP A N 1
ATOM 2564 C CA . ASP A 1 321 ? -32.706 15.294 -16.122 1.00 30.39 321 ASP A CA 1
ATOM 2565 C C . ASP A 1 321 ? -33.493 14.259 -15.327 1.00 30.85 321 ASP A C 1
ATOM 2566 O O . ASP A 1 321 ? -34.580 13.857 -15.727 1.00 32.06 321 ASP A O 1
ATOM 2571 N N . ASP A 1 322 ? -32.950 13.829 -14.206 1.00 31.31 322 ASP A N 1
ATOM 2572 C CA . ASP A 1 322 ? -33.661 12.891 -13.361 1.00 32.74 322 ASP A CA 1
ATOM 2573 C C . ASP A 1 322 ? -33.438 13.201 -11.891 1.00 30.93 322 ASP A C 1
ATOM 2574 O O . ASP A 1 322 ? -32.557 12.635 -11.247 1.00 31.92 322 ASP A O 1
ATOM 2579 N N . PRO A 1 323 ? -34.247 14.111 -11.347 1.00 30.15 323 PRO A N 1
ATOM 2580 C CA . PRO A 1 323 ? -33.988 14.565 -9.973 1.00 29.60 323 PRO A CA 1
ATOM 2581 C C . PRO A 1 323 ? -34.446 13.559 -8.901 1.00 29.66 323 PRO A C 1
ATOM 2582 O O . PRO A 1 323 ? -34.129 13.732 -7.724 1.00 28.01 323 PRO A O 1
ATOM 2586 N N . TYR A 1 324 ? -35.201 12.532 -9.292 1.00 29.91 324 TYR A N 1
ATOM 2587 C CA . TYR A 1 324 ? -35.766 11.632 -8.280 1.00 30.46 324 TYR A CA 1
ATOM 2588 C C . TYR A 1 324 ? -34.684 10.833 -7.552 1.00 30.96 324 TYR A C 1
ATOM 2589 O O . TYR A 1 324 ? -34.801 10.583 -6.358 1.00 30.71 324 TYR A O 1
ATOM 2598 N N . THR A 1 325 ? -33.596 10.499 -8.246 1.00 30.71 325 THR A N 1
ATOM 2599 C CA . THR A 1 325 ? -32.483 9.833 -7.586 1.00 31.24 325 THR A CA 1
ATOM 2600 C C . THR A 1 325 ? -31.785 10.739 -6.565 1.00 30.06 325 THR A C 1
ATOM 2601 O O . THR A 1 325 ? -31.559 10.314 -5.415 1.00 29.61 325 THR A O 1
ATOM 2605 N N . ALA A 1 326 ? -31.482 11.979 -6.968 1.00 28.75 326 ALA A N 1
ATOM 2606 C CA . ALA A 1 326 ? -30.843 12.931 -6.051 1.00 29.21 326 ALA A CA 1
ATOM 2607 C C . ALA A 1 326 ? -31.678 13.151 -4.781 1.00 29.07 326 ALA A C 1
ATOM 2608 O O . ALA A 1 326 ? -31.132 13.421 -3.716 1.00 29.89 326 ALA A O 1
ATOM 2610 N N . LEU A 1 327 ? -33.003 13.059 -4.923 1.00 29.08 327 LEU A N 1
ATOM 2611 C CA . LEU A 1 327 ? -33.942 13.433 -3.869 1.00 29.53 327 LEU A CA 1
ATOM 2612 C C . LEU A 1 327 ? -34.424 12.232 -3.059 1.00 30.28 327 LEU A C 1
ATOM 2613 O O . LEU A 1 327 ? -35.390 12.326 -2.304 1.00 30.32 327 LEU A O 1
ATOM 2618 N N . LYS A 1 328 ? -33.771 11.099 -3.241 1.00 31.39 328 LYS A N 1
ATOM 2619 C CA . LYS A 1 328 ? -34.371 9.842 -2.792 1.00 32.26 328 LYS A CA 1
ATOM 2620 C C . LYS A 1 328 ? -34.397 9.667 -1.288 1.00 32.03 328 LYS A C 1
ATOM 2621 O O . LYS A 1 328 ? -35.238 8.921 -0.786 1.00 30.96 328 LYS A O 1
ATOM 2627 N N . ASP A 1 329 ? -33.498 10.348 -0.574 1.00 32.36 329 ASP A N 1
ATOM 2628 C CA . ASP A 1 329 ? -33.451 10.263 0.886 1.00 33.54 329 ASP A CA 1
ATOM 2629 C C . ASP A 1 329 ? -33.916 11.544 1.580 1.00 33.05 329 ASP A C 1
ATOM 2630 O O . ASP A 1 329 ? -33.581 11.792 2.742 1.00 34.17 329 ASP A O 1
ATOM 2635 N N . THR A 1 330 ? -34.670 12.375 0.871 1.00 32.04 330 THR A N 1
ATOM 2636 C CA . THR A 1 330 ? -35.184 13.624 1.435 1.00 31.51 330 THR A CA 1
ATOM 2637 C C . THR A 1 330 ? -36.567 13.361 2.032 1.00 31.10 330 THR A C 1
ATOM 2638 O O . THR A 1 330 ? -37.214 12.371 1.661 1.00 31.38 330 THR A O 1
ATOM 2642 N N . PRO A 1 331 ? -37.026 14.233 2.964 1.00 31.00 331 PRO A N 1
ATOM 2643 C CA . PRO A 1 331 ? -38.375 14.033 3.503 1.00 30.49 331 PRO A CA 1
ATOM 2644 C C . PRO A 1 331 ? -39.433 13.995 2.397 1.00 29.07 331 PRO A C 1
ATOM 2645 O O . PRO A 1 331 ? -40.411 13.310 2.539 1.00 28.82 331 PRO A O 1
ATOM 2649 N N . LEU A 1 332 ? -39.247 14.749 1.316 1.00 28.85 332 LEU A N 1
ATOM 2650 C CA . LEU A 1 332 ? -40.254 14.782 0.262 1.00 28.38 332 LEU A CA 1
ATOM 2651 C C . LEU A 1 332 ? -40.437 13.422 -0.402 1.00 28.16 332 LEU A C 1
ATOM 2652 O O . LEU A 1 332 ? -41.518 13.101 -0.866 1.00 28.05 332 LEU A O 1
ATOM 2657 N N . ALA A 1 333 ? -39.365 12.637 -0.451 1.00 27.94 333 ALA A N 1
ATOM 2658 C CA . ALA A 1 333 ? -39.393 11.304 -1.054 1.00 28.05 333 ALA A CA 1
ATOM 2659 C C . ALA A 1 333 ? -40.380 10.327 -0.366 1.00 28.46 333 ALA A C 1
ATOM 2660 O O . ALA A 1 333 ? -40.827 9.350 -0.985 1.00 28.30 333 ALA A O 1
ATOM 2662 N N . GLN A 1 334 ? -40.730 10.619 0.884 1.00 29.25 334 GLN A N 1
ATOM 2663 C CA . GLN A 1 334 ? -41.677 9.796 1.650 1.00 29.85 334 GLN A CA 1
ATOM 2664 C C . GLN A 1 334 ? -43.159 10.149 1.345 1.00 29.24 334 GLN A C 1
ATOM 2665 O O . GLN A 1 334 ? -44.069 9.586 1.973 1.00 28.22 334 GLN A O 1
ATOM 2671 N N . THR A 1 335 ? -43.411 11.058 0.400 1.00 27.53 335 THR A N 1
ATOM 2672 C CA . THR A 1 335 ? -44.798 11.506 0.138 1.00 26.36 335 THR A CA 1
ATOM 2673 C C . THR A 1 335 ? -45.448 10.818 -1.061 1.00 25.41 335 THR A C 1
ATOM 2674 O O . THR A 1 335 ? -44.756 10.417 -2.001 1.00 25.27 335 THR A O 1
ATOM 2678 N N . ALA A 1 336 ? -46.782 10.688 -1.020 1.00 24.28 336 ALA A N 1
ATOM 2679 C CA . ALA A 1 336 ? -47.558 10.184 -2.166 1.00 25.24 336 ALA A CA 1
ATOM 2680 C C . ALA A 1 336 ? -47.354 11.054 -3.415 1.00 24.74 336 ALA A C 1
ATOM 2681 O O . ALA A 1 336 ? -47.212 10.536 -4.515 1.00 24.61 336 ALA A O 1
ATOM 2683 N N . PHE A 1 337 ? -47.365 12.373 -3.247 1.00 25.02 337 PHE A N 1
ATOM 2684 C CA . PHE A 1 337 ? -47.123 13.291 -4.374 1.00 26.14 337 PHE A CA 1
ATOM 2685 C C . PHE A 1 337 ? -45.809 13.031 -5.130 1.00 26.45 337 PHE A C 1
ATOM 2686 O O . PHE A 1 337 ? -45.775 13.085 -6.355 1.00 25.94 337 PHE A O 1
ATOM 2694 N N . PHE A 1 338 ? -44.731 12.832 -4.393 1.00 27.32 338 PHE A N 1
ATOM 2695 C CA . PHE A 1 338 ? -43.425 12.566 -4.984 1.00 28.17 338 PHE A CA 1
ATOM 2696 C C . PHE A 1 338 ? -43.437 11.248 -5.753 1.00 28.97 338 PHE A C 1
ATOM 2697 O O . PHE A 1 338 ? -42.863 11.146 -6.809 1.00 29.31 338 PHE A O 1
ATOM 2705 N N . ASN A 1 339 ? -44.071 10.222 -5.204 1.00 30.11 339 ASN A N 1
ATOM 2706 C CA A ASN A 1 339 ? -44.084 8.947 -5.894 0.50 30.38 339 ASN A CA 1
ATOM 2707 C CA B ASN A 1 339 ? -44.177 8.917 -5.862 0.50 30.58 339 ASN A CA 1
ATOM 2708 C C . ASN A 1 339 ? -44.883 9.033 -7.198 1.00 30.51 339 ASN A C 1
ATOM 2709 O O . ASN A 1 339 ? -44.478 8.430 -8.211 1.00 30.65 339 ASN A O 1
ATOM 2718 N N . ARG A 1 340 ? -45.957 9.821 -7.198 1.00 29.94 340 ARG A N 1
ATOM 2719 C CA . ARG A 1 340 ? -46.720 10.063 -8.411 1.00 30.14 340 ARG A CA 1
ATOM 2720 C C . ARG A 1 340 ? -45.899 10.861 -9.413 1.00 29.95 340 ARG A C 1
ATOM 2721 O O . ARG A 1 340 ? -45.926 10.573 -10.590 1.00 30.32 340 ARG A O 1
ATOM 2729 N N . CYS A 1 341 ? -45.195 11.891 -8.949 1.00 29.59 341 CYS A N 1
ATOM 2730 C CA . CYS A 1 341 ? -44.454 12.738 -9.857 1.00 29.13 341 CYS A CA 1
ATOM 2731 C C . CYS A 1 341 ? -43.378 11.916 -10.557 1.00 29.54 341 CYS A C 1
ATOM 2732 O O . CYS A 1 341 ? -43.137 12.094 -11.754 1.00 29.06 341 CYS A O 1
ATOM 2735 N N . GLU A 1 342 ? -42.755 11.019 -9.792 1.00 30.20 342 GLU A N 1
ATOM 2736 C CA . GLU A 1 342 ? -41.703 10.145 -10.294 1.00 31.78 342 GLU A CA 1
ATOM 2737 C C . GLU A 1 342 ? -42.265 9.174 -11.318 1.00 32.19 342 GLU A C 1
ATOM 2738 O O . GLU A 1 342 ? -41.661 8.969 -12.356 1.00 32.91 342 GLU A O 1
ATOM 2744 N N . GLU A 1 343 ? -43.420 8.576 -11.040 1.00 32.15 343 GLU A N 1
ATOM 2745 C CA . GLU A 1 343 ? -44.024 7.691 -12.043 1.00 31.76 343 GLU A CA 1
ATOM 2746 C C . GLU A 1 343 ? -44.321 8.451 -13.321 1.00 30.85 343 GLU A C 1
ATOM 2747 O O . GLU A 1 343 ? -44.088 7.958 -14.433 1.00 31.34 343 GLU A O 1
ATOM 2753 N N . GLU A 1 344 ? -44.853 9.645 -13.151 1.00 30.60 344 GLU A N 1
ATOM 2754 C CA . GLU A 1 344 ? -45.260 10.487 -14.272 1.00 29.92 344 GLU A CA 1
ATOM 2755 C C . GLU A 1 344 ? -44.104 11.166 -14.976 1.00 29.58 344 GLU A C 1
ATOM 2756 O O . GLU A 1 344 ? -44.284 11.731 -16.047 1.00 28.26 344 GLU A O 1
ATOM 2762 N N . GLY A 1 345 ? -42.920 11.123 -14.374 1.00 28.99 345 GLY A N 1
ATOM 2763 C CA . GLY A 1 345 ? -41.792 11.897 -14.891 1.00 28.72 345 GLY A CA 1
ATOM 2764 C C . GLY A 1 345 ? -42.026 13.408 -14.906 1.00 28.46 345 GLY A C 1
ATOM 2765 O O . GLY A 1 345 ? -41.582 14.087 -15.817 1.00 28.53 345 GLY A O 1
ATOM 2766 N N . LYS A 1 346 ? -42.701 13.949 -13.889 1.00 27.60 346 LYS A N 1
ATOM 2767 C CA . LYS A 1 346 ? -42.830 15.402 -13.750 1.00 27.40 346 LYS A CA 1
ATOM 2768 C C . LYS A 1 346 ? -41.417 15.962 -13.581 1.00 26.86 346 LYS A C 1
ATOM 2769 O O . LYS A 1 346 ? -40.559 15.257 -13.077 1.00 25.98 346 LYS A O 1
ATOM 2775 N N . ASN A 1 347 ? -41.157 17.198 -14.015 1.00 26.93 347 ASN A N 1
ATOM 2776 C CA A ASN A 1 347 ? -39.808 17.745 -13.823 0.50 27.38 347 ASN A CA 1
ATOM 2777 C CA B ASN A 1 347 ? -39.823 17.793 -13.858 0.50 26.46 347 ASN A CA 1
ATOM 2778 C C . ASN A 1 347 ? -39.671 18.527 -12.529 1.00 26.52 347 ASN A C 1
ATOM 2779 O O . ASN A 1 347 ? -40.647 18.697 -11.802 1.00 26.00 347 ASN A O 1
ATOM 2788 N N . ILE A 1 348 ? -38.454 19.012 -12.266 1.00 25.91 348 ILE A N 1
ATOM 2789 C CA . ILE A 1 348 ? -38.140 19.697 -11.003 1.00 25.52 348 ILE A CA 1
ATOM 2790 C C . ILE A 1 348 ? -39.072 20.872 -10.694 1.00 25.35 348 ILE A C 1
ATOM 2791 O O . ILE A 1 348 ? -39.457 21.068 -9.539 1.00 25.81 348 ILE A O 1
ATOM 2796 N N . PHE A 1 349 ? -39.423 21.648 -11.709 1.00 24.70 349 PHE A N 1
ATOM 2797 C CA . PHE A 1 349 ? -40.325 22.770 -11.539 1.00 25.57 349 PHE A CA 1
ATOM 2798 C C . PHE A 1 349 ? -41.728 22.358 -11.097 1.00 26.17 349 PHE A C 1
ATOM 2799 O O . PHE A 1 349 ? -42.288 22.938 -10.153 1.00 25.50 349 PHE A O 1
ATOM 2807 N N . GLU A 1 350 ? -42.280 21.347 -11.768 1.00 26.62 350 GLU A N 1
ATOM 2808 C CA . GLU A 1 350 ? -43.575 20.793 -11.404 1.00 28.15 350 GLU A CA 1
ATOM 2809 C C . GLU A 1 350 ? -43.552 20.190 -10.002 1.00 27.45 350 GLU A C 1
ATOM 2810 O O . GLU A 1 350 ? -44.525 20.296 -9.257 1.00 28.09 350 GLU A O 1
ATOM 2816 N N . LEU A 1 351 ? -42.436 19.553 -9.652 1.00 27.13 351 LEU A N 1
ATOM 2817 C CA . LEU A 1 351 ? -42.240 19.023 -8.317 1.00 26.92 351 LEU A CA 1
ATOM 2818 C C . LEU A 1 351 ? -42.271 20.152 -7.270 1.00 26.42 351 LEU A C 1
ATOM 2819 O O . LEU A 1 351 ? -43.030 20.078 -6.303 1.00 26.03 351 LEU A O 1
ATOM 2824 N N . ARG A 1 352 ? -41.475 21.204 -7.451 1.00 25.05 352 ARG A N 1
ATOM 2825 C CA A ARG A 1 352 ? -41.511 22.334 -6.507 0.50 25.52 352 ARG A CA 1
ATOM 2826 C CA B ARG A 1 352 ? -41.498 22.347 -6.523 0.50 24.63 352 ARG A CA 1
ATOM 2827 C C . ARG A 1 352 ? -42.853 23.067 -6.446 1.00 25.22 352 ARG A C 1
ATOM 2828 O O . ARG A 1 352 ? -43.324 23.417 -5.348 1.00 25.33 352 ARG A O 1
ATOM 2843 N N . LYS A 1 353 ? -43.458 23.310 -7.614 1.00 25.84 353 LYS A N 1
ATOM 2844 C CA . LYS A 1 353 ? -44.726 24.035 -7.668 1.00 25.98 353 LYS A CA 1
ATOM 2845 C C . LYS A 1 353 ? -45.817 23.250 -6.937 1.00 26.64 353 LYS A C 1
ATOM 2846 O O . LYS A 1 353 ? -46.617 23.817 -6.216 1.00 27.01 353 LYS A O 1
ATOM 2852 N N . GLY A 1 354 ? -45.816 21.938 -7.102 1.00 26.83 354 GLY A N 1
ATOM 2853 C CA . GLY A 1 354 ? -46.810 21.077 -6.491 1.00 26.77 354 GLY A CA 1
ATOM 2854 C C . GLY A 1 354 ? -46.713 21.054 -4.974 1.00 27.47 354 GLY A C 1
ATOM 2855 O O . GLY A 1 354 ? -47.728 21.027 -4.285 1.00 27.10 354 GLY A O 1
ATOM 2856 N N . LEU A 1 355 ? -45.488 21.059 -4.454 1.00 27.60 355 LEU A N 1
ATOM 2857 C CA . LEU A 1 355 ? -45.269 21.130 -3.014 1.00 28.56 355 LEU A CA 1
ATOM 2858 C C . LEU A 1 355 ? -45.807 22.457 -2.490 1.00 29.57 355 LEU A C 1
ATOM 2859 O O . LEU A 1 355 ? -46.580 22.518 -1.523 1.00 28.53 355 LEU A O 1
ATOM 2864 N N . GLN A 1 356 ? -45.390 23.523 -3.151 1.00 30.00 356 GLN A N 1
ATOM 2865 C CA . GLN A 1 356 ? -45.864 24.864 -2.845 1.00 32.16 356 GLN A CA 1
ATOM 2866 C C . GLN A 1 356 ? -47.386 24.952 -2.837 1.00 31.90 356 GLN A C 1
ATOM 2867 O O . GLN A 1 356 ? -47.981 25.467 -1.883 1.00 33.44 356 GLN A O 1
ATOM 2873 N N . ASP A 1 357 ? -48.005 24.434 -3.887 1.00 32.48 357 ASP A N 1
ATOM 2874 C CA . ASP A 1 357 ? -49.458 24.406 -4.028 1.00 33.23 357 ASP A CA 1
ATOM 2875 C C . ASP A 1 357 ? -50.111 23.714 -2.848 1.00 33.68 357 ASP A C 1
ATOM 2876 O O . ASP A 1 357 ? -51.136 24.180 -2.358 1.00 32.99 357 ASP A O 1
ATOM 2881 N N . ALA A 1 358 ? -49.535 22.585 -2.419 1.00 33.83 358 ALA A N 1
ATOM 2882 C CA . ALA A 1 358 ? -50.126 21.790 -1.352 1.00 34.42 358 ALA A CA 1
ATOM 2883 C C . ALA A 1 358 ? -50.133 22.543 -0.027 1.00 34.65 358 ALA A C 1
ATOM 2884 O O . ALA A 1 358 ? -51.066 22.421 0.752 1.00 34.92 358 ALA A O 1
ATOM 2886 N N . PHE A 1 359 ? -49.090 23.322 0.224 1.00 35.42 359 PHE A N 1
ATOM 2887 C CA . PHE A 1 359 ? -49.020 24.111 1.439 1.00 36.95 359 PHE A CA 1
ATOM 2888 C C . PHE A 1 359 ? -49.694 25.480 1.359 1.00 37.92 359 PHE A C 1
ATOM 2889 O O . PHE A 1 359 ? -49.824 26.164 2.368 1.00 38.74 359 PHE A O 1
ATOM 2897 N N . ARG A 1 360 ? -50.140 25.858 0.171 1.00 39.15 360 ARG A N 1
ATOM 2898 C CA . ARG A 1 360 ? -50.941 27.057 -0.008 1.00 40.77 360 ARG A CA 1
ATOM 2899 C C . ARG A 1 360 ? -52.423 26.727 0.080 1.00 40.67 360 ARG A C 1
ATOM 2900 O O . ARG A 1 360 ? -53.251 27.629 0.136 1.00 40.96 360 ARG A O 1
ATOM 2908 N N . SER A 1 361 ? -52.750 25.436 0.091 1.00 40.57 361 SER A N 1
ATOM 2909 C CA . SER A 1 361 ? -54.116 24.981 -0.174 1.00 40.16 361 SER A CA 1
ATOM 2910 C C . SER A 1 361 ? -55.124 25.236 0.944 1.00 40.43 361 SER A C 1
ATOM 2911 O O . SER A 1 361 ? -56.336 25.310 0.693 1.00 41.06 361 SER A O 1
ATOM 2914 N N . ASP A 1 362 ? -54.652 25.331 2.175 1.00 39.91 362 ASP A N 1
ATOM 2915 C CA . ASP A 1 362 ? -55.569 25.456 3.303 1.00 40.34 362 ASP A CA 1
ATOM 2916 C C . ASP A 1 362 ? -56.644 24.336 3.364 1.00 39.64 362 ASP A C 1
ATOM 2917 O O . ASP A 1 362 ? -57.753 24.539 3.877 1.00 39.05 362 ASP A O 1
ATOM 2922 N N . SER A 1 363 ? -56.311 23.155 2.856 1.00 38.48 363 SER A N 1
ATOM 2923 C CA . SER A 1 363 ? -57.244 22.035 2.884 1.00 37.61 363 SER A CA 1
ATOM 2924 C C . SER A 1 363 ? -56.535 20.841 3.502 1.00 37.60 363 SER A C 1
ATOM 2925 O O . SER A 1 363 ? -55.495 20.405 3.005 1.00 36.97 363 SER A O 1
ATOM 2928 N N . LEU A 1 364 ? -57.091 20.338 4.599 1.00 37.18 364 LEU A N 1
ATOM 2929 C CA . LEU A 1 364 ? -56.629 19.097 5.202 1.00 36.93 364 LEU A CA 1
ATOM 2930 C C . LEU A 1 364 ? -56.750 17.927 4.232 1.00 35.97 364 LEU A C 1
ATOM 2931 O O . LEU A 1 364 ? -55.898 17.044 4.226 1.00 36.38 364 LEU A O 1
ATOM 2936 N N . LEU A 1 365 ? -57.796 17.915 3.415 1.00 35.18 365 LEU A N 1
ATOM 2937 C CA . LEU A 1 365 ? -57.985 16.807 2.484 1.00 34.64 365 LEU A CA 1
ATOM 2938 C C . LEU A 1 365 ? -56.919 16.856 1.385 1.00 34.43 365 LEU A C 1
ATOM 2939 O O . LEU A 1 365 ? -56.392 15.818 0.949 1.00 33.25 365 LEU A O 1
ATOM 2944 N N . GLU A 1 366 ? -56.613 18.060 0.906 1.00 34.27 366 GLU A N 1
ATOM 2945 C CA . GLU A 1 366 ? -55.602 18.169 -0.139 1.00 34.51 366 GLU A CA 1
ATOM 2946 C C . GLU A 1 366 ? -54.239 17.772 0.421 1.00 33.08 366 GLU A C 1
ATOM 2947 O O . GLU A 1 366 ? -53.435 17.123 -0.251 1.00 31.99 366 GLU A O 1
ATOM 2953 N N . LEU A 1 367 ? -54.010 18.119 1.672 1.00 31.75 367 LEU A N 1
ATOM 2954 C CA . LEU A 1 367 ? -52.774 17.773 2.310 1.00 31.67 367 LEU A CA 1
ATOM 2955 C C . LEU A 1 367 ? -52.655 16.266 2.498 1.00 30.70 367 LEU A C 1
ATOM 2956 O O . LEU A 1 367 ? -51.568 15.695 2.409 1.00 29.48 367 LEU A O 1
ATOM 2961 N N . TYR A 1 368 ? -53.781 15.617 2.762 1.00 29.87 368 TYR A N 1
ATOM 2962 C CA . TYR A 1 368 ? -53.768 14.165 2.927 1.00 29.53 368 TYR A CA 1
ATOM 2963 C C . TYR A 1 368 ? -53.381 13.529 1.617 1.00 28.93 368 TYR A C 1
ATOM 2964 O O . TYR A 1 368 ? -52.571 12.604 1.599 1.00 28.82 368 TYR A O 1
ATOM 2973 N N . VAL A 1 369 ? -53.982 14.012 0.529 1.00 27.94 369 VAL A N 1
ATOM 2974 C CA . VAL A 1 369 ? -53.725 13.459 -0.787 1.00 29.19 369 VAL A CA 1
ATOM 2975 C C . VAL A 1 369 ? -52.257 13.697 -1.155 1.00 28.39 369 VAL A C 1
ATOM 2976 O O . VAL A 1 369 ? -51.632 12.834 -1.754 1.00 28.21 369 VAL A O 1
ATOM 2980 N N . PHE A 1 370 ? -51.727 14.860 -0.760 1.00 27.54 370 PHE A N 1
ATOM 2981 C CA . PHE A 1 370 ? -50.344 15.236 -1.042 1.00 27.52 370 PHE A CA 1
ATOM 2982 C C . PHE A 1 370 ? -49.383 14.363 -0.253 1.00 26.81 370 PHE A C 1
ATOM 2983 O O . PHE A 1 370 ? -48.455 13.749 -0.804 1.00 27.88 370 PHE A O 1
ATOM 2991 N N . LEU A 1 371 ? -49.594 14.298 1.053 1.00 25.83 371 LEU A N 1
ATOM 2992 C CA . LEU A 1 371 ? -48.693 13.509 1.885 1.00 25.87 371 LEU A CA 1
ATOM 2993 C C . LEU A 1 371 ? -48.831 12.005 1.645 1.00 26.44 371 LEU A C 1
ATOM 2994 O O . LEU A 1 371 ? -47.821 11.321 1.518 1.00 27.11 371 LEU A O 1
ATOM 2999 N N . GLY A 1 372 ? -50.062 11.498 1.529 1.00 25.87 372 GLY A N 1
ATOM 3000 C CA . GLY A 1 372 ? -50.276 10.055 1.616 1.00 26.01 372 GLY A CA 1
ATOM 3001 C C . GLY A 1 372 ? -50.329 9.637 3.083 1.00 25.69 372 GLY A C 1
ATOM 3002 O O . GLY A 1 372 ? -49.836 10.362 3.957 1.00 26.75 372 GLY A O 1
ATOM 3003 N N . PRO A 1 373 ? -50.920 8.465 3.369 1.00 26.00 373 PRO A N 1
ATOM 3004 C CA . PRO A 1 373 ? -51.187 8.050 4.757 1.00 26.69 373 PRO A CA 1
ATOM 3005 C C . PRO A 1 373 ? -49.939 7.930 5.640 1.00 26.31 373 PRO A C 1
ATOM 3006 O O . PRO A 1 373 ? -49.953 8.368 6.798 1.00 25.45 373 PRO A O 1
ATOM 3010 N N . ALA A 1 374 ? -48.840 7.428 5.090 1.00 26.54 374 ALA A N 1
ATOM 3011 C CA . ALA A 1 374 ? -47.648 7.233 5.915 1.00 27.10 374 ALA A CA 1
ATOM 3012 C C . ALA A 1 374 ? -47.112 8.540 6.477 1.00 27.23 374 ALA A C 1
ATOM 3013 O O . ALA A 1 374 ? -46.860 8.677 7.686 1.00 27.46 374 ALA A O 1
ATOM 3015 N N . LYS A 1 375 ? -46.946 9.520 5.612 1.00 27.22 375 LYS A N 1
ATOM 3016 C CA A LYS A 1 375 ? -46.405 10.795 6.028 0.50 26.88 375 LYS A CA 1
ATOM 3017 C CA B LYS A 1 375 ? -46.390 10.771 6.068 0.50 26.85 375 LYS A CA 1
ATOM 3018 C C . LYS A 1 375 ? -47.421 11.587 6.839 1.00 27.13 375 LYS A C 1
ATOM 3019 O O . LYS A 1 375 ? -47.068 12.270 7.795 1.00 26.17 375 LYS A O 1
ATOM 3030 N N . PHE A 1 376 ? -48.693 11.484 6.448 1.00 26.37 376 PHE A N 1
ATOM 3031 C CA . PHE A 1 376 ? -49.753 12.146 7.162 1.00 26.54 376 PHE A CA 1
ATOM 3032 C C . PHE A 1 376 ? -49.747 11.620 8.608 1.00 26.98 376 PHE A C 1
ATOM 3033 O O . PHE A 1 376 ? -49.814 12.414 9.570 1.00 26.78 376 PHE A O 1
ATOM 3041 N N . LYS A 1 377 ? -49.658 10.291 8.761 1.00 27.02 377 LYS A N 1
ATOM 3042 C CA . LYS A 1 377 ? -49.525 9.656 10.098 1.00 27.81 377 LYS A CA 1
ATOM 3043 C C . LYS A 1 377 ? -48.372 10.252 10.929 1.00 28.36 377 LYS A C 1
ATOM 3044 O O . LYS A 1 377 ? -48.553 10.630 12.100 1.00 28.05 377 LYS A O 1
ATOM 3050 N N . GLU A 1 378 ? -47.188 10.362 10.324 1.00 29.21 378 GLU A N 1
ATOM 3051 C CA . GLU A 1 378 ? -46.054 10.942 11.008 1.00 29.58 378 GLU A CA 1
ATOM 3052 C C . GLU A 1 378 ? -46.262 12.410 11.347 1.00 30.01 378 GLU A C 1
ATOM 3053 O O . GLU A 1 378 ? -45.961 12.838 12.462 1.00 29.44 378 GLU A O 1
ATOM 3059 N N . VAL A 1 379 ? -46.759 13.203 10.395 1.00 29.30 379 VAL A N 1
ATOM 3060 C CA . VAL A 1 379 ? -46.903 14.640 10.644 1.00 29.53 379 VAL A CA 1
ATOM 3061 C C . VAL A 1 379 ? -47.922 14.890 11.750 1.00 30.02 379 VAL A C 1
ATOM 3062 O O . VAL A 1 379 ? -47.750 15.781 12.563 1.00 31.14 379 VAL A O 1
ATOM 3066 N N . PHE A 1 380 ? -48.972 14.079 11.797 1.00 30.44 380 PHE A N 1
ATOM 3067 C CA . PHE A 1 380 ? -50.023 14.283 12.796 1.00 31.72 380 PHE A CA 1
ATOM 3068 C C . PHE A 1 380 ? -49.946 13.372 14.014 1.00 32.23 380 PHE A C 1
ATOM 3069 O O . PHE A 1 380 ? -50.845 13.345 14.846 1.00 32.32 380 PHE A O 1
ATOM 3077 N N . LYS A 1 381 ? -48.827 12.667 14.113 1.00 32.71 381 LYS A N 1
ATOM 3078 C CA A LYS A 1 381 ? -48.524 11.776 15.234 0.50 32.91 381 LYS A CA 1
ATOM 3079 C CA B LYS A 1 381 ? -48.545 11.814 15.264 0.50 32.80 381 LYS A CA 1
ATOM 3080 C C . LYS A 1 381 ? -49.686 10.845 15.559 1.00 32.79 381 LYS A C 1
ATOM 3081 O O . LYS A 1 381 ? -50.111 10.727 16.699 1.00 33.11 381 LYS A O 1
ATOM 3092 N N . LEU A 1 382 ? -50.170 10.156 14.531 1.00 31.60 382 LEU A N 1
ATOM 3093 C CA . LEU A 1 382 ? -51.300 9.257 14.658 1.00 30.69 382 LEU A CA 1
ATOM 3094 C C . LEU A 1 382 ? -50.827 7.838 14.886 1.00 30.78 382 LEU A C 1
ATOM 3095 O O . LEU A 1 382 ? -49.756 7.437 14.409 1.00 30.30 382 LEU A O 1
ATOM 3100 N N . LYS A 1 383 ? -51.629 7.079 15.625 1.00 29.74 383 LYS A N 1
ATOM 3101 C CA . LYS A 1 383 ? -51.378 5.670 15.831 1.00 30.19 383 LYS A CA 1
ATOM 3102 C C . LYS A 1 383 ? -51.625 4.974 14.518 1.00 29.49 383 LYS A C 1
ATOM 3103 O O . LYS A 1 383 ? -52.366 5.478 13.683 1.00 28.61 383 LYS A O 1
ATOM 3109 N N . GLU A 1 384 ? -51.037 3.799 14.339 1.00 28.60 384 GLU A N 1
ATOM 3110 C CA . GLU A 1 384 ? -51.295 3.010 13.144 1.00 28.81 384 GLU A CA 1
ATOM 3111 C C . GLU A 1 384 ? -52.780 2.710 12.882 1.00 28.53 384 GLU A C 1
ATOM 3112 O O . GLU A 1 384 ? -53.245 2.788 11.726 1.00 28.66 384 GLU A O 1
ATOM 3118 N N . THR A 1 385 ? -53.508 2.334 13.939 1.00 28.27 385 THR A N 1
ATOM 3119 C CA . THR A 1 385 ? -54.918 1.971 13.805 1.00 28.42 385 THR A CA 1
ATOM 3120 C C . THR A 1 385 ? -55.721 3.217 13.425 1.00 27.63 385 THR A C 1
ATOM 3121 O O . THR A 1 385 ? -56.720 3.117 12.710 1.00 26.19 385 THR A O 1
ATOM 3125 N N . GLN A 1 386 ? -55.296 4.371 13.943 1.00 26.72 386 GLN A N 1
ATOM 3126 C CA . GLN A 1 386 ? -55.940 5.639 13.586 1.00 27.43 386 GLN A CA 1
ATOM 3127 C C . GLN A 1 386 ? -55.793 6.037 12.109 1.00 27.95 386 GLN A C 1
ATOM 3128 O O . GLN A 1 386 ? -56.763 6.437 11.453 1.00 27.07 386 GLN A O 1
ATOM 3134 N N . ILE A 1 387 ? -54.576 5.958 11.582 1.00 27.20 387 ILE A N 1
ATOM 3135 C CA . ILE A 1 387 ? -54.386 6.251 10.168 1.00 26.78 387 ILE A CA 1
ATOM 3136 C C . ILE A 1 387 ? -55.064 5.207 9.296 1.00 26.79 387 ILE A C 1
ATOM 3137 O O . ILE A 1 387 ? -55.549 5.522 8.207 1.00 26.84 387 ILE A O 1
ATOM 3142 N N . LYS A 1 388 ? -55.112 3.971 9.760 1.00 26.09 388 LYS A N 1
ATOM 3143 C CA . LYS A 1 388 ? -55.753 2.918 8.978 1.00 27.11 388 LYS A CA 1
ATOM 3144 C C . LYS A 1 388 ? -57.238 3.215 8.793 1.00 26.64 388 LYS A C 1
ATOM 3145 O O . LYS A 1 388 ? -57.783 3.102 7.703 1.00 26.33 388 LYS A O 1
ATOM 3151 N N . TYR A 1 389 ? -57.889 3.602 9.877 1.00 27.94 389 TYR A N 1
ATOM 3152 C CA . TYR A 1 389 ? -59.298 3.916 9.777 1.00 28.00 389 TYR A CA 1
ATOM 3153 C C . TYR A 1 389 ? -59.530 5.070 8.805 1.00 28.30 389 TYR A C 1
ATOM 3154 O O . TYR A 1 389 ? -60.453 5.016 7.993 1.00 28.06 389 TYR A O 1
ATOM 3163 N N . ILE A 1 390 ? -58.725 6.124 8.918 1.00 28.34 390 ILE A N 1
ATOM 3164 C CA . ILE A 1 390 ? -58.895 7.289 8.034 1.00 27.98 390 ILE A CA 1
ATOM 3165 C C . ILE A 1 390 ? -58.694 6.902 6.579 1.00 28.80 390 ILE A C 1
ATOM 3166 O O . ILE A 1 390 ? -59.504 7.233 5.712 1.00 29.61 390 ILE A O 1
ATOM 3171 N N . ASP A 1 391 ? -57.617 6.179 6.303 1.00 29.24 391 ASP A N 1
ATOM 3172 C CA . ASP A 1 391 ? -57.301 5.832 4.936 1.00 28.58 391 ASP A CA 1
ATOM 3173 C C . ASP A 1 391 ? -58.355 4.934 4.314 1.00 29.54 391 ASP A C 1
ATOM 3174 O O . ASP A 1 391 ? -58.635 5.063 3.114 1.00 29.38 391 ASP A O 1
ATOM 3179 N N . ASP A 1 392 ? -58.956 4.041 5.114 1.00 29.12 392 ASP A N 1
ATOM 3180 C CA . ASP A 1 392 ? -59.983 3.140 4.579 1.00 29.79 392 ASP A CA 1
ATOM 3181 C C . ASP A 1 392 ? -61.222 3.922 4.159 1.00 29.87 392 ASP A C 1
ATOM 3182 O O . ASP A 1 392 ? -61.988 3.482 3.279 1.00 30.87 392 ASP A O 1
ATOM 3187 N N . HIS A 1 393 ? -61.433 5.069 4.797 1.00 29.41 393 HIS A N 1
ATOM 3188 C CA . HIS A 1 393 ? -62.672 5.832 4.628 1.00 30.19 393 HIS A CA 1
ATOM 3189 C C . HIS A 1 393 ? -62.461 7.181 3.975 1.00 29.98 393 HIS A C 1
ATOM 3190 O O . HIS A 1 393 ? -63.415 7.959 3.847 1.00 30.82 393 HIS A O 1
ATOM 3197 N N . ILE A 1 394 ? -61.233 7.475 3.560 1.00 29.25 394 ILE A N 1
ATOM 3198 C CA . ILE A 1 394 ? -60.922 8.805 3.052 1.00 29.22 394 ILE A CA 1
ATOM 3199 C C . ILE A 1 394 ? -61.833 9.255 1.888 1.00 29.78 394 ILE A C 1
ATOM 3200 O O . ILE A 1 394 ? -62.202 10.407 1.836 1.00 31.28 394 ILE A O 1
ATOM 3205 N N . SER A 1 395 ? -62.203 8.350 0.984 1.00 30.40 395 SER A N 1
ATOM 3206 C CA . SER A 1 395 ? -63.032 8.714 -0.186 1.00 31.07 395 SER A CA 1
ATOM 3207 C C . SER A 1 395 ? -64.443 9.176 0.194 1.00 31.74 395 SER A C 1
ATOM 3208 O O . SER A 1 395 ? -65.186 9.702 -0.648 1.00 31.96 395 SER A O 1
ATOM 3211 N N . GLU A 1 396 ? -64.814 8.942 1.449 1.00 31.77 396 GLU A N 1
ATOM 3212 C CA . GLU A 1 396 ? -66.125 9.342 1.989 1.00 32.08 396 GLU A CA 1
ATOM 3213 C C . GLU A 1 396 ? -66.068 10.655 2.769 1.00 32.25 396 GLU A C 1
ATOM 3214 O O . GLU A 1 396 ? -67.097 11.222 3.112 1.00 31.69 396 GLU A O 1
ATOM 3220 N N . PHE A 1 397 ? -64.867 11.141 3.053 1.00 31.87 397 PHE A N 1
ATOM 3221 C CA . PHE A 1 397 ? -64.699 12.282 3.954 1.00 31.87 397 PHE A CA 1
ATOM 3222 C C . PHE A 1 397 ? -64.811 13.612 3.210 1.00 32.28 397 PHE A C 1
ATOM 3223 O O . PHE A 1 397 ? -64.301 13.747 2.094 1.00 31.88 397 PHE A O 1
ATOM 3231 N N . ASN A 1 398 ? -65.454 14.581 3.847 1.00 32.16 398 ASN A N 1
ATOM 3232 C CA . ASN A 1 398 ? -65.220 15.986 3.575 1.00 33.02 398 ASN A CA 1
ATOM 3233 C C . ASN A 1 398 ? -64.216 16.526 4.581 1.00 32.30 398 ASN A C 1
ATOM 3234 O O . ASN A 1 398 ? -63.711 15.779 5.408 1.00 32.43 398 ASN A O 1
ATOM 3239 N N . GLU A 1 399 ? -63.929 17.820 4.516 1.00 32.04 399 GLU A N 1
ATOM 3240 C CA A GLU A 1 399 ? -62.929 18.444 5.376 0.50 31.60 399 GLU A CA 1
ATOM 3241 C CA B GLU A 1 399 ? -62.928 18.445 5.378 0.50 31.75 399 GLU A CA 1
ATOM 3242 C C . GLU A 1 399 ? -63.251 18.323 6.865 1.00 31.76 399 GLU A C 1
ATOM 3243 O O . GLU A 1 399 ? -62.358 18.085 7.681 1.00 31.86 399 GLU A O 1
ATOM 3254 N N . HIS A 1 400 ? -64.525 18.513 7.225 1.00 31.54 400 HIS A N 1
ATOM 3255 C CA . HIS A 1 400 ? -64.926 18.422 8.631 1.00 31.55 400 HIS A CA 1
ATOM 3256 C C . HIS A 1 400 ? -64.779 16.997 9.131 1.00 30.41 40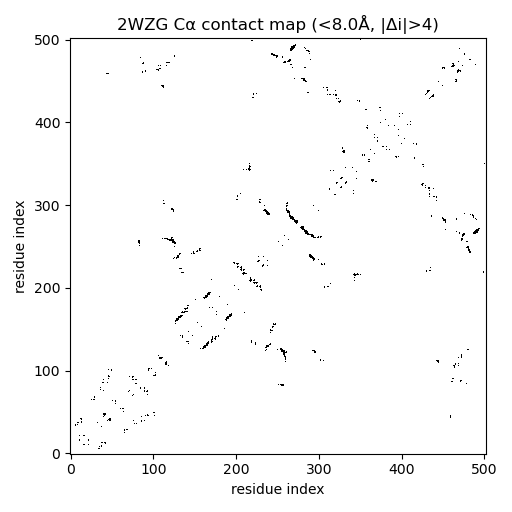0 HIS A C 1
ATOM 3257 O O . HIS A 1 400 ? -64.324 16.778 10.236 1.00 29.62 400 HIS A O 1
ATOM 3264 N N . ASP A 1 401 ? -65.211 16.038 8.321 1.00 30.29 401 ASP A N 1
ATOM 3265 C CA . ASP A 1 401 ? -65.003 14.624 8.627 1.00 30.57 401 ASP A CA 1
ATOM 3266 C C . ASP A 1 401 ? -63.559 14.338 9.043 1.00 30.25 401 ASP A C 1
ATOM 3267 O O . ASP A 1 401 ? -63.305 13.725 10.091 1.00 29.74 401 ASP A O 1
ATOM 3272 N N . LEU A 1 402 ? -62.607 14.768 8.217 1.00 29.64 402 LEU A N 1
ATOM 3273 C CA . LEU A 1 402 ? -61.195 14.496 8.490 1.00 29.11 402 LEU A CA 1
ATOM 3274 C C . LEU A 1 402 ? -60.752 15.172 9.806 1.00 28.93 402 LEU A C 1
ATOM 3275 O O . LEU A 1 402 ? -60.051 14.577 10.656 1.00 27.25 402 LEU A O 1
ATOM 3280 N N . LEU A 1 403 ? -61.187 16.406 9.985 1.00 29.56 403 LEU A N 1
ATOM 3281 C CA . LEU A 1 403 ? -60.855 17.153 11.198 1.00 30.43 403 LEU A CA 1
ATOM 3282 C C . LEU A 1 403 ? -61.423 16.470 12.461 1.00 30.20 403 LEU A C 1
ATOM 3283 O O . LEU A 1 403 ? -60.766 16.399 13.509 1.00 30.32 403 LEU A O 1
ATOM 3288 N N . LEU A 1 404 ? -62.628 15.921 12.363 1.00 30.61 404 LEU A N 1
ATOM 3289 C CA . LEU A 1 404 ? -63.258 15.305 13.537 1.00 29.95 404 LEU A CA 1
ATOM 3290 C C . LEU A 1 404 ? -62.427 14.103 13.967 1.00 29.76 404 LEU A C 1
ATOM 3291 O O . LEU A 1 404 ? -62.280 13.802 15.157 1.00 29.04 404 LEU A O 1
ATOM 3296 N N . HIS A 1 405 ? -61.877 13.407 12.986 1.00 29.84 405 HIS A N 1
ATOM 3297 C CA . HIS A 1 405 ? -61.021 12.272 13.318 1.00 30.55 405 HIS A CA 1
ATOM 3298 C C . HIS A 1 405 ? -59.690 12.661 13.919 1.00 30.31 405 HIS A C 1
ATOM 3299 O O . HIS A 1 405 ? -59.218 11.986 14.836 1.00 31.38 405 HIS A O 1
ATOM 3306 N N . LEU A 1 406 ? -59.094 13.747 13.430 1.00 30.16 406 LEU A N 1
ATOM 3307 C CA . LEU A 1 406 ? -57.857 14.236 14.016 1.00 30.42 406 LEU A CA 1
ATOM 3308 C C . LEU A 1 406 ? -58.093 14.651 15.469 1.00 30.53 406 LEU A C 1
ATOM 3309 O O . LEU A 1 406 ? -57.270 14.409 16.346 1.00 29.42 406 LEU A O 1
ATOM 3314 N N . ILE A 1 407 ? -59.206 15.325 15.698 1.00 30.37 407 ILE A N 1
ATOM 3315 C CA . ILE A 1 407 ? -59.549 15.758 17.048 1.00 31.01 407 ILE A CA 1
ATOM 3316 C C . ILE A 1 407 ? -59.717 14.591 18.028 1.00 31.37 407 ILE A C 1
ATOM 3317 O O . ILE A 1 407 ? -59.148 14.615 19.123 1.00 31.67 407 ILE A O 1
ATOM 3322 N N . SER A 1 408 ? -60.468 13.561 17.656 1.00 32.33 408 SER A N 1
ATOM 3323 C CA A SER A 1 408 ? -60.625 12.427 18.563 0.50 33.69 408 SER A CA 1
ATOM 3324 C CA B SER A 1 408 ? -60.636 12.398 18.524 0.50 33.28 408 SER A CA 1
ATOM 3325 C C . SER A 1 408 ? -59.289 11.712 18.764 1.00 34.32 408 SER A C 1
ATOM 3326 O O . SER A 1 408 ? -59.007 11.203 19.857 1.00 34.16 408 SER A O 1
ATOM 3331 N N . ASP A 1 409 ? -58.464 11.677 17.717 1.00 36.01 409 ASP A N 1
ATOM 3332 C CA . ASP A 1 409 ? -57.125 11.095 17.820 1.00 38.13 409 ASP A CA 1
ATOM 3333 C C . ASP A 1 409 ? -56.193 12.176 18.416 1.00 40.74 409 ASP A C 1
ATOM 3334 O O . ASP A 1 409 ? -55.708 13.056 17.718 1.00 42.84 409 ASP A O 1
ATOM 3339 N N . ASN A 1 410 ? -55.961 12.159 19.712 1.00 44.24 410 ASN A N 1
ATOM 3340 C CA . ASN A 1 410 ? -55.206 13.261 20.369 1.00 45.98 410 ASN A CA 1
ATOM 3341 C C . ASN A 1 410 ? -54.882 12.919 21.828 1.00 46.01 410 ASN A C 1
ATOM 3342 O O . ASN A 1 410 ? -53.714 12.672 22.167 1.00 46.74 410 ASN A O 1
ATOM 3347 N N . LEU A 1 419 ? -63.236 23.455 21.571 1.00 61.44 419 LEU A N 1
ATOM 3348 C CA . LEU A 1 419 ? -64.448 23.336 20.764 1.00 61.48 419 LEU A CA 1
ATOM 3349 C C . LEU A 1 419 ? -64.557 24.435 19.697 1.00 60.94 419 LEU A C 1
ATOM 3350 O O . LEU A 1 419 ? -65.632 24.980 19.449 1.00 61.17 419 LEU A O 1
ATOM 3355 N N . ASP A 1 420 ? -63.434 24.768 19.078 1.00 60.04 420 ASP A N 1
ATOM 3356 C CA . ASP A 1 420 ? -63.437 25.727 17.993 1.00 59.03 420 ASP A CA 1
ATOM 3357 C C . ASP A 1 420 ? -62.918 25.040 16.733 1.00 58.18 420 ASP A C 1
ATOM 3358 O O . ASP A 1 420 ? -61.723 25.045 16.474 1.00 58.13 420 ASP A O 1
ATOM 3363 N N . PHE A 1 421 ? -63.807 24.451 15.943 1.00 57.10 421 PHE A N 1
ATOM 3364 C CA . PHE A 1 421 ? -63.365 23.757 14.734 1.00 56.36 421 PHE A CA 1
ATOM 3365 C C . PHE A 1 421 ? -62.540 24.617 13.772 1.00 55.69 421 PHE A C 1
ATOM 3366 O O . PHE A 1 421 ? -61.699 24.095 13.041 1.00 55.33 421 PHE A O 1
ATOM 3374 N N . GLY A 1 422 ? -62.804 25.923 13.758 1.00 54.92 422 GLY A N 1
ATOM 3375 C CA . GLY A 1 422 ? -62.035 26.859 12.941 1.00 53.76 422 GLY A CA 1
ATOM 3376 C C . GLY A 1 422 ? -60.612 27.000 13.452 1.00 53.26 422 GLY A C 1
ATOM 3377 O O . GLY A 1 422 ? -59.653 27.006 12.674 1.00 53.49 422 GLY A O 1
ATOM 3378 N N . ARG A 1 423 ? -60.467 27.115 14.765 1.00 52.22 423 ARG A N 1
ATOM 3379 C CA . ARG A 1 423 ? -59.150 27.217 15.353 1.00 51.68 423 ARG A CA 1
ATOM 3380 C C . ARG A 1 423 ? -58.402 25.895 15.322 1.00 50.31 423 ARG A C 1
ATOM 3381 O O . ARG A 1 423 ? -57.176 25.879 15.252 1.00 49.76 423 ARG A O 1
ATOM 3389 N N . ALA A 1 424 ? -59.137 24.793 15.426 1.00 48.94 424 ALA A N 1
ATOM 3390 C CA . ALA A 1 424 ? -58.524 23.473 15.400 1.00 47.85 424 ALA A CA 1
ATOM 3391 C C . ALA A 1 424 ? -57.900 23.250 14.033 1.00 47.02 424 ALA A C 1
ATOM 3392 O O . ALA A 1 424 ? -56.768 22.772 13.940 1.00 47.05 424 ALA A O 1
ATOM 3394 N N . LYS A 1 425 ? -58.635 23.617 12.984 1.00 46.21 425 LYS A N 1
ATOM 3395 C CA . LYS A 1 425 ? -58.131 23.526 11.622 1.00 45.71 425 LYS A CA 1
ATOM 3396 C C . LYS A 1 425 ? -56.824 24.276 11.450 1.00 45.39 425 LYS A C 1
ATOM 3397 O O . LYS A 1 425 ? -55.874 23.751 10.882 1.00 45.44 425 LYS A O 1
ATOM 3403 N N . VAL A 1 426 ? -56.779 25.506 11.949 1.00 44.97 426 VAL A N 1
ATOM 3404 C CA . VAL A 1 426 ? -55.574 26.320 11.894 1.00 44.18 426 VAL A CA 1
ATOM 3405 C C . VAL A 1 426 ? -54.428 25.645 12.634 1.00 43.71 426 VAL A C 1
ATOM 3406 O O . VAL A 1 426 ? -53.315 25.565 12.117 1.00 43.54 426 VAL A O 1
ATOM 3410 N N . MET A 1 427 ? -54.694 25.162 13.841 1.00 43.27 427 MET A N 1
ATOM 3411 C CA . MET A 1 427 ? -53.678 24.443 14.600 1.00 43.17 427 MET A CA 1
ATOM 3412 C C . MET A 1 427 ? -53.099 23.287 13.781 1.00 41.65 427 MET A C 1
ATOM 3413 O O . MET A 1 427 ? -51.877 23.108 13.722 1.00 41.05 427 MET A O 1
ATOM 3418 N N . TYR A 1 428 ? -53.967 22.486 13.172 1.00 40.75 428 TYR A N 1
ATOM 3419 C CA . TYR A 1 428 ? -53.475 21.309 12.440 1.00 39.94 428 TYR A CA 1
ATOM 3420 C C . TYR A 1 428 ? -52.728 21.731 11.164 1.00 39.59 428 TYR A C 1
ATOM 3421 O O . TYR A 1 428 ? -51.641 21.237 10.893 1.00 39.49 428 TYR A O 1
ATOM 3430 N N . MET A 1 429 ? -53.299 22.670 10.415 1.00 39.26 429 MET A N 1
ATOM 3431 C CA . MET A 1 429 ? -52.617 23.268 9.277 1.00 38.99 429 MET A CA 1
ATOM 3432 C C . MET A 1 429 ? -51.219 23.780 9.644 1.00 38.93 429 MET A C 1
ATOM 3433 O O . MET A 1 429 ? -50.255 23.513 8.912 1.00 38.74 429 MET A O 1
ATOM 3438 N N . ASP A 1 430 ? -51.103 24.503 10.763 1.00 38.42 430 ASP A N 1
ATOM 3439 C CA . ASP A 1 430 ? -49.800 25.034 11.198 1.00 38.23 430 ASP A CA 1
ATOM 3440 C C . ASP A 1 430 ? -48.789 23.946 11.565 1.00 37.40 430 ASP A C 1
ATOM 3441 O O . ASP A 1 430 ? -47.582 24.112 11.347 1.00 36.80 430 ASP A O 1
ATOM 3446 N N . ILE A 1 431 ? -49.277 22.843 12.127 1.00 35.86 431 ILE A N 1
ATOM 3447 C CA . ILE A 1 431 ? -48.419 21.700 12.376 1.00 35.15 431 ILE A CA 1
ATOM 3448 C C . ILE A 1 431 ? -47.798 21.197 11.065 1.00 35.17 431 ILE A C 1
ATOM 3449 O O . ILE A 1 431 ? -46.595 20.936 11.010 1.00 34.08 431 ILE A O 1
ATOM 3454 N N . ALA A 1 432 ? -48.614 21.049 10.018 1.00 34.84 432 ALA A N 1
ATOM 3455 C CA . ALA A 1 432 ? -48.100 20.552 8.730 1.00 35.26 432 ALA A CA 1
ATOM 3456 C C . ALA A 1 432 ? -47.128 21.563 8.133 1.00 35.36 432 ALA A C 1
ATOM 3457 O O . ALA A 1 432 ? -46.055 21.203 7.659 1.00 34.68 432 ALA A O 1
ATOM 3459 N N . LYS A 1 433 ? -47.515 22.836 8.162 1.00 36.81 433 LYS A N 1
ATOM 3460 C CA . LYS A 1 433 ? -46.722 23.900 7.535 1.00 38.44 433 LYS A CA 1
ATOM 3461 C C . LYS A 1 433 ? -45.289 23.980 8.014 1.00 39.23 433 LYS A C 1
ATOM 3462 O O . LYS A 1 433 ? -44.419 24.458 7.293 1.00 39.25 433 LYS A O 1
ATOM 3468 N N . GLU A 1 434 ? -45.031 23.560 9.241 1.00 39.87 434 GLU A N 1
ATOM 3469 C CA . GLU A 1 434 ? -43.689 23.740 9.753 1.00 40.51 434 GLU A CA 1
ATOM 3470 C C . GLU A 1 434 ? -42.766 22.648 9.210 1.00 39.58 434 GLU A C 1
ATOM 3471 O O . GLU A 1 434 ? -41.577 22.648 9.491 1.00 39.67 434 GLU A O 1
ATOM 3477 N N . HIS A 1 435 ? -43.318 21.735 8.419 1.00 38.19 435 HIS A N 1
ATOM 3478 C CA . HIS A 1 435 ? -42.489 20.795 7.662 1.00 37.43 435 HIS A CA 1
ATOM 3479 C C . HIS A 1 435 ? -42.159 21.312 6.252 1.00 36.35 435 HIS A C 1
ATOM 3480 O O . HIS A 1 435 ? -41.406 20.672 5.520 1.00 35.79 435 HIS A O 1
ATOM 3487 N N . TYR A 1 436 ? -42.760 22.424 5.843 1.00 35.30 436 TYR A N 1
ATOM 3488 C CA . TYR A 1 436 ? -42.629 22.872 4.452 1.00 34.69 436 TYR A CA 1
ATOM 3489 C C . TYR A 1 436 ? -41.162 23.093 4.099 1.00 33.98 436 TYR A C 1
ATOM 3490 O O . TYR A 1 436 ? -40.666 22.588 3.101 1.00 32.75 436 TYR A O 1
ATOM 3499 N N . SER A 1 437 ? -40.475 23.851 4.943 1.00 33.34 437 SER A N 1
ATOM 3500 C CA . SER A 1 437 ? -39.049 24.131 4.747 1.00 33.59 437 SER A CA 1
ATOM 3501 C C . SER A 1 437 ? -38.233 22.850 4.506 1.00 32.51 437 SER A C 1
ATOM 3502 O O . SER A 1 437 ? -37.432 22.773 3.577 1.00 31.97 437 SER A O 1
ATOM 3505 N N . ALA A 1 438 ? -38.452 21.835 5.335 1.00 31.47 438 ALA A N 1
ATOM 3506 C CA . ALA A 1 438 ? -37.725 20.585 5.212 1.00 30.51 438 ALA A CA 1
ATOM 3507 C C . ALA A 1 438 ? -38.034 19.843 3.898 1.00 30.22 438 ALA A C 1
ATOM 3508 O O . ALA A 1 438 ? -37.164 19.165 3.336 1.00 30.40 438 ALA A O 1
ATOM 3510 N N . PHE A 1 439 ? -39.275 19.955 3.433 1.00 29.15 439 PHE A N 1
ATOM 3511 C CA . PHE A 1 439 ? -39.664 19.387 2.146 1.00 28.45 439 PHE A CA 1
ATOM 3512 C C . PHE A 1 439 ? -39.028 20.162 0.999 1.00 27.73 439 PHE A C 1
ATOM 3513 O O . PHE A 1 439 ? -38.646 19.568 -0.006 1.00 27.11 439 PHE A O 1
ATOM 3521 N N . TYR A 1 440 ? -38.931 21.486 1.138 1.00 26.57 440 TYR A N 1
ATOM 3522 C CA . TYR A 1 440 ? -38.599 22.337 -0.041 1.00 27.14 440 TYR A CA 1
ATOM 3523 C C . TYR A 1 440 ? -37.097 22.484 -0.300 1.00 26.60 440 TYR A C 1
ATOM 3524 O O . TYR A 1 440 ? -36.624 22.343 -1.434 1.00 26.78 440 TYR A O 1
ATOM 3533 N N . LYS A 1 441 ? -36.349 22.777 0.752 1.00 26.73 441 LYS A N 1
ATOM 3534 C CA . LYS A 1 441 ? -34.923 23.141 0.617 1.00 27.03 441 LYS A CA 1
ATOM 3535 C C . LYS A 1 441 ? -34.089 22.135 -0.188 1.00 26.37 441 LYS A C 1
ATOM 3536 O O . LYS A 1 441 ? -33.192 22.546 -0.919 1.00 26.93 441 LYS A O 1
ATOM 3542 N N . PRO A 1 442 ? -34.343 20.824 -0.021 1.00 26.25 442 PRO A N 1
ATOM 3543 C CA . PRO A 1 442 ? -33.550 19.852 -0.761 1.00 25.84 442 PRO A CA 1
ATOM 3544 C C . PRO A 1 442 ? -33.813 19.952 -2.274 1.00 25.69 442 PRO A C 1
ATOM 3545 O O . PRO A 1 442 ? -32.961 19.578 -3.084 1.00 24.12 442 PRO A O 1
ATOM 3549 N N . LEU A 1 443 ? -34.969 20.496 -2.647 1.00 25.58 443 LEU A N 1
ATOM 3550 C CA . LEU A 1 443 ? -35.294 20.721 -4.047 1.00 25.52 443 LEU A CA 1
ATOM 3551 C C . LEU A 1 443 ? -34.403 21.781 -4.708 1.00 25.77 443 LEU A C 1
ATOM 3552 O O . LEU A 1 443 ? -34.481 22.011 -5.917 1.00 26.26 443 LEU A O 1
ATOM 3557 N N . VAL A 1 444 ? -33.556 22.422 -3.914 1.00 25.76 444 VAL A N 1
ATOM 3558 C CA . VAL A 1 444 ? -32.485 23.266 -4.457 1.00 24.89 444 VAL A CA 1
ATOM 3559 C C . VAL A 1 444 ? -31.126 22.701 -4.039 1.00 25.66 444 VAL A C 1
ATOM 3560 O O . VAL A 1 444 ? -30.228 22.488 -4.869 1.00 24.61 444 VAL A O 1
ATOM 3564 N N . GLU A 1 445 ? -30.975 22.445 -2.744 1.00 25.99 445 GLU A N 1
ATOM 3565 C CA . GLU A 1 445 ? -29.676 22.067 -2.211 1.00 28.00 445 GLU A CA 1
ATOM 3566 C C . GLU A 1 445 ? -29.113 20.774 -2.812 1.00 27.96 445 GLU A C 1
ATOM 3567 O O . GLU A 1 445 ? -27.906 20.631 -2.933 1.00 26.04 445 GLU A O 1
ATOM 3573 N N . GLU A 1 446 ? -29.990 19.832 -3.167 1.00 27.87 446 GLU A N 1
ATOM 3574 C CA . GLU A 1 446 ? -29.549 18.542 -3.674 1.00 27.27 446 GLU A CA 1
ATOM 3575 C C . GLU A 1 446 ? -29.603 18.504 -5.190 1.00 26.90 446 GLU A C 1
ATOM 3576 O O . GLU A 1 446 ? -29.205 17.503 -5.796 1.00 27.42 446 GLU A O 1
ATOM 3582 N N . ILE A 1 447 ? -30.095 19.590 -5.800 1.00 25.89 447 ILE A N 1
ATOM 3583 C CA . ILE A 1 447 ? -30.323 19.665 -7.229 1.00 25.13 447 ILE A CA 1
ATOM 3584 C C . ILE A 1 447 ? -29.243 20.531 -7.912 1.00 24.83 447 ILE A C 1
ATOM 3585 O O . ILE A 1 447 ? -28.570 20.063 -8.834 1.00 24.26 447 ILE A O 1
ATOM 3590 N N . SER A 1 448 ? -29.112 21.781 -7.465 1.00 24.06 448 SER A N 1
ATOM 3591 C CA . SER A 1 448 ? -28.123 22.724 -7.977 1.00 25.01 448 SER A CA 1
ATOM 3592 C C . SER A 1 448 ? -27.122 23.145 -6.882 1.00 25.12 448 SER A C 1
ATOM 3593 O O . SER A 1 448 ? -26.024 23.644 -7.192 1.00 26.13 448 SER A O 1
ATOM 3596 N N . GLY A 1 449 ? -27.480 22.936 -5.618 1.00 25.30 449 GLY A N 1
ATOM 3597 C CA . GLY A 1 449 ? -26.731 23.511 -4.524 1.00 25.40 449 GLY A CA 1
ATOM 3598 C C . GLY A 1 449 ? -25.594 22.700 -3.957 1.00 25.97 449 GLY A C 1
ATOM 3599 O O . GLY A 1 449 ? -25.057 21.822 -4.637 1.00 24.67 449 GLY A O 1
ATOM 3600 N N . PRO A 1 450 ? -25.202 23.010 -2.703 1.00 26.25 450 PRO A N 1
ATOM 3601 C CA . PRO A 1 450 ? -24.002 22.386 -2.150 1.00 26.69 450 PRO A CA 1
ATOM 3602 C C . PRO A 1 450 ? -24.096 20.861 -2.011 1.00 26.09 450 PRO A C 1
ATOM 3603 O O . PRO A 1 450 ? -23.087 20.184 -2.112 1.00 25.11 450 PRO A O 1
ATOM 3607 N N . GLY A 1 451 ? -25.293 20.330 -1.773 1.00 26.03 451 GLY A N 1
ATOM 3608 C CA . GLY A 1 451 ? -25.479 18.881 -1.783 1.00 25.83 451 GLY A CA 1
ATOM 3609 C C . GLY A 1 451 ? -25.154 18.227 -3.126 1.00 25.66 451 GLY A C 1
ATOM 3610 O O . GLY A 1 451 ? -24.399 17.256 -3.168 1.00 25.77 451 GLY A O 1
ATOM 3611 N N . ALA A 1 452 ? -25.718 18.744 -4.224 1.00 25.09 452 ALA A N 1
ATOM 3612 C CA . ALA A 1 452 ? -25.387 18.256 -5.557 1.00 24.74 452 ALA A CA 1
ATOM 3613 C C . ALA A 1 452 ? -23.894 18.428 -5.843 1.00 25.30 452 ALA A C 1
ATOM 3614 O O . ALA A 1 452 ? -23.271 17.566 -6.471 1.00 24.64 452 ALA A O 1
ATOM 3616 N N . ILE A 1 453 ? -23.316 19.535 -5.387 1.00 24.97 453 ILE A N 1
ATOM 3617 C CA . ILE A 1 453 ? -21.917 19.818 -5.762 1.00 25.63 453 ILE A CA 1
ATOM 3618 C C . ILE A 1 453 ? -20.985 18.876 -4.987 1.00 26.82 453 ILE A C 1
ATOM 3619 O O . ILE A 1 453 ? -20.039 18.329 -5.543 1.00 26.43 453 ILE A O 1
ATOM 3624 N N . TYR A 1 454 ? -21.284 18.673 -3.707 1.00 27.44 454 TYR A N 1
ATOM 3625 C CA . TYR A 1 454 ? -20.550 17.729 -2.856 1.00 29.00 454 TYR A CA 1
ATOM 3626 C C . TYR A 1 454 ? -20.540 16.334 -3.491 1.00 28.73 454 TYR A C 1
ATOM 3627 O O . TYR A 1 454 ? -19.508 15.669 -3.540 1.00 27.33 454 TYR A O 1
ATOM 3636 N N . ASN A 1 455 ? -21.698 15.912 -4.007 1.00 28.05 455 ASN A N 1
ATOM 3637 C CA . ASN A 1 455 ? -21.815 14.636 -4.686 1.00 28.03 455 ASN A CA 1
ATOM 3638 C C . ASN A 1 455 ? -21.076 14.624 -6.014 1.00 28.17 455 ASN A C 1
ATOM 3639 O O . ASN A 1 455 ? -20.486 13.622 -6.385 1.00 28.77 455 ASN A O 1
ATOM 3644 N N . ALA A 1 456 ? -21.088 15.740 -6.723 1.00 28.25 456 ALA A N 1
ATOM 3645 C CA . ALA A 1 456 ? -20.398 15.796 -8.001 1.00 28.75 456 ALA A CA 1
ATOM 3646 C C . ALA A 1 456 ? -18.889 15.707 -7.796 1.00 29.33 456 ALA A C 1
ATOM 3647 O O . ALA A 1 456 ? -18.189 15.179 -8.636 1.00 29.19 456 ALA A O 1
ATOM 3649 N N . LEU A 1 457 ? -18.400 16.206 -6.664 1.00 30.53 457 LEU A N 1
ATOM 3650 C CA . LEU A 1 457 ? -16.981 16.210 -6.371 1.00 31.59 457 LEU A CA 1
ATOM 3651 C C . LEU A 1 457 ? -16.488 14.925 -5.697 1.00 33.33 457 LEU A C 1
ATOM 3652 O O . LEU A 1 457 ? -15.289 14.756 -5.506 1.00 33.21 457 LEU A O 1
ATOM 3657 N N . GLY A 1 458 ? -17.400 14.031 -5.325 1.00 34.38 458 GLY A N 1
ATOM 3658 C CA . GLY A 1 458 ? -16.994 12.738 -4.780 1.00 37.14 458 GLY A CA 1
ATOM 3659 C C . GLY A 1 458 ? -17.891 12.118 -3.723 1.00 39.21 458 GLY A C 1
ATOM 3660 O O . GLY A 1 458 ? -17.769 10.930 -3.411 1.00 39.51 458 GLY A O 1
ATOM 3661 N N . GLY A 1 459 ? -18.775 12.913 -3.127 1.00 41.15 459 GLY A N 1
ATOM 3662 C CA . GLY A 1 459 ? -19.747 12.360 -2.177 1.00 43.84 459 GLY A CA 1
ATOM 3663 C C . GLY A 1 459 ? -19.320 12.129 -0.738 1.00 45.74 459 GLY A C 1
ATOM 3664 O O . GLY A 1 459 ? -18.136 12.212 -0.393 1.00 45.61 459 GLY A O 1
ATOM 3665 N N . ALA A 1 460 ? -20.287 11.869 0.130 1.00 48.37 460 ALA A N 1
ATOM 3666 C CA . ALA A 1 460 ? -20.040 11.606 1.544 1.00 49.96 460 ALA A CA 1
ATOM 3667 C C . ALA A 1 460 ? -18.899 10.654 1.805 1.00 51.04 460 ALA A C 1
ATOM 3668 O O . ALA A 1 460 ? -17.926 10.964 2.437 1.00 51.30 460 ALA A O 1
ATOM 3670 N N . SER A 1 461 ? -19.057 9.458 1.332 1.00 52.51 461 SER A N 1
ATOM 3671 C CA . SER A 1 461 ? -18.027 8.480 1.468 1.00 53.48 461 SER A CA 1
ATOM 3672 C C . SER A 1 461 ? -16.654 9.069 1.282 1.00 53.14 461 SER A C 1
ATOM 3673 O O . SER A 1 461 ? -15.815 8.926 2.140 1.00 53.33 461 SER A O 1
ATOM 3676 N N . ASN A 1 462 ? -16.431 9.675 0.128 1.00 53.01 462 ASN A N 1
ATOM 3677 C CA . ASN A 1 462 ? -15.096 10.117 -0.316 1.00 52.33 462 ASN A CA 1
ATOM 3678 C C . ASN A 1 462 ? -14.428 11.143 0.574 1.00 51.78 462 ASN A C 1
ATOM 3679 O O . ASN A 1 462 ? -13.240 11.362 0.524 1.00 51.93 462 ASN A O 1
ATOM 3684 N N . PHE A 1 463 ? -15.239 11.780 1.373 1.00 51.06 463 PHE A N 1
ATOM 3685 C CA . PHE A 1 463 ? -14.801 12.868 2.191 1.00 49.56 463 PHE A CA 1
ATOM 3686 C C . PHE A 1 463 ? -14.997 12.594 3.665 1.00 48.98 463 PHE A C 1
ATOM 3687 O O . PHE A 1 463 ? -15.016 13.493 4.450 1.00 48.13 463 PHE A O 1
ATOM 3695 N N . THR A 1 464 ? -15.128 11.340 4.037 1.00 48.06 464 THR A N 1
ATOM 3696 C CA . THR A 1 464 ? -15.243 10.971 5.436 1.00 47.47 464 THR A CA 1
ATOM 3697 C C . THR A 1 464 ? -14.207 9.944 5.842 1.00 47.10 464 THR A C 1
ATOM 3698 O O . THR A 1 464 ? -13.932 9.046 5.114 1.00 46.40 464 THR A O 1
ATOM 3702 N N . THR A 1 465 ? -13.623 10.104 7.002 1.00 47.03 465 THR A N 1
ATOM 3703 C CA . THR A 1 465 ? -12.584 9.193 7.387 1.00 47.75 465 THR A CA 1
ATOM 3704 C C . THR A 1 465 ? -12.567 9.158 8.900 1.00 48.51 465 THR A C 1
ATOM 3705 O O . THR A 1 465 ? -13.108 10.050 9.565 1.00 48.21 465 THR A O 1
ATOM 3709 N N . THR A 1 466 ? -11.939 8.134 9.455 1.00 49.32 466 THR A N 1
ATOM 3710 C CA . THR A 1 466 ? -11.898 8.011 10.888 1.00 50.35 466 THR A CA 1
ATOM 3711 C C . THR A 1 466 ? -11.006 9.111 11.498 1.00 51.03 466 THR A C 1
ATOM 3712 O O . THR A 1 466 ? -9.877 9.321 11.081 1.00 50.40 466 THR A O 1
ATOM 3716 N N . HIS A 1 467 ? -11.559 9.847 12.454 1.00 52.43 467 HIS A N 1
ATOM 3717 C CA . HIS A 1 467 ? -10.881 11.011 13.036 1.00 54.04 467 HIS A CA 1
ATOM 3718 C C . HIS A 1 467 ? -9.540 10.688 13.706 1.00 55.13 467 HIS A C 1
ATOM 3719 O O . HIS A 1 467 ? -9.490 9.926 14.671 1.00 55.22 467 HIS A O 1
ATOM 3726 N N . ARG A 1 468 ? -8.469 11.292 13.190 1.00 56.73 468 ARG A N 1
ATOM 3727 C CA . ARG A 1 468 ? -7.126 11.192 13.770 1.00 58.34 468 ARG A CA 1
ATOM 3728 C C . ARG A 1 468 ? -6.681 12.597 14.167 1.00 59.05 468 ARG A C 1
ATOM 3729 O O . ARG A 1 468 ? -6.687 13.490 13.319 1.00 59.13 468 ARG A O 1
ATOM 3737 N N . ARG A 1 469 ? -6.317 12.811 15.435 1.00 59.99 469 ARG A N 1
ATOM 3738 C CA . ARG A 1 469 ? -5.698 14.092 15.832 1.00 60.93 469 ARG A CA 1
ATOM 3739 C C . ARG A 1 469 ? -4.205 13.913 16.109 1.00 60.87 469 ARG A C 1
ATOM 3740 O O . ARG A 1 469 ? -3.798 12.933 16.736 1.00 61.02 469 ARG A O 1
ATOM 3748 N N . SER A 1 470 ? -3.406 14.874 15.644 1.00 60.76 470 SER A N 1
ATOM 3749 C CA . SER A 1 470 ? -1.956 14.719 15.553 1.00 60.42 470 SER A CA 1
ATOM 3750 C C . SER A 1 470 ? -1.179 15.606 16.538 1.00 59.72 470 SER A C 1
ATOM 3751 O O . SER A 1 470 ? -1.766 16.440 17.241 1.00 59.51 470 SER A O 1
ATOM 3754 N N . THR A 1 471 ? 0.142 15.413 16.588 1.00 58.45 471 THR A N 1
ATOM 3755 C CA . THR A 1 471 ? 1.002 16.245 17.438 1.00 57.14 471 THR A CA 1
ATOM 3756 C C . THR A 1 471 ? 1.590 17.432 16.679 1.00 55.32 471 THR A C 1
ATOM 3757 O O . THR A 1 471 ? 2.033 17.303 15.530 1.00 55.68 471 THR A O 1
ATOM 3761 N N . GLY A 1 472 ? 1.619 18.586 17.334 1.00 52.95 472 GLY A N 1
ATOM 3762 C CA . GLY A 1 472 ? 2.305 19.738 16.760 1.00 49.30 472 GLY A CA 1
ATOM 3763 C C . GLY A 1 472 ? 1.679 20.178 15.452 1.00 46.36 472 GLY A C 1
ATOM 3764 O O . GLY A 1 472 ? 0.529 19.852 15.183 1.00 45.89 472 GLY A O 1
ATOM 3765 N N . PRO A 1 473 ? 2.447 20.921 14.632 1.00 43.91 473 PRO A N 1
ATOM 3766 C CA . PRO A 1 473 ? 2.001 21.648 13.443 1.00 41.77 473 PRO A CA 1
ATOM 3767 C C . PRO A 1 473 ? 1.189 20.780 12.496 1.00 39.66 473 PRO A C 1
ATOM 3768 O O . PRO A 1 473 ? 1.632 19.694 12.138 1.00 38.40 473 PRO A O 1
ATOM 3772 N N . MET A 1 474 ? 0.025 21.267 12.075 1.00 37.88 474 MET A N 1
ATOM 3773 C CA . MET A 1 474 ? -0.800 20.529 11.111 1.00 36.24 474 MET A CA 1
ATOM 3774 C C . MET A 1 474 ? -0.140 20.329 9.741 1.00 34.60 474 MET A C 1
ATOM 3775 O O . MET A 1 474 ? 0.278 21.289 9.092 1.00 34.88 474 MET A O 1
ATOM 3780 N N . LEU A 1 475 ? -0.116 19.075 9.284 1.00 33.26 475 LEU A N 1
ATOM 3781 C CA . LEU A 1 475 ? 0.426 18.721 7.974 1.00 32.16 475 LEU A CA 1
ATOM 3782 C C . LEU A 1 475 ? -0.618 17.968 7.126 1.00 32.39 475 LEU A C 1
ATOM 3783 O O . LEU A 1 475 ? -1.533 17.371 7.664 1.00 32.39 475 LEU A O 1
ATOM 3788 N N . PRO A 1 476 ? -0.497 18.022 5.789 1.00 32.14 476 PRO A N 1
ATOM 3789 C CA . PRO A 1 476 ? -1.484 17.351 4.931 1.00 33.02 476 PRO A CA 1
ATOM 3790 C C . PRO A 1 476 ? -1.232 15.839 4.818 1.00 34.07 476 PRO A C 1
ATOM 3791 O O . PRO A 1 476 ? -0.862 15.346 3.750 1.00 35.15 476 PRO A O 1
ATOM 3795 N N . THR A 1 477 ? -1.428 15.108 5.902 1.00 34.49 477 THR A N 1
ATOM 3796 C CA . THR A 1 477 ? -1.025 13.707 5.907 1.00 35.66 477 THR A CA 1
ATOM 3797 C C . THR A 1 477 ? -2.221 12.736 6.037 1.00 35.82 477 THR A C 1
ATOM 3798 O O . THR A 1 477 ? -2.034 11.508 6.040 1.00 36.15 477 THR A O 1
ATOM 3802 N N . THR A 1 478 ? -3.434 13.282 6.160 1.00 35.57 478 THR A N 1
ATOM 3803 C CA . THR A 1 478 ? -4.678 12.494 6.020 1.00 35.33 478 THR A CA 1
ATOM 3804 C C . THR A 1 478 ? -5.574 13.224 5.029 1.00 35.11 478 THR A C 1
ATOM 3805 O O . THR A 1 478 ? -5.347 14.399 4.756 1.00 34.05 478 THR A O 1
ATOM 3809 N N . PRO A 1 479 ? -6.582 12.528 4.461 1.00 34.32 479 PRO A N 1
ATOM 3810 C CA . PRO A 1 479 ? -7.468 13.147 3.476 1.00 33.09 479 PRO A CA 1
ATOM 3811 C C . PRO A 1 479 ? -8.137 14.467 3.886 1.00 32.25 479 PRO A C 1
ATOM 3812 O O . PRO A 1 479 ? -8.126 15.412 3.096 1.00 31.38 479 PRO A O 1
ATOM 3816 N N . PRO A 1 480 ? -8.730 14.540 5.091 1.00 31.27 480 PRO A N 1
ATOM 3817 C CA . PRO A 1 480 ? -9.333 15.826 5.400 1.00 30.73 480 PRO A CA 1
ATOM 3818 C C . PRO A 1 480 ? -8.259 16.924 5.559 1.00 29.90 480 PRO A C 1
ATOM 3819 O O . PRO A 1 480 ? -8.520 18.072 5.210 1.00 30.15 480 PRO A O 1
ATOM 3823 N N . ARG A 1 481 ? -7.058 16.569 6.026 1.00 29.13 481 ARG A N 1
ATOM 3824 C CA . ARG A 1 481 ? -5.989 17.561 6.189 1.00 29.15 481 ARG A CA 1
ATOM 3825 C C . ARG A 1 481 ? -5.534 18.034 4.834 1.00 28.88 481 ARG A C 1
ATOM 3826 O O . ARG A 1 481 ? -5.243 19.200 4.645 1.00 29.40 481 ARG A O 1
ATOM 3834 N N . VAL A 1 482 ? -5.466 17.114 3.874 1.00 29.09 482 VAL A N 1
ATOM 3835 C CA . VAL A 1 482 ? -5.116 17.486 2.521 1.00 29.03 482 VAL A CA 1
ATOM 3836 C C . VAL A 1 482 ? -6.111 18.499 1.952 1.00 29.00 482 VAL A C 1
ATOM 3837 O O . VAL A 1 482 ? -5.722 19.457 1.259 1.00 28.08 482 VAL A O 1
ATOM 3841 N N . LEU A 1 483 ? -7.403 18.277 2.216 1.00 28.86 483 LEU A N 1
ATOM 3842 C CA . LEU A 1 483 ? -8.435 19.192 1.737 1.00 28.65 483 LEU A CA 1
ATOM 3843 C C . LEU A 1 483 ? -8.331 20.525 2.463 1.00 28.29 483 LEU A C 1
ATOM 3844 O O . LEU A 1 483 ? -8.412 21.573 1.842 1.00 27.62 483 LEU A O 1
ATOM 3849 N N . GLN A 1 484 ? -8.136 20.473 3.778 1.00 27.56 484 GLN A N 1
ATOM 3850 C CA . GLN A 1 484 ? -8.016 21.688 4.589 1.00 28.07 484 GLN A CA 1
ATOM 3851 C C . GLN A 1 484 ? -6.824 22.529 4.128 1.00 27.85 484 GLN A C 1
ATOM 3852 O O . GLN A 1 484 ? -6.889 23.752 4.106 1.00 28.77 484 GLN A O 1
ATOM 3858 N N . VAL A 1 485 ? -5.732 21.866 3.772 1.00 27.42 485 VAL A N 1
ATOM 3859 C CA . VAL A 1 485 ? -4.503 22.590 3.440 1.00 26.71 485 VAL A CA 1
ATOM 3860 C C . VAL A 1 485 ? -4.544 23.101 2.018 1.00 26.87 485 VAL A C 1
ATOM 3861 O O . VAL A 1 485 ? -4.144 24.218 1.769 1.00 27.48 485 VAL A O 1
ATOM 3865 N N . PHE A 1 486 ? -5.088 22.317 1.091 1.00 27.40 486 PHE A N 1
ATOM 3866 C CA . PHE A 1 486 ? -4.894 22.607 -0.321 1.00 27.42 486 PHE A CA 1
ATOM 3867 C C . PHE A 1 486 ? -6.131 22.999 -1.138 1.00 27.69 486 PHE A C 1
ATOM 3868 O O . PHE A 1 486 ? -6.000 23.381 -2.293 1.00 27.09 486 PHE A O 1
ATOM 3876 N N . CYS A 1 487 ? -7.327 22.853 -0.563 1.00 27.79 487 CYS A N 1
ATOM 3877 C CA . CYS A 1 487 ? -8.559 22.935 -1.366 1.00 28.48 487 CYS A CA 1
ATOM 3878 C C . CYS A 1 487 ? -9.618 23.899 -0.836 1.00 28.43 487 CYS A C 1
ATOM 3879 O O . CYS A 1 487 ? -10.669 24.045 -1.439 1.00 28.78 487 CYS A O 1
ATOM 3882 N N . ASP A 1 488 ? -9.332 24.551 0.285 1.00 29.50 488 ASP A N 1
ATOM 3883 C CA . ASP A 1 488 ? -10.337 25.345 0.996 1.00 30.29 488 ASP A CA 1
ATOM 3884 C C . ASP A 1 488 ? -10.186 26.830 0.649 1.00 30.21 488 ASP A C 1
ATOM 3885 O O . ASP A 1 488 ? -9.235 27.481 1.066 1.00 31.05 488 ASP A O 1
ATOM 3890 N N . ALA A 1 489 ? -11.128 27.350 -0.132 1.00 30.13 489 ALA A N 1
ATOM 3891 C CA . ALA A 1 489 ? -11.087 28.742 -0.582 1.00 30.80 489 ALA A CA 1
ATOM 3892 C C . ALA A 1 489 ? -11.462 29.741 0.531 1.00 31.36 489 ALA A C 1
ATOM 3893 O O . ALA A 1 489 ? -11.071 30.919 0.504 1.00 32.19 489 ALA A O 1
ATOM 3895 N N . HIS A 1 490 ? -12.243 29.287 1.483 1.00 32.27 490 HIS A N 1
ATOM 3896 C CA . HIS A 1 490 ? -12.718 30.169 2.544 1.00 33.51 490 HIS A CA 1
ATOM 3897 C C . HIS A 1 490 ? -11.561 30.692 3.397 1.00 33.66 490 HIS A C 1
ATOM 3898 O O . HIS A 1 490 ? -11.369 31.905 3.561 1.00 31.82 490 HIS A O 1
ATOM 3905 N N . ASP A 1 491 ? -10.764 29.778 3.923 1.00 34.49 491 ASP A N 1
ATOM 3906 C CA A ASP A 1 491 ? -9.731 30.214 4.847 0.50 35.34 491 ASP A CA 1
ATOM 3907 C CA B ASP A 1 491 ? -9.674 30.135 4.809 0.50 35.22 491 ASP A CA 1
ATOM 3908 C C . ASP A 1 491 ? -8.610 30.987 4.122 1.00 35.55 491 ASP A C 1
ATOM 3909 O O . ASP A 1 491 ? -7.961 31.859 4.740 1.00 36.15 491 ASP A O 1
ATOM 3918 N N . LYS A 1 492 ? -8.418 30.734 2.826 1.00 35.63 492 LYS A N 1
ATOM 3919 C CA . LYS A 1 492 ? -7.396 31.435 2.031 1.00 35.40 492 LYS A CA 1
ATOM 3920 C C . LYS A 1 492 ? -7.840 32.775 1.495 1.00 35.31 492 LYS A C 1
ATOM 3921 O O . LYS A 1 492 ? -7.011 33.667 1.282 1.00 35.59 492 LYS A O 1
ATOM 3927 N N . GLY A 1 493 ? -9.137 32.908 1.242 1.00 34.37 493 GLY A N 1
ATOM 3928 C CA . GLY A 1 493 ? -9.679 34.126 0.651 1.00 34.59 493 GLY A CA 1
ATOM 3929 C C . GLY A 1 493 ? -10.031 35.162 1.698 1.00 34.68 493 GLY A C 1
ATOM 3930 O O . GLY A 1 493 ? -9.945 34.914 2.895 1.00 34.24 493 GLY A O 1
ATOM 3931 N N . PRO A 1 494 ? -10.420 36.348 1.244 1.00 35.95 494 PRO A N 1
ATOM 3932 C CA . PRO A 1 494 ? -10.685 37.463 2.153 1.00 36.04 494 PRO A CA 1
ATOM 3933 C C . PRO A 1 494 ? -12.151 37.593 2.555 1.00 36.18 494 PRO A C 1
ATOM 3934 O O . PRO A 1 494 ? -12.522 38.579 3.183 1.00 35.93 494 PRO A O 1
ATOM 3938 N N . PHE A 1 495 ? -12.978 36.617 2.204 1.00 35.75 495 PHE A N 1
ATOM 3939 C CA . PHE A 1 495 ? -14.427 36.742 2.426 1.00 36.17 495 PHE A CA 1
ATOM 3940 C C . PHE A 1 495 ? -14.872 36.023 3.679 1.00 35.78 495 PHE A C 1
ATOM 3941 O O . PHE A 1 495 ? -14.325 34.987 4.046 1.00 36.10 495 PHE A O 1
ATOM 3949 N N . VAL A 1 496 ? -15.875 36.575 4.351 1.00 36.61 496 VAL A N 1
ATOM 3950 C CA . VAL A 1 496 ? -16.337 35.946 5.580 1.00 36.80 496 VAL A CA 1
ATOM 3951 C C . VAL A 1 496 ? -17.695 35.235 5.413 1.00 36.48 496 VAL A C 1
ATOM 3952 O O . VAL A 1 496 ? -18.583 35.679 4.660 1.00 36.39 496 VAL A O 1
ATOM 3956 N N . SER A 1 497 ? -17.799 34.092 6.072 1.00 36.78 497 SER A N 1
ATOM 3957 C CA . SER A 1 497 ? -18.950 33.216 5.966 1.00 37.96 497 SER A CA 1
ATOM 3958 C C . SER A 1 497 ? -19.038 32.331 7.205 1.00 38.72 497 SER A C 1
ATOM 3959 O O . SER A 1 497 ? -18.056 31.721 7.600 1.00 39.66 497 SER A O 1
ATOM 3962 N N . ASP A 1 498 ? -20.217 32.233 7.803 1.00 39.28 498 ASP A N 1
ATOM 3963 C CA . ASP A 1 498 ? -20.445 31.201 8.797 1.00 40.26 498 ASP A CA 1
ATOM 3964 C C . ASP A 1 498 ? -21.585 30.311 8.362 1.00 39.92 498 ASP A C 1
ATOM 3965 O O . ASP A 1 498 ? -22.397 29.893 9.188 1.00 39.95 498 ASP A O 1
ATOM 3970 N N . ASN A 1 499 ? -21.642 30.020 7.061 1.00 39.24 499 ASN A N 1
ATOM 3971 C CA . ASN A 1 499 ? -22.737 29.223 6.506 1.00 38.67 499 ASN A CA 1
ATOM 3972 C C . ASN A 1 499 ? -22.588 27.729 6.804 1.00 37.58 499 ASN A C 1
ATOM 3973 O O . ASN A 1 499 ? -23.568 26.995 6.828 1.00 37.25 499 ASN A O 1
ATOM 3978 N N . ILE A 1 500 ? -21.357 27.294 7.049 1.00 36.48 500 ILE A N 1
ATOM 3979 C CA . ILE A 1 500 ? -21.092 25.901 7.416 1.00 35.59 500 ILE A CA 1
ATOM 3980 C C . ILE A 1 500 ? -20.141 25.843 8.609 1.00 35.48 500 ILE A C 1
ATOM 3981 O O . ILE A 1 500 ? -19.512 26.842 8.961 1.00 35.08 500 ILE A O 1
ATOM 3986 N N . ALA A 1 501 ? -20.057 24.667 9.226 1.00 35.26 501 ALA A N 1
ATOM 3987 C CA . ALA A 1 501 ? -19.156 24.450 10.338 1.00 35.11 501 ALA A CA 1
ATOM 3988 C C . ALA A 1 501 ? -17.711 24.797 9.962 1.00 35.13 501 ALA A C 1
ATOM 3989 O O . ALA A 1 501 ? -17.317 24.677 8.802 1.00 35.50 501 ALA A O 1
ATOM 3991 N N . ARG A 1 502 ? -16.940 25.250 10.947 1.00 35.22 502 ARG A N 1
ATOM 3992 C CA . ARG A 1 502 ? -15.489 25.411 10.821 1.00 35.04 502 ARG A CA 1
ATOM 3993 C C . ARG A 1 502 ? -14.845 24.023 10.773 1.00 34.14 502 ARG A C 1
ATOM 3994 O O . ARG A 1 502 ? -15.488 23.020 11.057 1.00 33.17 502 ARG A O 1
ATOM 4002 N N . TRP A 1 503 ? -13.572 23.970 10.431 1.00 33.13 503 TRP A N 1
ATOM 4003 C CA . TRP A 1 503 ? -12.868 22.694 10.382 1.00 33.31 503 TRP A CA 1
ATOM 4004 C C . TRP A 1 503 ? -12.822 22.037 11.753 1.00 34.26 503 TRP A C 1
ATOM 4005 O O . TRP A 1 503 ? -12.594 22.712 12.762 1.00 34.67 503 TRP A O 1
ATOM 4016 N N . GLN A 1 504 ? -13.076 20.727 11.779 1.00 35.43 504 GLN A N 1
ATOM 4017 C CA . GLN A 1 504 ? -13.014 19.910 13.001 1.00 36.38 504 GLN A CA 1
ATOM 4018 C C . GLN A 1 504 ? -13.991 20.331 14.103 1.00 36.86 504 GLN A C 1
ATOM 4019 O O . GLN A 1 504 ? -13.616 20.462 15.256 1.00 37.18 504 GLN A O 1
ATOM 4025 N N . THR A 1 505 ? -15.247 20.541 13.732 1.00 37.62 505 THR A N 1
ATOM 4026 C CA . THR A 1 505 ? -16.278 20.948 14.664 1.00 38.78 505 THR A CA 1
ATOM 4027 C C . THR A 1 505 ? -17.009 19.701 15.148 1.00 40.27 505 THR A C 1
ATOM 4028 O O . THR A 1 505 ? -17.512 18.915 14.331 1.00 39.44 505 THR A O 1
ATOM 4032 N N . ASN A 1 506 ? -17.060 19.505 16.464 1.00 41.41 506 ASN A N 1
ATOM 4033 C CA . ASN A 1 506 ? -17.840 18.401 17.032 1.00 42.98 506 ASN A CA 1
ATOM 4034 C C . ASN A 1 506 ? -19.325 18.544 16.698 1.00 43.32 506 ASN A C 1
ATOM 4035 O O . ASN A 1 506 ? -19.911 19.609 16.901 1.00 43.96 506 ASN A O 1
ATOM 4040 N N . VAL A 1 507 ? -19.936 17.488 16.175 1.00 44.11 507 VAL A N 1
ATOM 4041 C CA . VAL A 1 507 ? -21.330 17.562 15.781 1.00 45.12 507 VAL A CA 1
ATOM 4042 C C . VAL A 1 507 ? -22.219 18.131 16.907 1.00 46.76 507 VAL A C 1
ATOM 4043 O O . VAL A 1 507 ? -23.261 18.709 16.638 1.00 46.57 507 VAL A O 1
ATOM 4047 N N . ARG A 1 508 ? -21.793 17.996 18.161 1.00 48.52 508 ARG A N 1
ATOM 4048 C CA . ARG A 1 508 ? -22.624 18.432 19.284 1.00 50.67 508 ARG A CA 1
ATOM 4049 C C . ARG A 1 508 ? -22.464 19.927 19.631 1.00 51.60 508 ARG A C 1
ATOM 4050 O O . ARG A 1 508 ? -23.134 20.430 20.534 1.00 52.14 508 ARG A O 1
ATOM 4058 N N . GLU A 1 509 ? -21.604 20.641 18.897 1.00 52.55 509 GLU A N 1
ATOM 4059 C CA . GLU A 1 509 ? -21.326 22.053 19.191 1.00 53.24 509 GLU A CA 1
ATOM 4060 C C . GLU A 1 509 ? -21.518 22.934 17.963 1.00 53.15 509 GLU A C 1
ATOM 4061 O O . GLU A 1 509 ? -22.450 22.731 17.186 1.00 53.46 509 GLU A O 1
ATOM 4067 N N . LEU A 1 518 ? -35.724 32.761 4.682 1.00 40.77 518 LEU A N 1
ATOM 4068 C CA . LEU A 1 518 ? -34.804 32.407 3.613 1.00 40.08 518 LEU A CA 1
ATOM 4069 C C . LEU A 1 518 ? -35.293 33.111 2.355 1.00 39.16 518 LEU A C 1
ATOM 4070 O O . LEU A 1 518 ? -36.462 32.989 1.972 1.00 38.60 518 LEU A O 1
ATOM 4075 N N . SER A 1 519 ? -34.387 33.875 1.749 1.00 37.67 519 SER A N 1
ATOM 4076 C CA . SER A 1 519 ? -34.682 34.663 0.572 1.00 36.96 519 SER A CA 1
ATOM 4077 C C . SER A 1 519 ? -35.268 33.803 -0.548 1.00 36.03 519 SER A C 1
ATOM 4078 O O . SER A 1 519 ? -36.010 34.304 -1.390 1.00 36.37 519 SER A O 1
ATOM 4081 N N . TRP A 1 520 ? -34.941 32.511 -0.564 1.00 34.49 520 TRP A N 1
ATOM 4082 C CA . TRP A 1 520 ? -35.329 31.673 -1.703 1.00 33.57 520 TRP A CA 1
ATOM 4083 C C . TRP A 1 520 ? -36.384 30.583 -1.408 1.00 33.99 520 TRP A C 1
ATOM 4084 O O . TRP A 1 520 ? -36.616 29.709 -2.242 1.00 31.56 520 TRP A O 1
ATOM 4095 N N . LEU A 1 521 ? -37.007 30.649 -0.222 1.00 34.25 521 LEU A N 1
ATOM 4096 C CA . LEU A 1 521 ? -38.160 29.817 0.096 1.00 35.53 521 LEU A CA 1
ATOM 4097 C C . LEU A 1 521 ? -39.441 30.533 -0.358 1.00 37.23 521 LEU A C 1
ATOM 4098 O O . LEU A 1 521 ? -39.788 31.595 0.180 1.00 37.33 521 LEU A O 1
ATOM 4103 N N . PRO A 1 522 ? -40.139 29.978 -1.366 1.00 38.70 522 PRO A N 1
ATOM 4104 C CA . PRO A 1 522 ? -41.390 30.614 -1.808 1.00 40.05 522 PRO A CA 1
ATOM 4105 C C . PRO A 1 522 ? -42.464 30.648 -0.689 1.00 41.30 522 PRO A C 1
ATOM 4106 O O . PRO A 1 522 ? -42.779 29.617 -0.076 1.00 40.87 522 PRO A O 1
ATOM 4110 N N . SER A 1 523 ? -43.015 31.823 -0.407 1.00 42.75 523 SER A N 1
ATOM 4111 C CA . SER A 1 523 ? -44.036 31.887 0.641 1.00 44.32 523 SER A CA 1
ATOM 4112 C C . SER A 1 523 ? -45.346 31.305 0.104 1.00 44.42 523 SER A C 1
ATOM 4113 O O . SER A 1 523 ? -45.940 30.421 0.725 1.00 45.01 523 SER A O 1
#

Nearest PDB structures (foldseek):
  2wzg-assembly1_A  TM=1.002E+00  e=2.983E-91  Legionella pneumophila
  3jsz-assembly1_A  TM=9.984E-01  e=5.905E-86  Legionella pneumophila str. Lens
  2wzf-assembly1_A  TM=9.865E-01  e=1.070E-78  Legionella pneumophila
  7xgx-assembly2_B  TM=7.186E-01  e=7.983E-28  unclassified
  7xgv-assembly1_A  TM=7.189E-01  e=2.290E-27  Legionella pneumophila subsp. pneumophila str. Philadelphia 1